Protein 7S0K (pdb70)

Structure (mmCIF, N/CA/C/O backbone):
data_7S0K
#
_entry.id   7S0K
#
_cell.length_a   102.960
_cell.length_b   197.010
_cell.length_c   74.180
_cell.angle_alpha   90.00
_cell.angle_beta   90.00
_cell.angle_gamma   90.00
#
_symmetry.space_group_name_H-M   'C 2 2 21'
#
loop_
_entity.id
_entity.type
_entity.pdbx_description
1 polymer 'HAP2-GCS1 domain-containing protein'
2 branched alpha-D-mannopyranose-(1-3)-beta-D-mannopyranose-(1-3)-beta-D-mannopyranose-(1-4)-2-acetamido-2-deoxy-beta-D-glucopyranose-(1-4)-2-acetamido-2-deoxy-beta-D-glucopyranose
3 non-polymer 2-acetamido-2-deoxy-beta-D-glucopyranose
4 non-polymer GLYCEROL
5 non-polymer DI(HYDROXYETHYL)ETHER
6 water water
#
loop_
_atom_site.group_PDB
_atom_site.id
_atom_site.type_symbol
_atom_site.label_atom_id
_atom_site.label_alt_id
_atom_site.label_comp_id
_atom_site.label_asym_id
_atom_site.label_entity_id
_atom_site.label_seq_id
_atom_site.pdbx_PDB_ins_code
_atom_site.Cartn_x
_atom_site.Cartn_y
_atom_site.Cartn_z
_atom_site.occupancy
_atom_site.B_iso_or_equiv
_atom_site.auth_seq_id
_atom_site.auth_comp_id
_atom_site.auth_asym_id
_atom_site.auth_atom_id
_atom_site.pdbx_PDB_model_num
ATOM 1 N N . VAL A 1 10 ? -20.982 -2.542 11.739 1.00 113.77 37 VAL A N 1
ATOM 2 C CA . VAL A 1 10 ? -20.542 -2.715 13.118 1.00 116.87 37 VAL A CA 1
ATOM 3 C C . VAL A 1 10 ? -19.175 -3.398 13.137 1.00 123.22 37 VAL A C 1
ATOM 4 O O . VAL A 1 10 ? -18.787 -4.057 12.170 1.00 133.86 37 VAL A O 1
ATOM 8 N N . GLY A 1 11 ? -18.438 -3.226 14.236 1.00 118.10 38 GLY A N 1
ATOM 9 C CA . GLY A 1 11 ? -17.129 -3.815 14.396 1.00 118.62 38 GLY A CA 1
ATOM 10 C C . GLY A 1 11 ? -17.128 -4.904 15.460 1.00 125.04 38 GLY A C 1
ATOM 11 O O . GLY A 1 11 ? -18.090 -5.087 16.201 1.00 135.84 38 GLY A O 1
ATOM 12 N N . SER A 1 12 ? -16.013 -5.628 15.523 1.00 121.19 39 SER A N 1
ATOM 13 C CA . SER A 1 12 ? -15.863 -6.747 16.438 1.00 124.97 39 SER A CA 1
ATOM 14 C C . SER A 1 12 ? -15.068 -6.328 17.674 1.00 120.72 39 SER A C 1
ATOM 15 O O . SER A 1 12 ? -14.687 -5.168 17.842 1.00 118.18 39 SER A O 1
ATOM 18 N N . ILE A 1 13 ? -14.817 -7.298 18.552 1.00 122.87 40 ILE A N 1
ATOM 19 C CA . ILE A 1 13 ? -14.065 -7.089 19.784 1.00 120.66 40 ILE A CA 1
ATOM 20 C C . ILE A 1 13 ? -12.876 -8.040 19.795 1.00 124.66 40 ILE A C 1
ATOM 21 O O . ILE A 1 13 ? -13.036 -9.247 19.577 1.00 128.14 40 ILE A O 1
ATOM 26 N N . VAL A 1 14 ? -11.690 -7.496 20.053 1.00 121.69 41 VAL A N 1
ATOM 27 C CA . VAL A 1 14 ? -10.446 -8.252 20.032 1.00 121.74 41 VAL A CA 1
ATOM 28 C C . VAL A 1 14 ? -9.832 -8.232 21.425 1.00 120.16 41 VAL A C 1
ATOM 29 O O . VAL A 1 14 ? -10.016 -7.282 22.193 1.00 116.72 41 VAL A O 1
ATOM 33 N N . THR A 1 15 ? -9.106 -9.297 21.754 1.00 121.55 42 THR A N 1
ATOM 34 C CA . THR A 1 15 ? -8.303 -9.311 22.967 1.00 127.91 42 THR A CA 1
ATOM 35 C C . THR A 1 15 ? -7.054 -8.461 22.764 1.00 134.83 42 THR A C 1
ATOM 36 O O . THR A 1 15 ? -6.417 -8.510 21.708 1.00 132.98 42 THR A O 1
ATOM 40 N N . CYS A 1 16 ? -6.709 -7.676 23.782 1.00 139.71 43 CYS A N 1
ATOM 41 C CA . CYS A 1 16 ? -5.618 -6.707 23.682 1.00 144.68 43 CYS A CA 1
ATOM 42 C C . CYS A 1 16 ? -4.288 -7.439 23.831 1.00 153.28 43 CYS A C 1
ATOM 43 O O . CYS A 1 16 ? -3.857 -7.757 24.943 1.00 162.21 43 CYS A O 1
ATOM 46 N N . LEU A 1 17 ? -3.631 -7.704 22.703 1.00 150.35 44 LEU A N 1
ATOM 47 C CA . LEU A 1 17 ? -2.367 -8.424 22.698 1.00 149.13 44 LEU A CA 1
ATOM 48 C C . LEU A 1 17 ? -1.206 -7.489 23.023 1.00 153.83 44 LEU A C 1
ATOM 49 O O . LEU A 1 17 ? -1.296 -6.264 22.889 1.00 154.16 44 LEU A O 1
ATOM 54 N N . ASP A 1 18 ? -0.099 -8.092 23.451 1.00 152.26 45 ASP A N 1
ATOM 55 C CA . ASP A 1 18 ? 1.120 -7.350 23.752 1.00 147.80 45 ASP A CA 1
ATOM 56 C C . ASP A 1 18 ? 1.672 -6.689 22.492 1.00 141.29 45 ASP A C 1
ATOM 57 O O . ASP A 1 18 ? 2.216 -5.585 22.542 1.00 140.26 45 ASP A O 1
ATOM 62 N N . ILE A 1 25 ? -2.361 1.998 24.070 1.00 121.72 52 ILE A N 1
ATOM 63 C CA . ILE A 1 25 ? -3.471 1.074 23.865 1.00 138.06 52 ILE A CA 1
ATOM 64 C C . ILE A 1 25 ? -3.685 0.204 25.108 1.00 146.49 52 ILE A C 1
ATOM 65 O O . ILE A 1 25 ? -3.337 -0.978 25.110 1.00 150.68 52 ILE A O 1
ATOM 70 N N . PRO A 1 26 ? -4.258 0.788 26.171 1.00 142.51 53 PRO A N 1
ATOM 71 C CA . PRO A 1 26 ? -4.396 0.048 27.433 1.00 139.73 53 PRO A CA 1
ATOM 72 C C . PRO A 1 26 ? -5.769 -0.580 27.625 1.00 137.81 53 PRO A C 1
ATOM 73 O O . PRO A 1 26 ? -6.763 0.134 27.796 1.00 134.59 53 PRO A O 1
ATOM 77 N N . CYS A 1 27 ? -5.838 -1.909 27.621 1.00 140.23 54 CYS A N 1
ATOM 78 C CA . CYS A 1 27 ? -7.111 -2.606 27.769 1.00 135.82 54 CYS A CA 1
ATOM 79 C C . CYS A 1 27 ? -6.855 -4.082 28.036 1.00 133.81 54 CYS A C 1
ATOM 80 O O . CYS A 1 27 ? -5.747 -4.590 27.846 1.00 138.71 54 CYS A O 1
ATOM 83 N N . SER A 1 28 ? -7.907 -4.762 28.488 1.00 130.28 55 SER A N 1
ATOM 84 C CA . SER A 1 28 ? -7.979 -6.217 28.485 1.00 127.15 55 SER A CA 1
ATOM 85 C C . SER A 1 28 ? -8.796 -6.742 27.314 1.00 117.51 55 SER A C 1
ATOM 86 O O . SER A 1 28 ? -8.449 -7.774 26.731 1.00 117.88 55 SER A O 1
ATOM 89 N N . LYS A 1 29 ? -9.874 -6.045 26.960 1.00 112.75 56 LYS A N 1
ATOM 90 C CA . LYS A 1 29 ? -10.655 -6.315 25.762 1.00 113.03 56 LYS A CA 1
ATOM 91 C C . LYS A 1 29 ? -10.924 -4.995 25.051 1.00 115.03 56 LYS A C 1
ATOM 92 O O . LYS A 1 29 ? -11.018 -3.941 25.686 1.00 114.05 56 LYS A O 1
ATOM 98 N N . LYS A 1 30 ? -11.048 -5.058 23.725 1.00 115.96 57 LYS A N 1
ATOM 99 C CA . LYS A 1 30 ? -11.012 -3.865 22.885 1.00 104.20 57 LYS A CA 1
ATOM 100 C C . LYS A 1 30 ? -12.080 -3.932 21.805 1.00 98.51 57 LYS A C 1
ATOM 101 O O . LYS A 1 30 ? -12.199 -4.945 21.112 1.00 110.59 57 LYS A O 1
ATOM 107 N N . TRP A 1 31 ? -12.839 -2.849 21.651 1.00 94.97 58 TRP A N 1
ATOM 108 C CA . TRP A 1 31 ? -13.801 -2.703 20.564 1.00 95.99 58 TRP A CA 1
ATOM 109 C C . TRP A 1 31 ? -13.150 -1.911 19.435 1.00 94.76 58 TRP A C 1
ATOM 110 O O . TRP A 1 31 ? -12.672 -0.793 19.655 1.00 91.54 58 TRP A O 1
ATOM 121 N N . VAL A 1 32 ? -13.135 -2.485 18.234 1.00 93.81 59 VAL A N 1
ATOM 122 C CA . VAL A 1 32 ? -12.511 -1.866 17.069 1.00 94.01 59 VAL A CA 1
ATOM 123 C C . VAL A 1 32 ? -13.579 -1.601 16.019 1.00 92.09 59 VAL A C 1
ATOM 124 O O . VAL A 1 32 ? -14.308 -2.517 15.622 1.00 101.12 59 VAL A O 1
ATOM 128 N N . LEU A 1 33 ? -13.656 -0.353 15.562 1.00 91.00 60 LEU A N 1
ATOM 129 C CA . LEU A 1 33 ? -14.615 0.068 14.553 1.00 89.16 60 LEU A CA 1
ATOM 130 C C . LEU A 1 33 ? -13.912 0.946 13.529 1.00 85.70 60 LEU A C 1
ATOM 131 O O . LEU A 1 33 ? -13.080 1.783 13.890 1.00 80.96 60 LEU A O 1
ATOM 136 N N . THR A 1 34 ? -14.246 0.754 12.255 1.00 87.31 61 THR A N 1
ATOM 137 C CA . THR A 1 34 ? -13.621 1.483 11.157 1.00 90.27 61 THR A CA 1
ATOM 138 C C . THR A 1 34 ? -14.691 2.251 10.394 1.00 91.21 61 THR A C 1
ATOM 139 O O . THR A 1 34 ? -15.614 1.647 9.837 1.00 91.64 61 THR A O 1
ATOM 143 N N . LEU A 1 35 ? -14.556 3.573 10.362 1.00 86.72 62 LEU A N 1
ATOM 144 C CA . LEU A 1 35 ? -15.495 4.452 9.686 1.00 86.59 62 LEU A CA 1
ATOM 145 C C . LEU A 1 35 ? -14.769 5.291 8.644 1.00 87.67 62 LEU A C 1
ATOM 146 O O . LEU A 1 35 ? -13.541 5.413 8.655 1.00 90.75 62 LEU A O 1
ATOM 151 N N . ALA A 1 36 ? -15.551 5.881 7.745 1.00 81.12 63 ALA A N 1
ATOM 152 C CA . ALA A 1 36 ? -15.036 6.766 6.712 1.00 74.20 63 ALA A CA 1
ATOM 153 C C . ALA A 1 36 ? -15.766 8.097 6.780 1.00 83.18 63 ALA A C 1
ATOM 154 O O . ALA A 1 36 ? -16.991 8.138 6.931 1.00 87.92 63 ALA A O 1
ATOM 156 N N . VAL A 1 37 ? -15.008 9.184 6.673 1.00 81.55 64 VAL A N 1
ATOM 157 C CA . VAL A 1 37 ? -15.558 10.532 6.673 1.00 71.23 64 VAL A CA 1
ATOM 158 C C . VAL A 1 37 ? -15.038 11.253 5.438 1.00 72.06 64 VAL A C 1
ATOM 159 O O . VAL A 1 37 ? -13.884 11.061 5.037 1.00 78.28 64 VAL A O 1
ATOM 163 N N . GLU A 1 38 ? -15.900 12.058 4.818 1.00 63.40 65 GLU A N 1
ATOM 164 C CA . GLU A 1 38 ? -15.539 12.833 3.641 1.00 70.03 65 GLU A CA 1
ATOM 165 C C . GLU A 1 38 ? -15.991 14.274 3.827 1.00 80.70 65 GLU A C 1
ATOM 166 O O . GLU A 1 38 ? -17.020 14.544 4.453 1.00 82.30 65 GLU A O 1
ATOM 172 N N . ASN A 1 39 ? -15.206 15.197 3.284 1.00 80.00 66 ASN A N 1
ATOM 173 C CA . ASN A 1 39 ? -15.520 16.614 3.361 1.00 76.82 66 ASN A CA 1
ATOM 174 C C . ASN A 1 39 ? -16.350 17.044 2.154 1.00 76.82 66 ASN A C 1
ATOM 175 O O . ASN A 1 39 ? -16.300 16.432 1.085 1.00 80.40 66 ASN A O 1
ATOM 180 N N . GLY A 1 40 ? -17.124 18.110 2.341 1.00 68.56 67 GLY A N 1
ATOM 181 C CA . GLY A 1 40 ? -17.963 18.621 1.271 1.00 63.77 67 GLY A CA 1
ATOM 182 C C . GLY A 1 40 ? -18.457 20.017 1.574 1.00 69.17 67 GLY A C 1
ATOM 183 O O . GLY A 1 40 ? -18.539 20.433 2.734 1.00 71.29 67 GLY A O 1
ATOM 184 N N . ALA A 1 41 ? -18.792 20.740 0.509 1.00 71.41 68 ALA A N 1
ATOM 185 C CA . ALA A 1 41 ? -19.298 22.106 0.641 1.00 69.51 68 ALA A CA 1
ATOM 186 C C . ALA A 1 41 ? -20.800 22.043 0.897 1.00 77.44 68 ALA A C 1
ATOM 187 O O . ALA A 1 41 ? -21.617 22.119 -0.023 1.00 80.45 68 ALA A O 1
ATOM 189 N N . THR A 1 42 ? -21.169 21.897 2.167 1.00 75.43 69 THR A N 1
ATOM 190 C CA . THR A 1 42 ? -22.573 21.917 2.543 1.00 83.61 69 THR A CA 1
ATOM 191 C C . THR A 1 42 ? -23.135 23.334 2.444 1.00 80.64 69 THR A C 1
ATOM 192 O O . THR A 1 42 ? -22.406 24.327 2.488 1.00 85.56 69 THR A O 1
ATOM 196 N N . ALA A 1 43 ? -24.459 23.417 2.319 1.00 78.31 70 ALA A N 1
ATOM 197 C CA . ALA A 1 43 ? -25.128 24.709 2.230 1.00 81.66 70 ALA A CA 1
ATOM 198 C C . ALA A 1 43 ? -26.230 24.826 3.275 1.00 86.20 70 ALA A C 1
ATOM 199 O O . ALA A 1 43 ? -26.354 23.968 4.156 1.00 87.94 70 ALA A O 1
ATOM 201 N N . ALA A 1 44 ? -27.036 25.885 3.188 1.00 88.51 71 ALA A N 1
ATOM 202 C CA . ALA A 1 44 ? -28.144 26.042 4.124 1.00 91.37 71 ALA A CA 1
ATOM 203 C C . ALA A 1 44 ? -29.173 24.934 3.949 1.00 109.04 71 ALA A C 1
ATOM 204 O O . ALA A 1 44 ? -29.684 24.389 4.935 1.00 115.49 71 ALA A O 1
ATOM 206 N N . SER A 1 45 ? -29.485 24.583 2.702 1.00 119.48 72 SER A N 1
ATOM 207 C CA . SER A 1 45 ? -30.447 23.524 2.419 1.00 122.20 72 SER A CA 1
ATOM 208 C C . SER A 1 45 ? -29.883 22.157 2.791 1.00 119.73 72 SER A C 1
ATOM 209 O O . SER A 1 45 ? -30.378 21.510 3.720 1.00 122.94 72 SER A O 1
ATOM 212 N N . SER A 1 46 ? -28.851 21.707 2.077 1.00 115.70 73 SER A N 1
ATOM 213 C CA . SER A 1 46 ? -28.188 20.433 2.358 1.00 113.82 73 SER A CA 1
ATOM 214 C C . SER A 1 46 ? -26.952 20.724 3.202 1.00 107.17 73 SER A C 1
ATOM 215 O O . SER A 1 46 ? -25.898 21.091 2.677 1.00 100.62 73 SER A O 1
ATOM 218 N N . SER A 1 47 ? -27.081 20.540 4.515 1.00 106.08 74 SER A N 1
ATOM 219 C CA . SER A 1 47 ? -26.077 20.985 5.472 1.00 103.18 74 SER A CA 1
ATOM 220 C C . SER A 1 47 ? -25.250 19.846 6.055 1.00 99.54 74 SER A C 1
ATOM 221 O O . SER A 1 47 ? -24.443 20.085 6.959 1.00 103.88 74 SER A O 1
ATOM 224 N N . VAL A 1 48 ? -25.413 18.623 5.561 1.00 88.29 75 VAL A N 1
ATOM 225 C CA . VAL A 1 48 ? -24.827 17.447 6.193 1.00 82.13 75 VAL A CA 1
ATOM 226 C C . VAL A 1 48 ? -23.746 16.883 5.280 1.00 78.60 75 VAL A C 1
ATOM 227 O O . VAL A 1 48 ? -24.031 16.397 4.179 1.00 82.62 75 VAL A O 1
ATOM 231 N N . SER A 1 49 ? -22.499 16.952 5.742 1.00 67.05 76 SER A N 1
ATOM 232 C CA . SER A 1 49 ? -21.414 16.148 5.204 1.00 73.38 76 SER A CA 1
ATOM 233 C C . SER A 1 49 ? -20.900 15.136 6.213 1.00 67.62 76 SER A C 1
ATOM 234 O O . SER A 1 49 ? -20.070 14.293 5.857 1.00 71.11 76 SER A O 1
ATOM 237 N N . ALA A 1 50 ? -21.384 15.195 7.450 1.00 70.96 77 ALA A N 1
ATOM 238 C CA . ALA A 1 50 ? -20.846 14.383 8.529 1.00 67.43 77 ALA A CA 1
ATOM 239 C C . ALA A 1 50 ? -21.116 12.903 8.306 1.00 81.09 77 ALA A C 1
ATOM 240 O O . ALA A 1 50 ? -22.089 12.511 7.654 1.00 76.39 77 ALA A O 1
ATOM 242 N N . THR A 1 51 ? -20.229 12.082 8.857 1.00 84.86 78 THR A N 1
ATOM 243 C CA . THR A 1 51 ? -20.481 10.663 9.052 1.00 80.66 78 THR A CA 1
ATOM 244 C C . THR A 1 51 ? -20.862 10.463 10.512 1.00 84.29 78 THR A C 1
ATOM 245 O O . THR A 1 51 ? -20.109 10.850 11.412 1.00 84.63 78 THR A O 1
ATOM 249 N N . GLN A 1 52 ? -22.030 9.879 10.747 1.00 86.98 79 GLN A N 1
ATOM 250 C CA . GLN A 1 52 ? -22.513 9.690 12.104 1.00 89.67 79 GLN A CA 1
ATOM 251 C C . GLN A 1 52 ? -23.162 8.322 12.219 1.00 89.14 79 GLN A C 1
ATOM 252 O O . GLN A 1 52 ? -23.904 7.897 11.329 1.00 90.71 79 GLN A O 1
ATOM 258 N N . ALA A 1 53 ? -22.862 7.633 13.317 1.00 89.69 80 ALA A N 1
ATOM 259 C CA . ALA A 1 53 ? -23.397 6.309 13.582 1.00 87.64 80 ALA A CA 1
ATOM 260 C C . ALA A 1 53 ? -23.753 6.203 15.055 1.00 94.18 80 ALA A C 1
ATOM 261 O O . ALA A 1 53 ? -23.081 6.779 15.915 1.00 94.57 80 ALA A O 1
ATOM 263 N N . VAL A 1 54 ? -24.825 5.469 15.337 1.00 99.96 81 VAL A N 1
ATOM 264 C CA . VAL A 1 54 ? -25.271 5.231 16.701 1.00 97.07 81 VAL A CA 1
ATOM 265 C C . VAL A 1 54 ? -25.228 3.733 16.965 1.00 95.82 81 VAL A C 1
ATOM 266 O O . VAL A 1 54 ? -25.411 2.913 16.058 1.00 92.93 81 VAL A O 1
ATOM 270 N N . TYR A 1 55 ? -24.958 3.379 18.218 1.00 98.24 82 TYR A N 1
ATOM 271 C CA . TYR A 1 55 ? -24.844 1.987 18.621 1.00 99.02 82 TYR A CA 1
ATOM 272 C C . TYR A 1 55 ? -25.485 1.809 19.988 1.00 104.12 82 TYR A C 1
ATOM 273 O O . TYR A 1 55 ? -25.466 2.717 20.822 1.00 110.31 82 TYR A O 1
ATOM 282 N N . GLY A 1 56 ? -26.060 0.630 20.208 1.00 104.92 83 GLY A N 1
ATOM 283 C CA . GLY A 1 56 ? -26.670 0.338 21.489 1.00 112.51 83 GLY A CA 1
ATOM 284 C C . GLY A 1 56 ? -27.960 1.070 21.768 1.00 114.54 83 GLY A C 1
ATOM 285 O O . GLY A 1 56 ? -28.326 1.240 22.935 1.00 120.19 83 GLY A O 1
ATOM 286 N N . SER A 1 57 ? -28.664 1.515 20.730 1.00 114.59 84 SER A N 1
ATOM 287 C CA . SER A 1 57 ? -29.960 2.159 20.898 1.00 120.02 84 SER A CA 1
ATOM 288 C C . SER A 1 57 ? -31.116 1.255 20.498 1.00 129.86 84 SER A C 1
ATOM 289 O O . SER A 1 57 ? -32.148 1.239 21.178 1.00 135.13 84 SER A O 1
ATOM 292 N N . SER A 1 58 ? -30.964 0.495 19.417 1.00 130.72 85 SER A N 1
ATOM 293 C CA . SER A 1 58 ? -31.989 -0.442 18.995 1.00 135.13 85 SER A CA 1
ATOM 294 C C . SER A 1 58 ? -31.873 -1.750 19.773 1.00 143.98 85 SER A C 1
ATOM 295 O O . SER A 1 58 ? -30.832 -2.071 20.353 1.00 149.23 85 SER A O 1
ATOM 298 N N . SER A 1 59 ? -32.969 -2.510 19.783 1.00 145.45 86 SER A N 1
ATOM 299 C CA . SER A 1 59 ? -32.978 -3.785 20.491 1.00 146.73 86 SER A CA 1
ATOM 300 C C . SER A 1 59 ? -32.214 -4.873 19.752 1.00 149.45 86 SER A C 1
ATOM 301 O O . SER A 1 59 ? -31.953 -5.926 20.342 1.00 150.12 86 SER A O 1
ATOM 304 N N . ALA A 1 60 ? -31.851 -4.648 18.489 1.00 149.93 87 ALA A N 1
ATOM 305 C CA . ALA A 1 60 ? -31.133 -5.633 17.690 1.00 155.13 87 ALA A CA 1
ATOM 306 C C . ALA A 1 60 ? -29.635 -5.371 17.624 1.00 162.70 87 ALA A C 1
ATOM 307 O O . ALA A 1 60 ? -28.847 -6.322 17.624 1.00 169.67 87 ALA A O 1
ATOM 309 N N . ASN A 1 61 ? -29.219 -4.102 17.570 1.00 157.92 88 ASN A N 1
ATOM 310 C CA . ASN A 1 61 ? -27.808 -3.733 17.507 1.00 155.65 88 ASN A CA 1
ATOM 311 C C . ASN A 1 61 ? -27.197 -3.488 18.882 1.00 149.30 88 ASN A C 1
ATOM 312 O O . ASN A 1 61 ? -26.248 -2.700 19.001 1.00 146.50 88 ASN A O 1
ATOM 317 N N . ALA A 1 62 ? -27.707 -4.140 19.923 1.00 145.32 89 ALA A N 1
ATOM 318 C CA . ALA A 1 62 ? -27.216 -3.924 21.277 1.00 135.72 89 ALA A CA 1
ATOM 319 C C . ALA A 1 62 ? -26.005 -4.781 21.623 1.00 128.46 89 ALA A C 1
ATOM 320 O O . ALA A 1 62 ? -25.422 -4.590 22.696 1.00 127.22 89 ALA A O 1
ATOM 322 N N . THR A 1 63 ? -25.607 -5.706 20.751 1.00 122.91 90 THR A N 1
ATOM 323 C CA . THR A 1 63 ? -24.526 -6.636 21.041 1.00 117.76 90 THR A CA 1
ATOM 324 C C . THR A 1 63 ? -23.486 -6.612 19.930 1.00 111.57 90 THR A C 1
ATOM 325 O O . THR A 1 63 ? -23.788 -6.290 18.778 1.00 103.27 90 THR A O 1
ATOM 329 N N . VAL A 1 64 ? -22.255 -6.968 20.294 1.00 115.94 91 VAL A N 1
ATOM 330 C CA . VAL A 1 64 ? -21.113 -6.959 19.386 1.00 114.81 91 VAL A CA 1
ATOM 331 C C . VAL A 1 64 ? -20.448 -8.328 19.431 1.00 120.91 91 VAL A C 1
ATOM 332 O O . VAL A 1 64 ? -20.091 -8.814 20.510 1.00 121.12 91 VAL A O 1
ATOM 336 N N . ARG A 1 65 ? -20.280 -8.943 18.262 1.00 131.75 92 ARG A N 1
ATOM 337 C CA . ARG A 1 65 ? -19.656 -10.256 18.183 1.00 137.28 92 ARG A CA 1
ATOM 338 C C . ARG A 1 65 ? -18.188 -10.189 18.590 1.00 135.06 92 ARG A C 1
ATOM 339 O O . ARG A 1 65 ? -17.489 -9.203 18.335 1.00 126.19 92 ARG A O 1
ATOM 347 N N . SER A 1 66 ? -17.722 -11.260 19.222 1.00 135.83 93 SER A N 1
ATOM 348 C CA . SER A 1 66 ? -16.324 -11.381 19.603 1.00 135.29 93 SER A CA 1
ATOM 349 C C . SER A 1 66 ? -15.515 -11.959 18.448 1.00 139.00 93 SER A C 1
ATOM 350 O O . SER A 1 66 ? -16.020 -12.749 17.646 1.00 138.39 93 SER A O 1
ATOM 353 N N . ALA A 1 67 ? -14.248 -11.549 18.367 1.00 144.74 94 ALA A N 1
ATOM 354 C CA . ALA A 1 67 ? -13.365 -12.065 17.326 1.00 148.48 94 ALA A CA 1
ATOM 355 C C . ALA A 1 67 ? -13.118 -13.557 17.514 1.00 157.05 94 ALA A C 1
ATOM 356 O O . ALA A 1 67 ? -13.406 -14.367 16.625 1.00 162.96 94 ALA A O 1
ATOM 358 N N . ASP A 1 68 ? -12.588 -13.938 18.671 1.00 161.13 95 ASP A N 1
ATOM 359 C CA . ASP A 1 68 ? -12.325 -15.327 19.009 1.00 163.84 95 ASP A CA 1
ATOM 360 C C . ASP A 1 68 ? -13.335 -15.813 20.042 1.00 164.79 95 ASP A C 1
ATOM 361 O O . ASP A 1 68 ? -13.875 -15.026 20.823 1.00 163.71 95 ASP A O 1
ATOM 366 N N . ASN A 1 69 ? -13.581 -17.126 20.035 1.00 169.22 96 ASN A N 1
ATOM 367 C CA . ASN A 1 69 ? -14.561 -17.768 20.906 1.00 175.53 96 ASN A CA 1
ATOM 368 C C . ASN A 1 69 ? -15.930 -17.120 20.737 1.00 167.17 96 ASN A C 1
ATOM 369 O O . ASN A 1 69 ? -16.286 -16.209 21.496 1.00 168.89 96 ASN A O 1
ATOM 374 N N . PRO A 1 70 ? -16.730 -17.568 19.765 1.00 157.37 97 PRO A N 1
ATOM 375 C CA . PRO A 1 70 ? -18.043 -16.943 19.543 1.00 146.29 97 PRO A CA 1
ATOM 376 C C . PRO A 1 70 ? -19.036 -17.193 20.663 1.00 134.09 97 PRO A C 1
ATOM 377 O O . PRO A 1 70 ? -20.120 -16.596 20.645 1.00 132.82 97 PRO A O 1
ATOM 381 N N . ASN A 1 71 ? -18.706 -18.045 21.634 1.00 126.12 98 ASN A N 1
ATOM 382 C CA . ASN A 1 71 ? -19.586 -18.297 22.769 1.00 124.60 98 ASN A CA 1
ATOM 383 C C . ASN A 1 71 ? -19.760 -17.084 23.672 1.00 124.11 98 ASN A C 1
ATOM 384 O O . ASN A 1 71 ? -20.533 -17.166 24.633 1.00 130.31 98 ASN A O 1
ATOM 389 N N . THR A 1 72 ? -19.073 -15.977 23.398 1.00 114.36 99 THR A N 1
ATOM 390 C CA . THR A 1 72 ? -19.171 -14.762 24.194 1.00 110.66 99 THR A CA 1
ATOM 391 C C . THR A 1 72 ? -19.554 -13.597 23.294 1.00 111.69 99 THR A C 1
ATOM 392 O O . THR A 1 72 ? -18.956 -13.405 22.229 1.00 109.93 99 THR A O 1
ATOM 396 N N . VAL A 1 73 ? -20.553 -12.829 23.722 1.00 113.82 100 VAL A N 1
ATOM 397 C CA . VAL A 1 73 ? -20.968 -11.611 23.041 1.00 114.58 100 VAL A CA 1
ATOM 398 C C . VAL A 1 73 ? -21.017 -10.495 24.076 1.00 114.85 100 VAL A C 1
ATOM 399 O O . VAL A 1 73 ? -21.229 -10.739 25.268 1.00 118.10 100 VAL A O 1
ATOM 403 N N . TYR A 1 74 ? -20.817 -9.262 23.616 1.00 110.25 101 TYR A N 1
ATOM 404 C CA . TYR A 1 74 ? -20.686 -8.106 24.494 1.00 105.33 101 TYR A CA 1
ATOM 405 C C . TYR A 1 74 ? -21.805 -7.120 24.197 1.00 98.33 101 TYR A C 1
ATOM 406 O O . TYR A 1 74 ? -21.964 -6.683 23.051 1.00 96.36 101 TYR A O 1
ATOM 415 N N . ALA A 1 75 ? -22.566 -6.763 25.226 1.00 95.00 102 ALA A N 1
ATOM 416 C CA . ALA A 1 75 ? -23.704 -5.867 25.090 1.00 97.28 102 ALA A CA 1
ATOM 417 C C . ALA A 1 75 ? -23.342 -4.463 25.561 1.00 102.38 102 ALA A C 1
ATOM 418 O O . ALA A 1 75 ? -22.549 -4.284 26.489 1.00 105.88 102 ALA A O 1
ATOM 420 N N . PHE A 1 76 ? -23.941 -3.466 24.912 1.00 102.22 103 PHE A N 1
ATOM 421 C CA . PHE A 1 76 ? -23.610 -2.075 25.192 1.00 99.11 103 PHE A CA 1
ATOM 422 C C . PHE A 1 76 ? -24.163 -1.643 26.545 1.00 103.21 103 PHE A C 1
ATOM 423 O O . PHE A 1 76 ? -25.358 -1.789 26.817 1.00 101.54 103 PHE A O 1
ATOM 431 N N . LYS A 1 77 ? -23.284 -1.102 27.390 1.00 111.41 104 LYS A N 1
ATOM 432 C CA . LYS A 1 77 ? -23.708 -0.534 28.665 1.00 118.42 104 LYS A CA 1
ATOM 433 C C . LYS A 1 77 ? -24.311 0.853 28.483 1.00 115.11 104 LYS A C 1
ATOM 434 O O . LYS A 1 77 ? -25.184 1.256 29.260 1.00 105.50 104 LYS A O 1
ATOM 440 N N . TYR A 1 78 ? -23.857 1.588 27.470 1.00 120.28 105 TYR A N 1
ATOM 441 C CA . TYR A 1 78 ? -24.417 2.876 27.092 1.00 122.87 105 TYR A CA 1
ATOM 442 C C . TYR A 1 78 ? -24.682 2.871 25.594 1.00 118.14 105 TYR A C 1
ATOM 443 O O . TYR A 1 78 ? -24.162 2.030 24.856 1.00 124.91 105 TYR A O 1
ATOM 452 N N . GLN A 1 79 ? -25.498 3.817 25.141 1.00 104.90 106 GLN A N 1
ATOM 453 C CA . GLN A 1 79 ? -25.679 4.026 23.713 1.00 100.78 106 GLN A CA 1
ATOM 454 C C . GLN A 1 79 ? -24.627 5.017 23.232 1.00 97.53 106 GLN A C 1
ATOM 455 O O . GLN A 1 79 ? -24.431 6.069 23.847 1.00 99.72 106 GLN A O 1
ATOM 461 N N . VAL A 1 80 ? -23.939 4.666 22.148 1.00 92.98 107 VAL A N 1
ATOM 462 C CA . VAL A 1 80 ? -22.741 5.370 21.703 1.00 85.57 107 VAL A CA 1
ATOM 463 C C . VAL A 1 80 ? -23.076 6.198 20.471 1.00 82.92 107 VAL A C 1
ATOM 464 O O . VAL A 1 80 ? -23.661 5.687 19.509 1.00 88.60 107 VAL A O 1
ATOM 468 N N . HIS A 1 81 ? -22.695 7.474 20.502 1.00 78.43 108 HIS A N 1
ATOM 469 C CA . HIS A 1 81 ? -22.842 8.385 19.373 1.00 81.22 108 HIS A CA 1
ATOM 470 C C . HIS A 1 81 ? -21.455 8.810 18.918 1.00 82.83 108 HIS A C 1
ATOM 471 O O . HIS A 1 81 ? -20.690 9.380 19.704 1.00 89.75 108 HIS A O 1
ATOM 478 N N . ILE A 1 82 ? -21.132 8.542 17.656 1.00 74.97 109 ILE A N 1
ATOM 479 C CA . ILE A 1 82 ? -19.869 8.971 17.070 1.00 79.90 109 ILE A CA 1
ATOM 480 C C . ILE A 1 82 ? -20.164 9.763 15.806 1.00 78.12 109 ILE A C 1
ATOM 481 O O . ILE A 1 82 ? -20.924 9.308 14.944 1.00 82.95 109 ILE A O 1
ATOM 486 N N . THR A 1 83 ? -19.569 10.950 15.705 1.00 69.16 110 THR A N 1
ATOM 487 C CA . THR A 1 83 ? -19.745 11.847 14.573 1.00 71.32 110 THR A CA 1
ATOM 488 C C . THR A 1 83 ? -18.371 12.254 14.063 1.00 68.13 110 THR A C 1
ATOM 489 O O . THR A 1 83 ? -17.500 12.625 14.857 1.00 72.09 110 THR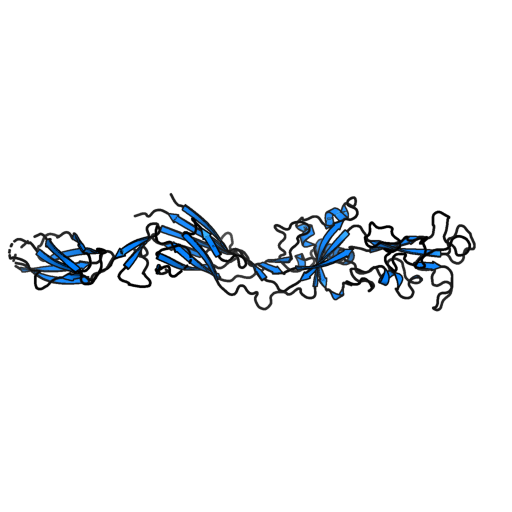 A O 1
ATOM 493 N N . LEU A 1 84 ? -18.174 12.175 12.748 1.00 68.04 111 LEU A N 1
ATOM 494 C CA . LEU A 1 84 ? -16.917 12.545 12.109 1.00 65.93 111 LEU A CA 1
ATOM 495 C C . LEU A 1 84 ? -17.179 13.613 11.059 1.00 69.15 111 LEU A C 1
ATOM 496 O O . LEU A 1 84 ? -18.097 13.473 10.243 1.00 75.23 111 LEU A O 1
ATOM 501 N N . TH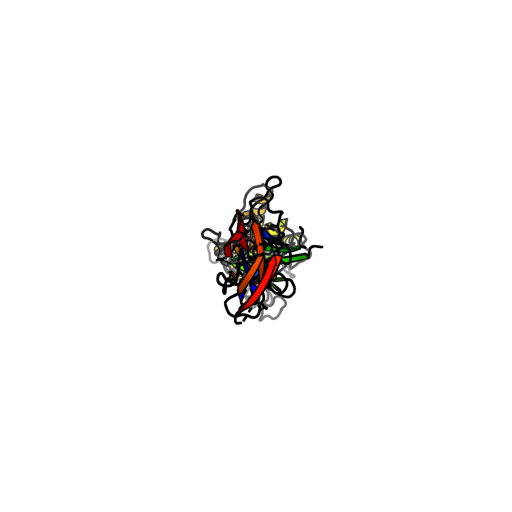R A 1 85 ? -16.371 14.672 11.079 1.00 67.04 112 THR A N 1
ATOM 502 C CA . THR A 1 85 ? -16.444 15.736 10.087 1.00 71.14 112 THR A CA 1
ATOM 503 C C . THR A 1 85 ? -15.034 16.091 9.640 1.00 72.53 112 THR A C 1
ATOM 504 O O . THR A 1 85 ? -14.084 16.020 10.426 1.00 72.39 112 THR A O 1
ATOM 508 N N . LYS A 1 86 ? -14.906 16.480 8.373 1.00 70.92 113 LYS A N 1
ATOM 509 C CA . LYS A 1 86 ? -13.612 16.746 7.757 1.00 68.13 113 LYS A CA 1
ATOM 510 C C . LYS A 1 86 ? -13.556 18.174 7.235 1.00 71.57 113 LYS A C 1
ATOM 511 O O . LYS A 1 86 ? -14.496 18.644 6.592 1.00 72.97 113 LYS A O 1
ATOM 517 N N . SER A 1 87 ? -12.445 18.856 7.495 1.00 68.88 114 SER A N 1
ATOM 518 C CA . SER A 1 87 ? -12.288 20.235 7.060 1.00 56.24 114 SER A CA 1
ATOM 519 C C . SER A 1 87 ? -12.013 20.287 5.559 1.00 49.26 114 SER A C 1
ATOM 520 O O . SER A 1 87 ? -11.878 19.263 4.886 1.00 58.41 114 SER A O 1
ATOM 523 N N . ARG A 1 88 ? -11.920 21.499 5.021 1.00 56.10 115 ARG A N 1
ATOM 524 C CA . ARG A 1 88 ? -11.415 21.646 3.668 1.00 66.20 115 ARG A CA 1
ATOM 525 C C . ARG A 1 88 ? -9.994 21.090 3.597 1.00 71.54 115 ARG A C 1
ATOM 526 O O . ARG A 1 88 ? -9.282 20.995 4.603 1.00 52.94 115 ARG A O 1
ATOM 534 N N . ILE A 1 89 ? -9.595 20.689 2.398 1.00 66.02 116 ILE A N 1
ATOM 535 C CA . ILE A 1 89 ? -8.278 20.104 2.181 1.00 65.65 116 ILE A CA 1
ATOM 536 C C . ILE A 1 89 ? -7.319 21.201 1.738 1.00 67.99 116 ILE A C 1
ATOM 537 O O . ILE A 1 89 ? -7.609 21.953 0.800 1.00 67.34 116 ILE A O 1
ATOM 542 N N . ARG A 1 90 ? -6.183 21.304 2.424 1.00 62.86 117 ARG A N 1
ATOM 543 C CA . ARG A 1 90 ? -5.216 22.369 2.201 1.00 66.78 117 ARG A CA 1
ATOM 544 C C . ARG A 1 90 ? -3.886 21.785 1.744 1.00 60.93 117 ARG A C 1
ATOM 545 O O . ARG A 1 90 ? -3.479 20.713 2.202 1.00 57.00 117 ARG A O 1
ATOM 553 N N . LEU A 1 91 ? -3.218 22.492 0.833 1.00 64.07 118 LEU A N 1
ATOM 554 C CA . LEU A 1 91 ? -1.878 22.141 0.376 1.00 61.39 118 LEU A CA 1
ATOM 555 C C . LEU A 1 91 ? -0.868 23.036 1.086 1.00 69.33 118 LEU A C 1
ATOM 556 O O . LEU A 1 91 ? -0.905 24.263 0.931 1.00 59.65 118 LEU A O 1
ATOM 561 N N . ASP A 1 92 ? 0.029 22.424 1.857 1.00 71.35 119 ASP A N 1
ATOM 562 C CA . ASP A 1 92 ? 1.033 23.143 2.633 1.00 65.12 119 ASP A CA 1
ATOM 563 C C . ASP A 1 92 ? 2.393 22.965 1.969 1.00 67.03 119 ASP A C 1
ATOM 564 O O . ASP A 1 92 ? 2.879 21.836 1.832 1.00 69.71 119 ASP A O 1
ATOM 569 N N . TYR A 1 93 ? 3.005 24.080 1.561 1.00 65.59 120 TYR A N 1
ATOM 570 C CA . TYR A 1 93 ? 4.273 24.048 0.842 1.00 68.32 120 TYR A CA 1
ATOM 571 C C . TYR A 1 93 ? 5.416 24.350 1.795 1.00 65.51 120 TYR A C 1
ATOM 572 O O . TYR A 1 93 ? 5.453 25.447 2.376 1.00 68.58 120 TYR A O 1
ATOM 581 N N . PRO A 1 94 ? 6.359 23.429 1.987 1.00 60.31 121 PRO A N 1
ATOM 582 C CA . PRO A 1 94 ? 7.495 23.713 2.873 1.00 67.71 121 PRO A CA 1
ATOM 583 C C . PRO A 1 94 ? 8.352 24.846 2.328 1.00 69.31 121 PRO A C 1
ATOM 584 O O . PRO A 1 94 ? 8.634 24.917 1.130 1.00 66.58 121 PRO A O 1
ATOM 588 N N . LEU A 1 95 ? 8.763 25.737 3.228 1.00 68.71 122 LEU A N 1
ATOM 589 C CA . LEU A 1 95 ? 9.571 26.899 2.889 1.00 63.69 122 LEU A CA 1
ATOM 590 C C . LEU A 1 95 ? 10.996 26.727 3.399 1.00 61.81 122 LEU A C 1
ATOM 591 O O . LEU A 1 95 ? 11.216 26.269 4.524 1.00 70.09 122 LEU A O 1
ATOM 596 N N . TYR A 1 96 ? 11.961 27.105 2.567 1.00 62.74 123 TYR A N 1
ATOM 597 C CA . TYR A 1 96 ? 13.376 27.036 2.910 1.00 65.68 123 TYR A CA 1
ATOM 598 C C . TYR A 1 96 ? 13.974 28.424 2.742 1.00 61.20 123 TYR A C 1
ATOM 599 O O . TYR A 1 96 ? 14.001 28.960 1.628 1.00 63.69 123 TYR A O 1
ATOM 608 N N . TYR A 1 97 ? 14.436 29.006 3.847 1.00 62.67 124 TYR A N 1
ATOM 609 C CA . TYR A 1 97 ? 14.920 30.381 3.830 1.00 63.18 124 TYR A CA 1
ATOM 610 C C . TYR A 1 97 ? 16.156 30.516 2.949 1.00 63.77 124 TYR A C 1
ATOM 611 O O . TYR A 1 97 ? 17.094 29.721 3.044 1.00 62.22 124 TYR A O 1
ATOM 620 N N . GLN A 1 98 ? 16.144 31.533 2.089 1.00 65.73 125 GLN A N 1
ATOM 621 C CA . GLN A 1 98 ? 17.245 31.840 1.185 1.00 63.15 125 GLN A CA 1
ATOM 622 C C . GLN A 1 98 ? 18.069 32.993 1.747 1.00 64.77 125 GLN A C 1
ATOM 623 O O . GLN A 1 98 ? 19.170 32.781 2.266 1.00 70.10 125 GLN A O 1
ATOM 629 N N . SER A 1 99 ? 17.541 34.208 1.652 1.00 63.77 126 SER A N 1
ATOM 630 C CA . SER A 1 99 ? 18.147 35.409 2.226 1.00 61.58 126 SER A CA 1
ATOM 631 C C . SER A 1 99 ? 17.106 36.520 2.167 1.00 65.22 126 SER A C 1
ATOM 632 O O . SER A 1 99 ? 15.932 36.277 1.857 1.00 62.30 126 SER A O 1
ATOM 635 N N . ASP A 1 100 ? 17.540 37.747 2.448 1.00 61.58 127 ASP A N 1
ATOM 636 C CA . ASP A 1 100 ? 16.683 38.920 2.392 1.00 53.25 127 ASP A CA 1
ATOM 637 C C . ASP A 1 100 ? 17.050 39.791 1.198 1.00 55.99 127 ASP A C 1
ATOM 638 O O . ASP A 1 100 ? 18.188 39.780 0.720 1.00 65.43 127 ASP A O 1
ATOM 643 N N . PHE A 1 101 ? 16.062 40.544 0.720 1.00 58.09 128 PHE A N 1
ATOM 644 C CA . PHE A 1 101 ? 16.178 41.312 -0.509 1.00 49.82 128 PHE A CA 1
ATOM 645 C C . PHE A 1 101 ? 15.505 42.661 -0.324 1.00 57.47 128 PHE A C 1
ATOM 646 O O . PHE A 1 101 ? 14.433 42.752 0.280 1.00 61.16 128 PHE A O 1
ATOM 654 N N . ASN A 1 102 ? 16.140 43.702 -0.848 1.00 51.52 129 ASN A N 1
ATOM 655 C CA . ASN A 1 102 ? 15.630 45.050 -0.683 1.00 58.71 129 ASN A CA 1
ATOM 656 C C . ASN A 1 102 ? 14.497 45.323 -1.668 1.00 61.49 129 ASN A C 1
ATOM 657 O O . ASN A 1 102 ? 14.488 44.824 -2.797 1.00 60.55 129 ASN A O 1
ATOM 662 N N . ASN A 1 103 ? 13.533 46.130 -1.222 1.00 53.45 130 ASN A N 1
ATOM 663 C CA . ASN A 1 103 ? 12.321 46.342 -2.007 1.00 55.23 130 ASN A CA 1
ATOM 664 C C . ASN A 1 103 ? 12.606 47.156 -3.264 1.00 55.48 130 ASN A C 1
ATOM 665 O O . ASN A 1 103 ? 12.212 46.764 -4.367 1.00 60.32 130 ASN A O 1
ATOM 670 N N . LYS A 1 104 ? 13.285 48.293 -3.122 1.00 56.21 131 LYS A N 1
ATOM 671 C CA . LYS A 1 104 ? 13.634 49.130 -4.271 1.00 62.61 131 LYS A CA 1
ATOM 672 C C . LYS A 1 104 ? 14.938 49.860 -3.980 1.00 62.86 131 LYS A C 1
ATOM 673 O O . LYS A 1 104 ? 14.947 50.897 -3.299 1.00 68.94 131 LYS A O 1
ATOM 679 N N . PRO A 1 105 ? 16.063 49.346 -4.466 1.00 66.04 132 PRO A N 1
ATOM 680 C CA . PRO A 1 105 ? 17.304 50.118 -4.402 1.00 59.21 132 PRO A CA 1
ATOM 681 C C . PRO A 1 105 ? 17.221 51.333 -5.308 1.00 56.96 132 PRO A C 1
ATOM 682 O O . PRO A 1 105 ? 16.551 51.321 -6.344 1.00 58.85 132 PRO A O 1
ATOM 686 N N . TYR A 1 106 ? 17.912 52.397 -4.905 1.00 49.04 133 TYR A N 1
ATOM 687 C CA . TYR A 1 106 ? 17.889 53.642 -5.656 1.00 59.28 133 TYR A CA 1
ATOM 688 C C . TYR A 1 106 ? 19.279 54.262 -5.682 1.00 54.68 133 TYR A C 1
ATOM 689 O O . TYR A 1 106 ? 20.090 54.059 -4.773 1.00 47.52 133 TYR A O 1
ATOM 698 N N . GLU A 1 107 ? 19.539 55.023 -6.741 1.00 49.83 134 GLU A N 1
ATOM 699 C CA . GLU A 1 107 ? 20.801 55.717 -6.938 1.00 58.77 134 GLU A CA 1
ATOM 700 C C . GLU A 1 107 ? 20.671 57.168 -6.493 1.00 63.79 134 GLU A C 1
ATOM 701 O O . GLU A 1 107 ? 19.680 57.833 -6.807 1.00 63.49 134 GLU A O 1
ATOM 707 N N . ILE A 1 108 ? 21.672 57.654 -5.759 1.00 64.01 135 ILE A N 1
ATOM 708 C CA . ILE A 1 108 ? 21.796 59.071 -5.432 1.00 68.10 135 ILE A CA 1
ATOM 709 C C . ILE A 1 108 ? 23.027 59.616 -6.144 1.00 67.64 135 ILE A C 1
ATOM 710 O O . ILE A 1 108 ? 24.044 58.922 -6.276 1.00 73.00 135 ILE A O 1
ATOM 715 N N . VAL A 1 109 ? 22.930 60.854 -6.617 1.00 62.93 136 VAL A N 1
ATOM 716 C CA . VAL A 1 109 ? 24.016 61.519 -7.326 1.00 64.49 136 VAL A CA 1
ATOM 717 C C . VAL A 1 109 ? 24.505 62.682 -6.476 1.00 64.03 136 VAL A C 1
ATOM 718 O O . VAL A 1 109 ? 23.704 63.512 -6.031 1.00 64.93 136 VAL A O 1
ATOM 722 N N . TYR A 1 110 ? 25.815 62.737 -6.243 1.00 66.34 137 TYR A N 1
ATOM 723 C CA . TYR A 1 110 ? 26.456 63.838 -5.536 1.00 63.05 137 TYR A CA 1
ATOM 724 C C . TYR A 1 110 ? 27.320 64.622 -6.512 1.00 63.12 137 TYR A C 1
ATOM 725 O O . TYR A 1 110 ? 28.172 64.044 -7.198 1.00 63.65 137 TYR A O 1
ATOM 734 N N . L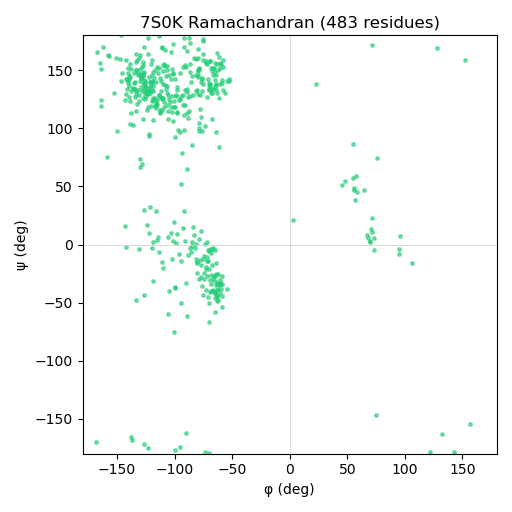YS A 1 111 ? 27.098 65.933 -6.575 1.00 68.13 138 LYS A N 1
ATOM 735 C CA . LYS A 1 111 ? 27.952 66.821 -7.348 1.00 68.63 138 LYS A CA 1
ATOM 736 C C . LYS A 1 111 ? 28.636 67.867 -6.484 1.00 64.34 138 LYS A C 1
ATOM 737 O O . LYS A 1 111 ? 29.369 68.709 -7.015 1.00 63.55 138 LYS A O 1
ATOM 743 N N . TYR A 1 112 ? 28.421 67.832 -5.173 1.00 58.36 139 TYR A N 1
ATOM 744 C CA . TYR A 1 112 ? 29.109 68.688 -4.225 1.00 62.91 139 TYR A CA 1
ATOM 745 C C . TYR A 1 112 ? 29.594 67.840 -3.059 1.00 66.05 139 TYR A C 1
ATOM 746 O O . TYR A 1 112 ? 29.146 66.709 -2.858 1.00 63.85 139 TYR A O 1
ATOM 755 N N . ASN A 1 113 ? 30.515 68.404 -2.285 1.00 62.57 140 ASN A N 1
ATOM 756 C CA . ASN A 1 113 ? 30.847 67.876 -0.970 1.00 61.55 140 ASN A CA 1
ATOM 757 C C . ASN A 1 113 ? 30.982 69.063 -0.022 1.00 61.11 140 ASN A C 1
ATOM 758 O O . ASN A 1 113 ? 30.632 70.197 -0.362 1.00 63.68 140 ASN A O 1
ATOM 763 N N . GLN A 1 114 ? 31.515 68.805 1.174 1.00 68.45 141 GLN A N 1
ATOM 764 C CA . GLN A 1 114 ? 31.651 69.863 2.169 1.00 71.25 141 GLN A CA 1
ATOM 76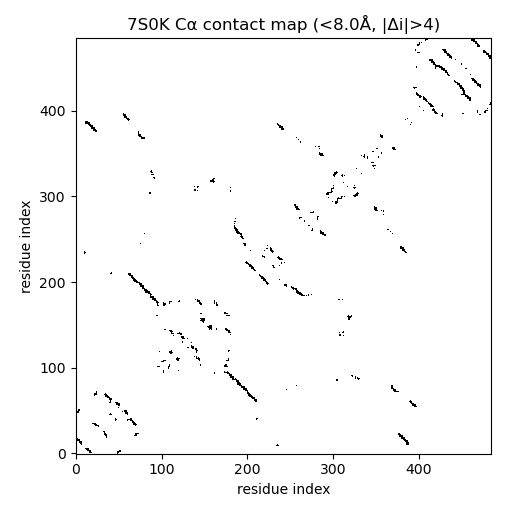5 C C . GLN A 1 114 ? 32.599 70.974 1.721 1.00 74.30 141 GLN A C 1
ATOM 766 O O . GLN A 1 114 ? 32.582 72.059 2.312 1.00 78.53 141 GLN A O 1
ATOM 772 N N . LYS A 1 115 ? 33.416 70.740 0.693 1.00 67.85 142 LYS A N 1
ATOM 773 C CA . LYS A 1 115 ? 34.333 71.758 0.192 1.00 63.25 142 LYS A CA 1
ATOM 774 C C . LYS A 1 115 ? 33.769 72.557 -0.975 1.00 66.61 142 LYS A C 1
ATOM 775 O O . LYS A 1 115 ? 34.342 73.596 -1.328 1.00 67.10 142 LYS A O 1
ATOM 781 N N . GLY A 1 116 ? 32.689 72.092 -1.599 1.00 61.42 143 GLY A N 1
ATOM 782 C CA . GLY A 1 116 ? 32.122 72.775 -2.737 1.00 55.81 143 GLY A CA 1
ATOM 783 C C . GLY A 1 116 ? 31.837 71.833 -3.888 1.00 60.31 143 GLY A C 1
ATOM 784 O O . GLY A 1 116 ? 31.774 70.611 -3.724 1.00 67.00 143 GLY A O 1
ATOM 785 N N . PRO A 1 117 ? 31.654 72.391 -5.082 1.00 53.47 144 PRO A N 1
ATOM 786 C CA . PRO A 1 117 ? 31.362 71.550 -6.247 1.00 59.21 144 PRO A CA 1
ATOM 787 C C . PRO A 1 117 ? 32.525 70.628 -6.580 1.00 67.77 144 PRO A C 1
ATOM 788 O O . PRO A 1 117 ? 33.696 70.972 -6.402 1.00 58.99 144 PRO A O 1
ATOM 792 N N . LEU A 1 118 ? 32.183 69.437 -7.063 1.00 60.73 145 LEU A N 1
ATOM 793 C CA . LEU A 1 118 ? 33.189 68.481 -7.499 1.00 60.73 145 LEU A CA 1
ATOM 794 C C . LEU A 1 118 ? 33.747 68.907 -8.849 1.00 64.11 145 LEU A C 1
ATOM 795 O O . LEU A 1 118 ? 32.989 69.231 -9.769 1.00 59.24 145 LEU A O 1
ATOM 800 N N . ASN A 1 119 ? 35.073 68.914 -8.965 1.00 61.58 146 ASN A N 1
ATOM 801 C CA . ASN A 1 119 ? 35.711 69.201 -10.241 1.00 68.77 146 ASN A CA 1
ATOM 802 C C . ASN A 1 119 ? 37.120 68.629 -10.233 1.00 72.70 146 ASN A C 1
ATOM 803 O O . ASN A 1 119 ? 37.684 68.324 -9.180 1.00 62.91 146 ASN A O 1
ATOM 808 N N . TRP A 1 120 ? 37.683 68.506 -11.435 1.00 78.78 147 TRP A N 1
ATOM 809 C CA . TRP A 1 120 ? 38.975 67.860 -11.632 1.00 84.07 147 TRP A CA 1
ATOM 810 C C . TRP A 1 120 ? 40.150 68.679 -11.116 1.00 83.64 147 TRP A C 1
ATOM 811 O O . TRP A 1 120 ? 41.250 68.129 -10.994 1.00 83.14 147 TRP A O 1
ATOM 822 N N . LEU A 1 121 ? 39.958 69.964 -10.819 1.00 83.59 148 LEU A N 1
ATOM 823 C CA . LEU A 1 121 ? 41.078 70.829 -10.454 1.00 79.42 148 LEU A CA 1
ATOM 824 C C . LEU A 1 121 ? 41.340 70.816 -8.949 1.00 74.59 148 LEU A C 1
ATOM 825 O O . LEU A 1 121 ? 42.426 70.428 -8.509 1.00 81.49 148 LEU A O 1
ATOM 830 N N . ASP A 1 122 ? 40.362 71.245 -8.149 1.00 66.59 149 ASP A N 1
ATOM 831 C CA . ASP A 1 122 ? 40.590 71.478 -6.729 1.00 71.76 149 ASP A CA 1
ATOM 832 C C . ASP A 1 122 ? 39.730 70.630 -5.803 1.00 68.83 149 ASP A C 1
ATOM 833 O O . ASP A 1 122 ? 39.888 70.732 -4.580 1.00 67.25 149 ASP A O 1
ATOM 838 N N . ASN A 1 123 ? 38.826 69.811 -6.331 1.00 66.85 150 ASN A N 1
ATOM 839 C CA . ASN A 1 123 ? 37.919 69.062 -5.470 1.00 65.79 150 ASN A CA 1
ATOM 840 C C . ASN A 1 123 ? 37.361 67.858 -6.212 1.00 71.29 150 ASN A C 1
ATOM 841 O O . ASN A 1 123 ? 36.198 67.859 -6.627 1.00 70.61 150 ASN A O 1
ATOM 846 N N . GLN A 1 124 ? 38.184 66.827 -6.377 1.00 75.44 151 GLN A N 1
ATOM 847 C CA . GLN A 1 124 ? 37.848 65.716 -7.251 1.00 73.91 151 GLN A CA 1
ATOM 848 C C . GLN A 1 124 ? 36.895 64.741 -6.574 1.00 70.70 151 GLN A C 1
ATOM 849 O O . GLN A 1 124 ? 36.890 64.583 -5.350 1.00 72.40 151 GLN A O 1
ATOM 855 N N . CYS A 1 125 ? 36.077 64.091 -7.396 1.00 68.88 152 CYS A N 1
ATOM 856 C CA . CYS A 1 125 ? 35.255 62.982 -6.933 1.00 65.02 152 CYS A CA 1
ATOM 857 C C . CYS A 1 125 ? 36.149 61.786 -6.632 1.00 66.33 152 CYS A C 1
ATOM 858 O O . CYS A 1 125 ? 37.018 61.433 -7.436 1.00 76.78 152 CYS A O 1
ATOM 861 N N . VAL A 1 126 ? 35.944 61.164 -5.475 1.00 60.81 153 VAL A N 1
ATOM 862 C CA . VAL A 1 126 ? 36.796 60.074 -5.012 1.00 63.61 153 VAL A CA 1
ATOM 863 C C . VAL A 1 126 ? 35.959 58.808 -4.925 1.00 66.69 153 VAL A C 1
ATOM 864 O O . VAL A 1 126 ? 35.005 58.743 -4.140 1.00 67.42 153 VAL A O 1
ATOM 868 N N . ALA A 1 127 ? 36.318 57.800 -5.729 1.00 64.98 154 ALA A N 1
ATOM 869 C CA . ALA A 1 127 ? 35.705 56.487 -5.563 1.00 53.96 154 ALA A CA 1
ATOM 870 C C . ALA A 1 127 ? 36.685 55.348 -5.814 1.00 54.83 154 ALA A C 1
ATOM 871 O O . ALA A 1 127 ? 36.238 54.210 -5.997 1.00 68.26 154 ALA A O 1
ATOM 873 N N . THR A 1 128 ? 37.989 55.600 -5.822 1.00 60.24 155 THR A N 1
ATOM 874 C CA . THR A 1 128 ? 38.950 54.520 -5.965 1.00 65.83 155 THR A CA 1
ATOM 875 C C . THR A 1 128 ? 38.972 53.663 -4.705 1.00 68.03 155 THR A C 1
ATOM 876 O O . THR A 1 128 ? 38.960 54.175 -3.581 1.00 73.73 155 THR A O 1
ATOM 880 N N . TRP A 1 129 ? 39.000 52.348 -4.900 1.00 66.18 156 TRP A N 1
ATOM 881 C CA . TRP A 1 129 ? 38.976 51.422 -3.775 1.00 69.35 156 TRP A CA 1
ATOM 882 C C . TRP A 1 129 ? 40.210 51.594 -2.900 1.00 71.49 156 TRP A C 1
ATOM 883 O O . TRP A 1 129 ? 41.341 51.603 -3.393 1.00 74.97 156 TRP A O 1
ATOM 894 N N . GLY A 1 130 ? 39.987 51.721 -1.593 1.00 68.20 157 GLY A N 1
ATOM 895 C CA . GLY A 1 130 ? 41.046 51.902 -0.624 1.00 61.75 157 GLY A CA 1
ATOM 896 C C . GLY A 1 130 ? 41.140 53.305 -0.064 1.00 70.51 157 GLY A C 1
ATOM 897 O O . GLY A 1 130 ? 41.803 53.506 0.963 1.00 79.65 157 GLY A O 1
ATOM 898 N N . SER A 1 131 ? 40.505 54.277 -0.707 1.00 69.95 158 SER A N 1
ATOM 899 C CA . SER A 1 131 ? 40.554 55.645 -0.218 1.00 75.52 158 SER A CA 1
ATOM 900 C C . SER A 1 131 ? 39.758 55.778 1.072 1.00 78.75 158 SER A C 1
ATOM 901 O O . SER A 1 131 ? 38.678 55.204 1.217 1.00 83.32 158 SER A O 1
ATOM 904 N N . SER A 1 132 ? 40.302 56.539 2.015 1.00 81.90 159 SER A N 1
ATOM 905 C CA . SER A 1 132 ? 39.570 56.898 3.220 1.00 82.06 159 SER A CA 1
ATOM 906 C C . SER A 1 132 ? 38.589 58.032 2.980 1.00 84.87 159 SER A C 1
ATOM 907 O O . SER A 1 132 ? 37.942 58.490 3.928 1.00 87.78 159 SER A O 1
ATOM 910 N N . ASP A 1 133 ? 38.454 58.478 1.739 1.00 85.28 160 ASP A N 1
ATOM 911 C CA . ASP A 1 133 ? 37.787 59.731 1.425 1.00 82.80 160 ASP A CA 1
ATOM 912 C C . ASP A 1 133 ? 36.664 59.595 0.395 1.00 66.46 160 ASP A C 1
ATOM 913 O O . ASP A 1 133 ? 36.406 60.557 -0.341 1.00 62.85 160 ASP A O 1
ATOM 918 N N . PRO A 1 134 ? 35.967 58.458 0.288 1.00 56.59 161 PRO A N 1
ATOM 919 C CA . PRO A 1 134 ? 35.009 58.319 -0.818 1.00 62.56 161 PRO A CA 1
ATOM 920 C C . PRO A 1 134 ? 33.845 59.284 -0.643 1.00 62.92 161 PRO A C 1
ATOM 921 O O . PRO A 1 134 ? 33.293 59.418 0.451 1.00 57.91 161 PRO A O 1
ATOM 925 N N . THR A 1 135 ? 33.488 59.976 -1.729 1.00 63.81 162 THR A N 1
ATOM 926 C CA . THR A 1 135 ? 32.370 60.911 -1.660 1.00 68.92 162 THR A CA 1
ATOM 927 C C . THR A 1 135 ? 31.058 60.200 -1.346 1.00 64.25 162 THR A C 1
ATOM 928 O O . THR A 1 135 ? 30.201 60.764 -0.658 1.00 68.01 162 THR A O 1
ATOM 932 N N . CYS A 1 136 ? 30.887 58.966 -1.829 1.00 60.84 163 CYS A N 1
ATOM 933 C CA . CYS A 1 136 ? 29.707 58.160 -1.525 1.00 65.08 163 CYS A CA 1
ATOM 934 C C . CYS A 1 136 ? 29.755 57.521 -0.147 1.00 65.69 163 CYS A C 1
ATOM 935 O O . CYS A 1 136 ? 28.728 57.008 0.314 1.00 67.93 163 CYS A O 1
ATOM 938 N N . GLY A 1 137 ? 30.914 57.515 0.503 1.00 53.16 164 GLY A N 1
ATOM 939 C CA . GLY A 1 137 ? 31.111 56.687 1.677 1.00 53.27 164 GLY A CA 1
ATOM 940 C C . GLY A 1 137 ? 31.191 55.215 1.323 1.00 58.83 164 GLY A C 1
ATOM 941 O O . GLY A 1 137 ? 30.961 54.832 0.172 1.00 67.54 164 GLY A O 1
ATOM 942 N N . TYR A 1 138 ? 31.531 54.378 2.293 1.00 65.76 165 TYR A N 1
ATOM 943 C CA . TYR A 1 138 ? 31.497 52.937 2.110 1.00 62.72 165 TYR A CA 1
ATOM 944 C C . TYR A 1 138 ? 30.264 52.351 2.782 1.00 63.67 165 TYR A C 1
ATOM 945 O O . TYR A 1 138 ? 29.591 52.997 3.587 1.00 66.50 165 TYR A O 1
ATOM 954 N N . ALA A 1 139 ? 29.974 51.103 2.432 1.00 66.32 166 ALA A N 1
ATOM 955 C CA . ALA A 1 139 ? 29.101 50.247 3.216 1.00 57.13 166 ALA A CA 1
ATOM 956 C C . ALA A 1 139 ? 29.953 49.165 3.868 1.00 66.29 166 ALA A C 1
ATOM 957 O O . ALA A 1 139 ? 31.043 48.834 3.385 1.00 67.90 166 ALA A O 1
ATOM 959 N N . TYR A 1 140 ? 29.464 48.626 4.979 1.00 65.32 167 TYR A N 1
ATOM 960 C CA . TYR A 1 140 ? 30.260 47.720 5.790 1.00 62.53 167 TYR A CA 1
ATOM 961 C C . TYR A 1 140 ? 29.500 46.429 6.056 1.00 63.64 167 TYR A C 1
ATOM 962 O O . TYR A 1 140 ? 28.270 46.372 5.985 1.00 64.68 167 TYR A O 1
ATOM 971 N N . ASN A 1 141 ? 30.268 45.382 6.350 1.00 71.38 168 ASN A N 1
ATOM 972 C CA . ASN A 1 141 ? 29.728 44.064 6.673 1.00 72.88 168 ASN A CA 1
ATOM 973 C C . ASN A 1 141 ? 30.520 43.552 7.868 1.00 76.45 168 ASN A C 1
ATOM 974 O O . ASN A 1 141 ? 31.674 43.121 7.712 1.00 75.37 168 ASN A O 1
ATOM 979 N N . PRO A 1 142 ? 29.946 43.595 9.084 1.00 77.53 169 PRO A N 1
ATOM 980 C CA . PRO A 1 142 ? 28.584 44.001 9.463 1.00 67.16 169 PRO A CA 1
ATOM 981 C C . PRO A 1 142 ? 28.278 45.471 9.199 1.00 68.16 169 PRO A C 1
ATOM 982 O O . PRO A 1 142 ? 29.201 46.285 9.158 1.00 73.36 169 PRO A O 1
ATOM 986 N N . SER A 1 143 ? 26.991 45.800 9.039 1.00 67.68 170 SER A N 1
ATOM 987 C CA . SER A 1 143 ? 26.614 47.156 8.644 1.00 72.50 170 SER A CA 1
ATOM 988 C C . SER A 1 143 ? 26.961 48.182 9.714 1.00 72.99 170 SER A C 1
ATOM 989 O O . SER A 1 143 ? 27.197 49.353 9.394 1.00 78.82 170 SER A O 1
ATOM 992 N N . TRP A 1 144 ? 27.003 47.769 10.979 1.00 70.07 171 TRP A N 1
ATOM 993 C CA . TRP A 1 144 ? 27.285 48.687 12.075 1.00 70.76 171 TRP A CA 1
ATOM 994 C C . TRP A 1 144 ? 28.769 48.959 12.264 1.00 80.02 171 TRP A C 1
ATOM 995 O O . TRP A 1 144 ? 29.130 49.709 13.178 1.00 90.65 171 TRP A O 1
ATOM 1006 N N . SER A 1 145 ? 29.632 48.371 11.444 1.00 77.82 172 SER A N 1
ATOM 1007 C CA . SER A 1 145 ? 31.066 48.516 11.630 1.00 75.03 172 SER A CA 1
ATOM 1008 C C . SER A 1 145 ? 31.595 49.724 10.871 1.00 70.02 172 SER A C 1
ATOM 1009 O O . SER A 1 145 ? 31.036 50.148 9.856 1.00 71.10 172 SER A O 1
ATOM 1012 N N . THR A 1 146 ? 32.687 50.279 11.385 1.00 74.46 173 THR A N 1
ATOM 1013 C CA . THR A 1 146 ? 33.434 51.322 10.698 1.00 83.98 173 THR A CA 1
ATOM 1014 C C . THR A 1 146 ? 34.884 50.916 10.476 1.00 89.91 173 THR A C 1
ATOM 1015 O O . THR A 1 146 ? 35.701 51.753 10.074 1.00 93.76 173 THR A O 1
ATOM 1019 N N . LYS A 1 147 ? 35.223 49.659 10.733 1.00 84.41 174 LYS A N 1
ATOM 1020 C CA . LYS A 1 147 ? 36.568 49.179 10.459 1.00 77.90 174 LYS A CA 1
ATOM 1021 C C . LYS A 1 147 ? 36.805 49.159 8.953 1.00 85.04 174 LYS A C 1
ATOM 1022 O O . LYS A 1 147 ? 35.965 48.640 8.205 1.00 81.32 174 LYS A O 1
ATOM 1028 N N . PRO A 1 148 ? 37.916 49.724 8.469 1.00 80.26 175 PRO A N 1
ATOM 1029 C CA . PRO A 1 148 ? 38.190 49.668 7.023 1.00 73.60 175 PRO A CA 1
ATOM 1030 C C . PRO A 1 148 ? 38.273 48.253 6.479 1.00 74.06 175 PRO A C 1
ATOM 1031 O O . PRO A 1 148 ? 37.984 48.038 5.295 1.00 70.09 175 PRO A O 1
ATOM 1035 N N . ALA A 1 149 ? 38.647 47.277 7.311 1.00 72.08 176 ALA A N 1
ATOM 1036 C CA . ALA A 1 149 ? 38.698 45.892 6.859 1.00 78.32 176 ALA A CA 1
ATOM 1037 C C . ALA A 1 149 ? 37.321 45.323 6.549 1.00 78.29 176 ALA A C 1
ATOM 1038 O O . ALA A 1 149 ? 37.229 44.304 5.857 1.00 81.69 176 ALA A O 1
ATOM 1040 N N . ASP A 1 150 ? 36.254 45.950 7.043 1.00 81.11 177 ASP A N 1
ATOM 1041 C CA . ASP A 1 150 ? 34.891 45.480 6.828 1.00 72.33 177 ASP A CA 1
ATOM 1042 C C . ASP A 1 150 ? 34.191 46.208 5.690 1.00 68.55 177 ASP A C 1
ATOM 1043 O O . ASP A 1 150 ? 32.978 46.045 5.517 1.00 74.60 177 ASP A O 1
ATOM 1048 N N . ARG A 1 151 ? 34.917 47.012 4.920 1.00 66.02 178 ARG A N 1
ATOM 1049 C CA . ARG A 1 151 ? 34.306 47.692 3.788 1.00 68.08 178 ARG A CA 1
ATOM 1050 C C . ARG A 1 151 ? 33.840 46.679 2.752 1.00 66.57 178 ARG A C 1
ATOM 1051 O O . ARG A 1 151 ? 34.528 45.696 2.464 1.00 72.20 178 ARG A O 1
ATOM 1059 N N . ILE A 1 152 ? 32.655 46.914 2.203 1.00 56.68 179 ILE A N 1
ATOM 1060 C CA . ILE A 1 152 ? 32.112 46.073 1.145 1.00 60.61 179 ILE A CA 1
ATOM 1061 C C . ILE A 1 152 ? 32.672 46.544 -0.189 1.00 63.62 179 ILE A C 1
ATOM 1062 O O . ILE A 1 152 ? 32.611 47.736 -0.515 1.00 64.72 179 ILE A O 1
ATOM 1067 N N . LEU A 1 153 ? 33.225 45.606 -0.955 1.00 65.91 180 LEU A N 1
ATOM 1068 C CA . LEU A 1 153 ? 33.809 45.937 -2.247 1.00 67.62 180 LEU A CA 1
ATOM 1069 C C . LEU A 1 153 ? 32.765 46.576 -3.154 1.00 61.21 180 LEU A C 1
ATOM 1070 O O . LEU A 1 153 ? 31.599 46.171 -3.169 1.00 65.73 180 LEU A O 1
ATOM 1075 N N . TYR A 1 154 ? 33.189 47.603 -3.887 1.00 59.31 181 TYR A N 1
ATOM 1076 C CA . TYR A 1 154 ? 32.396 48.364 -4.847 1.00 62.03 181 TYR A CA 1
ATOM 1077 C C . TYR A 1 154 ? 31.320 49.227 -4.199 1.00 52.15 181 TYR A C 1
ATOM 1078 O O . TYR A 1 154 ? 30.562 49.882 -4.923 1.00 59.55 181 TYR A O 1
ATOM 1087 N N . SER A 1 155 ? 31.223 49.264 -2.867 1.00 52.36 182 SER A N 1
ATOM 1088 C CA . SER A 1 155 ? 30.153 50.035 -2.240 1.00 52.08 182 SER A CA 1
ATOM 1089 C C . SER A 1 155 ? 30.351 51.534 -2.391 1.00 59.20 182 SER A C 1
ATOM 1090 O O . SER A 1 155 ? 29.379 52.286 -2.283 1.00 58.81 182 SER A O 1
ATOM 1093 N N . GLN A 1 156 ? 31.577 51.987 -2.650 1.00 65.49 183 GLN A N 1
ATOM 1094 C CA . GLN A 1 156 ? 31.812 53.420 -2.774 1.00 61.40 183 GLN A CA 1
ATOM 1095 C C . GLN A 1 156 ? 31.280 53.998 -4.079 1.00 57.24 183 GLN A C 1
ATOM 1096 O O . GLN A 1 156 ? 31.423 55.205 -4.301 1.00 72.05 183 GLN A O 1
ATOM 1102 N N . GLY A 1 157 ? 30.673 53.183 -4.940 1.00 46.73 184 GLY A N 1
ATOM 1103 C CA . GLY A 1 157 ? 30.129 53.707 -6.179 1.00 38.66 184 GLY A CA 1
ATOM 1104 C C . GLY A 1 157 ? 31.214 54.015 -7.198 1.00 58.56 184 GLY A C 1
ATOM 1105 O O . GLY A 1 157 ? 32.248 53.342 -7.278 1.00 65.72 184 GLY A O 1
ATOM 1106 N N . PHE A 1 158 ? 30.973 55.058 -7.990 1.00 59.15 185 PHE A N 1
ATOM 1107 C CA . PHE A 1 158 ? 31.906 55.431 -9.043 1.00 58.92 185 PHE A CA 1
ATOM 1108 C C . PHE A 1 158 ? 31.709 56.898 -9.396 1.00 58.29 185 PHE A C 1
ATOM 1109 O O . PHE A 1 158 ? 30.681 57.505 -9.078 1.00 56.91 185 PHE A O 1
ATOM 1117 N N . CYS A 1 159 ? 32.714 57.455 -10.066 1.00 46.65 186 CYS A N 1
ATOM 1118 C CA . CYS A 1 159 ? 32.712 58.843 -10.496 1.00 49.07 186 CYS A CA 1
ATOM 1119 C C . CYS A 1 159 ? 32.492 58.940 -12.000 1.00 54.16 186 CYS A C 1
ATOM 1120 O O . CYS A 1 159 ? 32.860 58.041 -12.763 1.00 50.78 186 CYS A O 1
ATOM 1123 N N . CYS A 1 160 ? 31.874 60.046 -12.407 1.00 57.60 187 CYS A N 1
ATOM 1124 C CA . CYS A 1 160 ? 31.750 60.446 -13.799 1.00 58.05 187 CYS A CA 1
ATOM 1125 C C . CYS A 1 160 ? 32.263 61.873 -13.924 1.00 62.24 187 CYS A C 1
ATOM 1126 O O . CYS A 1 160 ? 32.096 62.683 -13.009 1.00 66.71 187 CYS A O 1
ATOM 1129 N N . ASP A 1 161 ? 32.882 62.187 -15.059 1.00 62.43 188 ASP A N 1
ATOM 1130 C CA . ASP A 1 161 ? 33.538 63.479 -15.210 1.00 74.07 188 ASP A CA 1
ATOM 1131 C C . ASP A 1 161 ? 33.437 63.949 -16.657 1.00 76.02 188 ASP A C 1
ATOM 1132 O O . ASP A 1 161 ? 32.868 63.273 -17.519 1.00 78.23 188 ASP A O 1
ATOM 1137 N N . CYS A 1 162 ? 34.002 65.124 -16.911 1.00 79.42 189 CYS A N 1
ATOM 1138 C CA . CYS A 1 162 ? 34.035 65.733 -18.243 1.00 88.73 189 CYS A CA 1
ATOM 1139 C C . CYS A 1 162 ? 35.334 65.411 -18.972 1.00 104.61 189 CYS A C 1
ATOM 1140 O O . CYS A 1 162 ? 36.039 66.293 -19.467 1.00 115.08 189 CYS A O 1
ATOM 1143 N N . ASN A 1 163 ? 35.666 64.128 -19.030 1.00 108.79 190 ASN A N 1
ATOM 1144 C CA . ASN A 1 163 ? 36.788 63.615 -19.798 1.00 113.29 190 ASN A CA 1
ATOM 1145 C C . ASN A 1 163 ? 36.264 62.744 -20.932 1.00 123.55 190 ASN A C 1
ATOM 1146 O O . ASN A 1 163 ? 35.057 62.545 -21.092 1.00 128.87 190 ASN A O 1
ATOM 1151 N N . ALA A 1 164 ? 37.192 62.219 -21.727 1.00 130.97 191 ALA A N 1
ATOM 1152 C CA . ALA A 1 164 ? 36.860 61.271 -22.782 1.00 134.36 191 ALA A CA 1
ATOM 1153 C C . ALA A 1 164 ? 36.997 59.855 -22.235 1.00 135.74 191 ALA A C 1
ATOM 1154 O O . ALA A 1 164 ? 38.078 59.461 -21.783 1.00 135.87 191 ALA A O 1
ATOM 1156 N N . GLY A 1 165 ? 35.905 59.099 -22.264 1.00 140.07 192 GLY A N 1
ATOM 1157 C CA . GLY A 1 165 ? 35.936 57.717 -21.842 1.00 146.44 192 GLY A CA 1
ATOM 1158 C C . GLY A 1 165 ? 36.707 56.852 -22.822 1.00 155.07 192 GLY A C 1
ATOM 1159 O O . GLY A 1 165 ? 37.234 57.310 -23.837 1.00 160.06 192 GLY A O 1
ATOM 1160 N N . ASP A 1 166 ? 36.774 55.558 -22.500 1.00 156.54 193 ASP A N 1
ATOM 1161 C CA . ASP A 1 166 ? 37.453 54.627 -23.394 1.00 162.05 193 ASP A CA 1
ATOM 1162 C C . ASP A 1 166 ? 36.710 54.477 -24.715 1.00 165.34 193 ASP A C 1
ATOM 1163 O O . ASP A 1 166 ? 37.339 54.214 -25.744 1.00 173.92 193 ASP A O 1
ATOM 1168 N N . LEU A 1 167 ? 35.388 54.641 -24.713 1.00 160.04 194 LEU A N 1
ATOM 1169 C CA . LEU A 1 167 ? 34.611 54.520 -25.935 1.00 155.06 194 LEU A CA 1
ATOM 1170 C C . LEU A 1 167 ? 34.551 55.865 -26.662 1.00 151.13 194 LEU A C 1
ATOM 1171 O O . LEU A 1 167 ? 35.061 56.884 -26.191 1.00 150.02 194 LEU A O 1
ATOM 1176 N N . LEU A 1 168 ? 33.909 55.866 -27.828 1.00 147.64 195 LEU A N 1
ATOM 1177 C CA . LEU A 1 168 ? 33.877 57.035 -28.694 1.00 137.80 195 LEU A CA 1
ATOM 1178 C C . LEU A 1 168 ? 32.969 58.125 -28.120 1.00 138.85 195 LEU A C 1
ATOM 1179 O O . LEU A 1 168 ? 32.057 57.862 -27.332 1.00 141.97 195 LEU A O 1
ATOM 1184 N N . GLY A 1 169 ? 33.238 59.362 -28.520 1.00 136.89 196 GLY A N 1
ATOM 1185 C CA . GLY A 1 169 ? 32.404 60.496 -28.170 1.00 134.60 196 GLY A CA 1
ATOM 1186 C C . GLY A 1 169 ? 33.199 61.635 -27.560 1.00 132.46 196 GLY A C 1
ATOM 1187 O O . GLY A 1 169 ? 34.370 61.507 -27.209 1.00 134.46 196 GLY A O 1
ATOM 1188 N N . LEU A 1 170 ? 32.515 62.775 -27.443 1.00 129.45 197 LEU A N 1
ATOM 1189 C CA . LEU A 1 170 ? 33.047 63.983 -26.819 1.00 123.62 197 LEU A CA 1
ATOM 1190 C C . LEU A 1 170 ? 32.302 64.237 -25.514 1.00 120.90 197 LEU A C 1
ATOM 1191 O O . LEU A 1 170 ? 31.097 64.519 -25.530 1.00 117.92 197 LEU A O 1
ATOM 1196 N N . SER A 1 171 ? 33.024 64.160 -24.398 1.00 113.63 198 SER A N 1
ATOM 1197 C CA . SER A 1 171 ? 32.450 64.239 -23.061 1.00 102.10 198 SER A CA 1
ATOM 1198 C C . SER A 1 171 ? 31.229 63.327 -22.895 1.00 91.18 198 SER A C 1
ATOM 1199 O O . SER A 1 171 ? 30.158 63.785 -22.491 1.00 79.48 198 SER A O 1
ATOM 1202 N N . PRO A 1 172 ? 31.364 62.026 -23.186 1.00 89.63 199 PRO A N 1
ATOM 1203 C CA . PRO A 1 172 ? 30.189 61.143 -23.122 1.00 85.85 199 PRO A CA 1
ATOM 1204 C C . PRO A 1 172 ? 29.789 60.752 -21.712 1.00 81.96 199 PRO A C 1
ATOM 1205 O O . PRO A 1 172 ? 28.652 60.304 -21.515 1.00 77.91 199 PRO A O 1
ATOM 1209 N N . ASN A 1 173 ? 30.679 60.906 -20.734 1.00 77.72 200 ASN A N 1
ATOM 1210 C CA . ASN A 1 173 ? 30.423 60.510 -19.357 1.00 69.03 200 ASN A CA 1
ATOM 1211 C C . ASN A 1 173 ? 29.645 61.556 -18.573 1.00 65.73 200 ASN A C 1
ATOM 1212 O O . ASN A 1 173 ? 29.496 61.416 -17.354 1.00 72.20 200 ASN A O 1
ATOM 1217 N N . ARG A 1 174 ? 29.151 62.597 -19.237 1.00 66.06 201 ARG A N 1
ATOM 1218 C CA . ARG A 1 174 ? 28.418 63.661 -18.564 1.00 72.15 201 ARG A CA 1
ATOM 1219 C C . ARG A 1 174 ? 26.961 63.313 -18.302 1.00 66.30 201 ARG A C 1
ATOM 1220 O O . ARG A 1 174 ? 26.301 64.028 -17.538 1.00 72.85 201 ARG A O 1
ATOM 1228 N N . ILE A 1 175 ? 26.448 62.240 -18.907 1.00 64.15 202 ILE A N 1
ATOM 1229 C CA . ILE A 1 175 ? 25.002 62.091 -19.032 1.00 68.19 202 ILE A CA 1
ATOM 1230 C C . ILE A 1 175 ? 24.369 61.675 -17.708 1.00 65.20 202 ILE A C 1
ATOM 1231 O O . ILE A 1 175 ? 23.322 62.205 -17.316 1.00 70.26 202 ILE A O 1
ATOM 1236 N N . ARG A 1 176 ? 24.982 60.727 -16.998 1.00 66.79 203 ARG A N 1
ATOM 1237 C CA . ARG A 1 176 ? 24.335 60.192 -15.802 1.00 67.10 203 ARG A CA 1
ATOM 1238 C C . ARG A 1 176 ? 24.146 61.269 -14.737 1.00 69.56 203 ARG A C 1
ATOM 1239 O O . ARG A 1 176 ? 23.067 61.381 -14.144 1.00 71.34 203 ARG A O 1
ATOM 1247 N N . GLY A 1 177 ? 25.166 62.084 -14.499 1.00 67.92 204 GLY A N 1
ATOM 1248 C CA . GLY A 1 177 ? 25.077 63.131 -13.505 1.00 72.22 204 GLY A CA 1
ATOM 1249 C C . GLY A 1 177 ? 24.490 64.444 -13.976 1.00 79.97 204 GLY A C 1
ATOM 1250 O O . GLY A 1 177 ? 24.320 65.362 -13.167 1.00 85.43 204 GLY A O 1
ATOM 1251 N N . GLY A 1 178 ? 24.166 64.568 -15.260 1.00 74.10 205 GLY A N 1
ATOM 1252 C CA . GLY A 1 178 ? 23.666 65.822 -15.787 1.00 67.37 205 GLY A CA 1
ATOM 1253 C C . GLY A 1 178 ? 24.690 66.934 -15.711 1.00 72.89 205 GLY A C 1
ATOM 1254 O O . GLY A 1 178 ? 24.373 68.046 -15.277 1.00 74.55 205 GLY A O 1
ATOM 1255 N N . LEU A 1 179 ? 25.923 66.651 -16.125 1.00 69.97 206 LEU A N 1
ATOM 1256 C CA . LEU A 1 179 ? 26.995 67.632 -16.042 1.00 71.70 206 LEU A CA 1
ATOM 1257 C C . LEU A 1 179 ? 27.002 68.537 -17.266 1.00 76.10 206 LEU A C 1
ATOM 1258 O O . LEU A 1 179 ? 26.782 68.084 -18.393 1.00 77.13 206 LEU A O 1
ATOM 1263 N N . ASP A 1 180 ? 27.257 69.824 -17.035 1.00 81.02 207 ASP A N 1
ATOM 1264 C CA . ASP A 1 180 ? 27.461 70.801 -18.103 1.00 78.06 207 ASP A CA 1
ATOM 1265 C C . ASP A 1 180 ? 28.965 70.913 -18.317 1.00 77.63 207 ASP A C 1
ATOM 1266 O O . ASP A 1 180 ? 29.652 71.655 -17.609 1.00 79.48 207 ASP A O 1
ATOM 1271 N N . CYS A 1 181 ? 29.475 70.183 -19.302 1.00 74.60 208 CYS A N 1
ATOM 1272 C CA . CYS A 1 181 ? 30.905 70.151 -19.573 1.00 84.82 208 CYS A CA 1
ATOM 1273 C C . CYS A 1 181 ? 31.375 71.309 -20.447 1.00 83.97 208 CYS A C 1
ATOM 1274 O O . CYS A 1 181 ? 32.489 71.251 -20.979 1.00 78.40 208 CYS A O 1
ATOM 1277 N N . SER A 1 182 ? 30.566 72.358 -20.606 1.00 90.51 209 SER A N 1
ATOM 1278 C CA . SER A 1 182 ? 30.933 73.495 -21.436 1.00 89.53 209 SER A CA 1
ATOM 1279 C C . SER A 1 182 ? 31.193 74.775 -20.654 1.00 86.65 209 SER A C 1
ATOM 1280 O O . SER A 1 182 ? 31.772 75.711 -21.215 1.00 91.54 209 SER A O 1
ATOM 1283 N N . LEU A 1 183 ? 30.787 74.844 -19.389 1.00 84.30 210 LEU A N 1
ATOM 1284 C CA . LEU A 1 183 ? 30.980 76.040 -18.579 1.00 76.99 210 LEU A CA 1
ATOM 1285 C C . LEU A 1 183 ? 32.354 76.017 -17.926 1.00 78.90 210 LEU A C 1
ATOM 1286 O O . LEU A 1 183 ? 32.722 75.037 -17.271 1.00 89.42 210 LEU A O 1
ATOM 1291 N N . LEU A 1 184 ? 33.104 77.102 -18.098 1.00 78.88 211 LEU A N 1
ATOM 1292 C CA . LEU A 1 184 ? 34.361 77.308 -17.383 1.00 79.74 211 LEU A CA 1
ATOM 1293 C C . LEU A 1 184 ? 34.045 78.248 -16.223 1.00 78.46 211 LEU A C 1
ATOM 1294 O O . LEU A 1 184 ? 34.090 79.470 -16.352 1.00 85.90 211 LEU A O 1
ATOM 1299 N N . ASN A 1 185 ? 33.731 77.653 -15.076 1.00 76.23 212 ASN A N 1
ATOM 1300 C CA . ASN A 1 185 ? 33.115 78.362 -13.960 1.00 70.95 212 ASN A CA 1
ATOM 1301 C C . ASN A 1 185 ? 33.277 77.501 -12.716 1.00 68.23 212 ASN A C 1
ATOM 1302 O O . ASN A 1 185 ? 32.851 76.343 -12.711 1.00 83.47 212 ASN A O 1
ATOM 1307 N N . PHE A 1 186 ? 33.883 78.054 -11.661 1.00 63.62 213 PHE A N 1
ATOM 1308 C CA . PHE A 1 186 ? 34.156 77.268 -10.460 1.00 65.15 213 PHE A CA 1
ATOM 1309 C C . PHE A 1 186 ? 32.913 76.988 -9.624 1.00 69.91 213 PHE A C 1
ATOM 1310 O O . PHE A 1 186 ? 32.990 76.183 -8.690 1.00 75.56 213 PHE A O 1
ATOM 1318 N N . ASP A 1 187 ? 31.782 77.624 -9.920 1.00 66.99 214 ASP A N 1
ATOM 1319 C CA . ASP A 1 187 ? 30.529 77.210 -9.304 1.00 67.74 214 ASP A CA 1
ATOM 1320 C C . ASP A 1 187 ? 29.930 75.994 -9.992 1.00 70.08 214 ASP A C 1
ATOM 1321 O O . ASP A 1 187 ? 29.039 75.354 -9.424 1.00 77.98 214 ASP A O 1
ATOM 1326 N N . ASN A 1 188 ? 30.407 75.663 -11.190 1.00 70.08 215 ASN A N 1
ATOM 1327 C CA . ASN A 1 188 ? 29.865 74.557 -11.965 1.00 63.87 215 ASN A CA 1
ATOM 1328 C C . ASN A 1 188 ? 30.623 73.279 -11.637 1.00 67.10 215 ASN A C 1
ATOM 1329 O O . ASN A 1 188 ? 31.847 73.234 -11.825 1.00 65.50 215 ASN A O 1
ATOM 1334 N N . PRO A 1 189 ? 29.962 72.239 -11.138 1.00 69.45 216 PRO A N 1
ATOM 1335 C CA . PRO A 1 189 ? 30.651 70.959 -10.949 1.00 65.00 216 PRO A CA 1
ATOM 1336 C C . PRO A 1 189 ? 30.947 70.298 -12.285 1.00 66.98 216 PRO A C 1
ATOM 1337 O O . PRO A 1 189 ? 30.156 70.375 -13.227 1.00 73.62 216 PRO A O 1
ATOM 1341 N N . THR A 1 190 ? 32.112 69.660 -12.371 1.00 59.04 217 THR A N 1
ATOM 1342 C CA . THR A 1 190 ? 32.501 68.944 -13.574 1.00 58.07 217 THR A CA 1
ATOM 1343 C C . THR A 1 190 ? 32.635 67.450 -13.340 1.00 63.57 217 THR A C 1
ATOM 1344 O O . THR A 1 190 ? 33.044 66.725 -14.255 1.00 64.52 217 THR A O 1
ATOM 1348 N N . GLU A 1 191 ? 32.322 66.976 -12.138 1.00 64.96 218 GLU A N 1
ATOM 1349 C CA . GLU A 1 191 ? 32.363 65.558 -11.825 1.00 62.38 218 GLU A CA 1
ATOM 1350 C C . GLU A 1 191 ? 31.149 65.217 -10.976 1.00 60.17 218 GLU A C 1
ATOM 1351 O O . GLU A 1 191 ? 30.578 66.078 -10.301 1.00 61.77 218 GLU A O 1
ATOM 1357 N N . SER A 1 192 ? 30.750 63.948 -11.016 1.00 55.54 219 SER A N 1
ATOM 1358 C CA . SER A 1 192 ? 29.610 63.494 -10.234 1.00 57.57 219 SER A CA 1
ATOM 1359 C C . SER A 1 192 ? 29.901 62.127 -9.635 1.00 61.02 219 SER A C 1
ATOM 1360 O O . SER A 1 192 ? 30.543 61.284 -10.267 1.00 63.44 219 SER A O 1
ATOM 1363 N N . ALA A 1 193 ? 29.435 61.925 -8.407 1.00 56.16 220 ALA A N 1
ATOM 1364 C CA . ALA A 1 193 ? 29.513 60.643 -7.726 1.00 52.83 220 ALA A CA 1
ATOM 1365 C C . ALA A 1 193 ? 28.160 59.948 -7.789 1.00 55.99 220 ALA A C 1
ATOM 1366 O O . ALA A 1 193 ? 27.111 60.596 -7.784 1.00 63.16 220 ALA A O 1
ATOM 1368 N N . HIS A 1 194 ? 28.191 58.618 -7.841 1.00 62.47 221 HIS A N 1
ATOM 1369 C CA . HIS A 1 194 ? 26.981 57.817 -8.011 1.00 65.08 221 HIS A CA 1
ATOM 1370 C C . HIS A 1 194 ? 26.995 56.677 -7.002 1.00 63.21 221 HIS A C 1
ATOM 1371 O O . HIS A 1 194 ? 27.846 55.785 -7.075 1.00 59.24 221 HIS A O 1
ATOM 1378 N N . CYS A 1 195 ? 26.046 56.708 -6.070 1.00 58.08 222 CYS A N 1
ATOM 1379 C CA . CYS A 1 195 ? 26.032 55.816 -4.922 1.00 55.74 222 CYS A CA 1
ATOM 1380 C C . CYS A 1 195 ? 24.771 54.964 -4.927 1.00 61.47 222 CYS A C 1
ATOM 1381 O O . CYS A 1 195 ? 23.681 55.449 -5.249 1.00 63.88 222 CYS A O 1
ATOM 1384 N N . LEU A 1 196 ? 24.923 53.695 -4.559 1.00 61.47 223 LEU A N 1
ATOM 1385 C CA . LEU A 1 196 ? 23.797 52.779 -4.449 1.00 57.21 223 LEU A CA 1
ATOM 1386 C C . LEU A 1 196 ? 23.244 52.813 -3.030 1.00 64.27 223 LEU A C 1
ATOM 1387 O O . LEU A 1 196 ? 24.006 52.753 -2.058 1.00 60.56 223 LEU A O 1
ATOM 1392 N N . ARG A 1 197 ? 21.921 52.913 -2.917 1.00 60.53 224 ARG A N 1
ATOM 1393 C CA . ARG A 1 197 ? 21.241 52.961 -1.632 1.00 61.15 224 ARG A CA 1
ATOM 1394 C C . ARG A 1 197 ? 20.059 52.000 -1.650 1.00 61.52 224 ARG A C 1
ATOM 1395 O O . ARG A 1 197 ? 19.537 51.645 -2.710 1.00 67.32 224 ARG A O 1
ATOM 1403 N N . PHE A 1 198 ? 19.640 51.575 -0.460 1.00 62.18 225 PHE A N 1
ATOM 1404 C CA . PHE A 1 198 ? 18.535 50.637 -0.300 1.00 55.47 225 PHE A CA 1
ATOM 1405 C C . PHE A 1 198 ? 17.428 51.291 0.510 1.00 51.79 225 PHE A C 1
ATOM 1406 O O . PHE A 1 198 ? 17.697 51.906 1.547 1.00 60.34 225 PHE A O 1
ATOM 1414 N N . ASP A 1 199 ? 16.187 51.163 0.040 1.00 57.84 226 ASP A N 1
ATOM 1415 C CA . ASP A 1 199 ? 15.071 51.779 0.744 1.00 56.28 226 ASP A CA 1
ATOM 1416 C C . ASP A 1 199 ? 14.760 50.997 2.022 1.00 57.80 226 ASP A C 1
ATOM 1417 O O . ASP A 1 199 ? 15.416 50.007 2.360 1.00 65.29 226 ASP A O 1
ATOM 1422 N N . SER A 1 200 ? 13.734 51.448 2.743 1.00 60.13 227 SER A N 1
ATOM 1423 C CA . SER A 1 200 ? 13.522 50.955 4.100 1.00 60.36 227 SER A CA 1
ATOM 1424 C C . SER A 1 200 ? 13.025 49.515 4.131 1.00 65.14 227 SER A C 1
ATOM 1425 O O . SER A 1 200 ? 13.280 48.800 5.108 1.00 69.77 227 SER A O 1
ATOM 1428 N N . LEU A 1 201 ? 12.333 49.064 3.086 1.00 61.87 228 LEU A N 1
ATOM 1429 C CA . LEU A 1 201 ? 11.612 47.796 3.130 1.00 56.48 228 LEU A CA 1
ATOM 1430 C C . LEU A 1 201 ? 12.473 46.651 2.613 1.00 55.46 228 LEU A C 1
ATOM 1431 O O . LEU A 1 201 ? 13.024 46.724 1.509 1.00 57.97 228 LEU A O 1
ATOM 1436 N N . TRP A 1 202 ? 12.564 45.585 3.403 1.00 56.83 229 TRP A N 1
ATOM 1437 C CA . TRP A 1 202 ? 13.298 44.385 3.029 1.00 57.21 229 TRP A CA 1
ATOM 1438 C C . TRP A 1 202 ? 12.364 43.181 3.067 1.00 63.56 229 TRP A C 1
ATOM 1439 O O . TRP A 1 202 ? 11.630 42.985 4.043 1.00 64.11 229 TRP A O 1
ATOM 1450 N N . TYR A 1 203 ? 12.395 42.385 2.003 1.00 53.75 230 TYR A N 1
ATOM 1451 C CA . TYR A 1 203 ? 11.648 41.142 1.912 1.00 49.41 230 TYR A CA 1
ATOM 1452 C C . TYR A 1 203 ? 12.533 39.967 2.308 1.00 63.77 230 TYR A C 1
ATOM 1453 O O . TYR A 1 203 ? 13.742 39.969 2.067 1.00 62.83 230 TYR A O 1
ATOM 1462 N N . SER A 1 204 ? 11.915 38.954 2.910 1.00 57.30 231 SER A N 1
ATOM 1463 C CA . SER A 1 204 ? 12.543 37.653 3.090 1.00 49.41 231 SER A CA 1
ATOM 1464 C C . SER A 1 204 ? 12.056 36.728 1.985 1.00 61.50 231 SER A C 1
ATOM 1465 O O . SER A 1 204 ? 10.852 36.662 1.705 1.00 63.68 231 SER A O 1
ATOM 1468 N N . ALA A 1 205 ? 12.989 36.028 1.351 1.00 55.26 232 ALA A N 1
ATOM 1469 C CA . ALA A 1 205 ? 12.688 35.143 0.238 1.00 48.39 232 ALA A CA 1
ATOM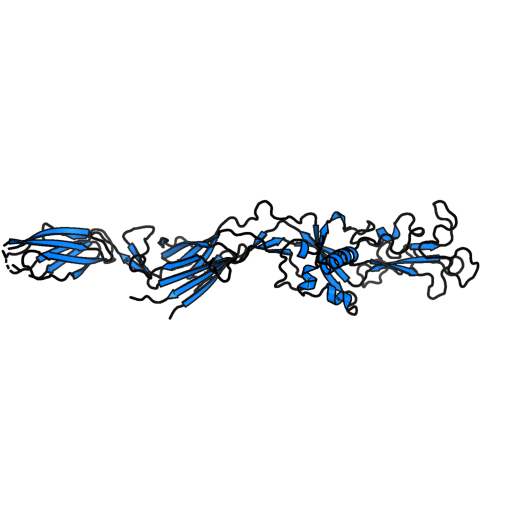 1470 C C . ALA A 1 205 ? 12.922 33.698 0.653 1.00 58.70 232 ALA A C 1
ATOM 1471 O O . ALA A 1 205 ? 13.880 33.396 1.372 1.00 66.48 232 ALA A O 1
ATOM 1473 N N . PHE A 1 206 ? 12.045 32.808 0.197 1.00 68.17 233 PHE A N 1
ATOM 1474 C CA . PHE A 1 206 ? 12.122 31.394 0.530 1.00 60.77 233 PHE A CA 1
ATOM 1475 C C . PHE A 1 206 ? 12.057 30.568 -0.744 1.00 66.07 233 PHE A C 1
ATOM 1476 O O . PHE A 1 206 ? 11.340 30.922 -1.686 1.00 66.30 233 PHE A O 1
ATOM 1484 N N . GLN A 1 207 ? 12.814 29.475 -0.772 1.00 63.80 234 GLN A N 1
ATOM 1485 C CA . GLN A 1 207 ? 12.567 28.451 -1.770 1.00 66.31 234 GLN A CA 1
ATOM 1486 C C . GLN A 1 207 ? 11.392 27.582 -1.327 1.00 69.91 234 GLN A C 1
ATOM 1487 O O . GLN A 1 207 ? 11.021 27.545 -0.151 1.00 70.68 234 GLN A O 1
ATOM 1493 N N . ILE A 1 208 ? 10.799 26.880 -2.287 1.00 70.42 235 ILE A N 1
ATOM 1494 C CA . ILE A 1 208 ? 9.543 26.173 -2.077 1.00 71.70 235 ILE A CA 1
ATOM 1495 C C . ILE A 1 208 ? 9.725 24.702 -2.425 1.00 70.79 235 ILE A C 1
ATOM 1496 O O . ILE A 1 208 ? 10.240 24.371 -3.499 1.00 70.92 235 ILE A O 1
ATOM 1501 N N . GLY A 1 209 ? 9.289 23.823 -1.522 1.00 73.86 236 GLY A N 1
ATOM 1502 C CA . GLY A 1 209 ? 9.281 22.398 -1.767 1.00 68.69 236 GLY A CA 1
ATOM 1503 C C . GLY A 1 209 ? 7.937 21.907 -2.280 1.00 65.16 236 GLY A C 1
ATOM 1504 O O . GLY A 1 209 ? 7.018 22.679 -2.560 1.00 67.69 236 GLY A O 1
ATOM 1505 N N . GLU A 1 210 ? 7.832 20.585 -2.405 1.00 66.97 237 GLU A N 1
ATOM 1506 C CA . GLU A 1 210 ? 6.580 20.003 -2.874 1.00 75.82 237 GLU A CA 1
ATOM 1507 C C . GLU A 1 210 ? 5.569 19.936 -1.730 1.00 71.34 237 GLU A C 1
ATOM 1508 O O . GLU A 1 210 ? 5.943 19.678 -0.584 1.00 73.82 237 GLU A O 1
ATOM 1514 N N . PRO A 1 211 ? 4.288 20.149 -2.017 1.00 73.21 238 PRO A N 1
ATOM 1515 C CA . PRO A 1 211 ? 3.314 20.356 -0.942 1.00 67.59 238 PRO A CA 1
ATOM 1516 C C . PRO A 1 211 ? 2.999 19.084 -0.170 1.00 71.50 238 PRO A C 1
ATOM 1517 O O . PRO A 1 211 ? 3.136 17.963 -0.663 1.00 76.84 238 PRO A O 1
ATOM 1521 N N . ASP A 1 212 ? 2.568 19.286 1.073 1.00 69.56 239 ASP A N 1
ATOM 1522 C CA . ASP A 1 212 ? 1.931 18.254 1.877 1.00 68.97 239 ASP A CA 1
ATOM 1523 C C . ASP A 1 212 ? 0.443 18.557 2.001 1.00 67.02 239 ASP A C 1
ATOM 1524 O O . ASP A 1 212 ? 0.038 19.723 2.059 1.00 63.91 239 ASP A O 1
ATOM 1529 N N . VAL A 1 213 ? -0.367 17.506 2.031 1.00 63.43 240 VAL A N 1
ATOM 1530 C CA . VAL A 1 213 ? -1.800 17.650 2.257 1.00 71.19 240 VAL A CA 1
ATOM 1531 C C . VAL A 1 213 ? -2.042 17.920 3.736 1.00 73.43 240 VAL A C 1
ATOM 1532 O O . VAL A 1 213 ? -1.341 17.386 4.605 1.00 74.98 240 VAL A O 1
ATOM 1536 N N . ASN A 1 214 ? -3.030 18.761 4.034 1.00 70.00 241 ASN A N 1
ATOM 1537 C CA . ASN A 1 214 ? -3.421 19.004 5.413 1.00 64.71 241 ASN A CA 1
ATOM 1538 C C . ASN A 1 214 ? -4.932 19.149 5.498 1.00 70.33 241 ASN A C 1
ATOM 1539 O O . ASN A 1 214 ? -5.569 19.705 4.597 1.00 68.95 241 ASN A O 1
ATOM 1544 N N . PHE A 1 215 ? -5.496 18.626 6.581 1.00 69.87 242 PHE A N 1
ATOM 1545 C CA . PHE A 1 215 ? -6.913 18.764 6.882 1.00 69.49 242 PHE A CA 1
ATOM 1546 C C . PHE A 1 215 ? -7.094 18.448 8.358 1.00 78.27 242 PHE A C 1
ATOM 1547 O O . PHE A 1 215 ? -6.175 17.971 9.026 1.00 81.34 242 PHE A O 1
ATOM 1555 N N . VAL A 1 216 ? -8.294 18.715 8.862 1.00 66.76 243 VAL A N 1
ATOM 1556 C CA . VAL A 1 216 ? -8.652 18.385 10.234 1.00 62.07 243 VAL A CA 1
ATOM 1557 C C . VAL A 1 216 ? -9.887 17.502 10.205 1.00 72.24 243 VAL A C 1
ATOM 1558 O O . VAL A 1 216 ? -10.843 17.785 9.473 1.00 68.80 243 VAL A O 1
ATOM 1562 N N . ILE A 1 217 ? -9.856 16.430 10.990 1.00 76.84 244 ILE A N 1
ATOM 1563 C CA . ILE A 1 217 ? -11.000 15.554 11.200 1.00 71.63 244 ILE A CA 1
ATOM 1564 C C . ILE A 1 217 ? -11.383 15.652 12.668 1.00 72.60 244 ILE A C 1
ATOM 1565 O O . ILE A 1 217 ? -10.564 15.359 13.548 1.00 72.53 244 ILE A O 1
ATOM 1570 N N . LEU A 1 218 ? -12.613 16.080 12.933 1.00 70.72 245 LEU A N 1
ATOM 1571 C CA . LEU A 1 218 ? -13.139 16.143 14.289 1.00 74.49 245 LEU A CA 1
ATOM 1572 C C . LEU A 1 218 ? -13.937 14.879 14.575 1.00 77.07 245 LEU A C 1
ATOM 1573 O O . LEU A 1 218 ? -14.853 14.534 13.821 1.00 74.45 245 LEU A O 1
ATOM 1578 N N . VAL A 1 219 ? -13.583 14.192 15.655 1.00 75.38 246 VAL A N 1
ATOM 1579 C CA . VAL A 1 219 ? -14.246 12.962 16.073 1.00 72.57 246 VAL A CA 1
ATOM 1580 C C . VAL A 1 219 ? -14.960 13.252 17.384 1.00 80.17 246 VAL A C 1
ATOM 1581 O O . VAL A 1 219 ? -14.318 13.509 18.409 1.00 86.80 246 VAL A O 1
ATOM 1585 N N . ASN A 1 220 ? -16.286 13.216 17.358 1.00 73.18 247 ASN A N 1
ATOM 1586 C CA . ASN A 1 220 ? -17.108 13.454 18.538 1.00 70.70 247 ASN A CA 1
ATOM 1587 C C . ASN A 1 220 ? -17.662 12.108 18.992 1.00 82.64 247 ASN A C 1
ATOM 1588 O O . ASN A 1 220 ? -18.446 11.480 18.275 1.00 92.26 247 ASN A O 1
ATOM 1593 N N . VAL A 1 221 ? -17.243 11.666 20.176 1.00 79.94 248 VAL A N 1
ATOM 1594 C CA . VAL A 1 221 ? -17.742 10.443 20.798 1.00 73.20 248 VAL A CA 1
ATOM 1595 C C . VAL A 1 221 ? -18.598 10.843 21.991 1.00 78.96 248 VAL A C 1
ATOM 1596 O O . VAL A 1 221 ? -18.100 11.456 22.944 1.00 79.01 248 VAL A O 1
ATOM 1600 N N . THR A 1 222 ? -19.878 10.488 21.946 1.00 82.28 249 THR A N 1
ATOM 1601 C CA . THR A 1 222 ? -20.843 10.896 22.959 1.00 78.60 249 THR A CA 1
ATOM 1602 C C . THR A 1 222 ? -21.489 9.662 23.572 1.00 85.62 249 THR A C 1
ATOM 1603 O O . THR A 1 222 ? -22.143 8.885 22.868 1.00 85.76 249 THR A O 1
ATOM 1607 N N . LYS A 1 223 ? -21.305 9.486 24.878 1.00 88.88 250 LYS A N 1
ATOM 1608 C CA . LYS A 1 223 ? -21.905 8.384 25.619 1.00 99.19 250 LYS A CA 1
ATOM 1609 C C . LYS A 1 223 ? -23.158 8.876 26.328 1.00 104.45 250 LYS A C 1
ATOM 1610 O O . LYS A 1 223 ? -23.120 9.888 27.036 1.00 110.88 250 LYS A O 1
ATOM 1616 N N . CYS A 1 224 ? -24.260 8.160 26.142 1.00 103.51 251 CYS A N 1
ATOM 1617 C CA . CYS A 1 224 ? -25.530 8.493 26.763 1.00 101.69 251 CYS A CA 1
ATOM 1618 C C . CYS A 1 224 ? -26.108 7.263 27.443 1.00 106.34 251 CYS A C 1
ATOM 1619 O O . CYS A 1 224 ? -25.849 6.133 27.016 1.00 108.53 251 CYS A O 1
ATOM 1622 N N . PRO A 1 225 ? -26.895 7.450 28.502 1.00 106.60 252 PRO A N 1
ATOM 1623 C CA . PRO A 1 225 ? -27.508 6.300 29.174 1.00 109.22 252 PRO A CA 1
ATOM 1624 C C . PRO A 1 225 ? -28.428 5.535 28.235 1.00 108.83 252 PRO A C 1
ATOM 1625 O O . PRO A 1 225 ? -28.866 6.035 27.196 1.00 105.51 252 PRO A O 1
ATOM 1629 N N . LEU A 1 226 ? -28.711 4.294 28.611 1.00 109.03 253 LEU A N 1
ATOM 1630 C CA . LEU A 1 226 ? -29.645 3.484 27.849 1.00 112.13 253 LEU A CA 1
ATOM 1631 C C . LEU A 1 226 ? -31.079 3.883 28.175 1.00 120.24 253 LEU A C 1
ATOM 1632 O O . LEU A 1 226 ? -31.381 4.363 29.272 1.00 113.08 253 LEU A O 1
ATOM 1637 N N . ALA A 1 227 ? -31.966 3.680 27.204 1.00 136.21 254 ALA A N 1
ATOM 1638 C CA . ALA A 1 227 ? -33.377 3.995 27.369 1.00 146.17 254 ALA A CA 1
ATOM 1639 C C . ALA A 1 227 ? -34.210 2.856 26.807 1.00 150.99 254 ALA A C 1
ATOM 1640 O O . ALA A 1 227 ? -33.924 2.355 25.715 1.00 151.44 254 ALA A O 1
ATOM 1642 N N . ASN A 1 228 ? -35.230 2.447 27.554 1.00 154.85 255 ASN A N 1
ATOM 1643 C CA . ASN A 1 228 ? -36.125 1.381 27.115 1.00 154.39 255 ASN A CA 1
ATOM 1644 C C . ASN A 1 228 ? -37.563 1.680 27.521 1.00 153.66 255 ASN A C 1
ATOM 1645 O O . ASN A 1 228 ? -38.015 2.822 27.439 1.00 152.02 255 ASN A O 1
ATOM 1650 N N . ASN A 1 247 ? -27.595 11.841 32.153 1.00 135.24 274 ASN A N 1
ATOM 1651 C CA . ASN A 1 247 ? -26.780 12.827 31.454 1.00 137.78 274 ASN A CA 1
ATOM 1652 C C . ASN A 1 247 ? -25.884 12.168 30.409 1.00 133.55 274 ASN A C 1
ATOM 1653 O O . ASN A 1 247 ? -25.519 11.001 30.540 1.00 143.60 274 ASN A O 1
ATOM 1658 N N . CYS A 1 248 ? -25.535 12.921 29.371 1.00 121.73 275 CYS A N 1
ATOM 1659 C CA . CYS A 1 248 ? -24.649 12.442 28.322 1.00 107.93 275 CYS A CA 1
ATOM 1660 C C . CYS A 1 248 ? -23.248 13.011 28.508 1.00 101.18 275 CYS A C 1
ATOM 1661 O O . CYS A 1 248 ? -23.068 14.106 29.046 1.00 104.98 275 CYS A O 1
ATOM 1664 N N . SER A 1 249 ? -22.255 12.252 28.059 1.00 96.66 276 SER A N 1
ATOM 1665 C CA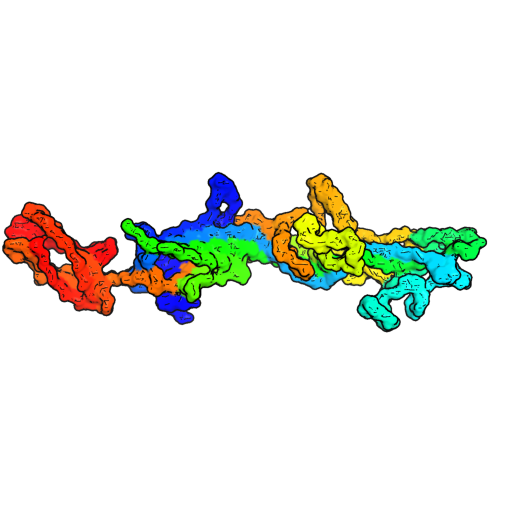 . SER A 1 249 ? -20.863 12.670 28.075 1.00 97.06 276 SER A CA 1
ATOM 1666 C C . SER A 1 249 ? -20.362 12.832 26.646 1.00 99.30 276 SER A C 1
ATOM 1667 O O . SER A 1 249 ? -20.847 12.168 25.728 1.00 94.99 276 SER A O 1
ATOM 1670 N N . THR A 1 250 ? -19.383 13.718 26.461 1.00 99.28 277 THR A N 1
ATOM 1671 C CA . THR A 1 250 ? -18.871 14.024 25.130 1.00 94.84 277 THR A CA 1
ATOM 1672 C C . THR A 1 250 ? -17.366 14.237 25.181 1.00 96.93 277 THR A C 1
ATOM 1673 O O . THR A 1 250 ? -16.871 15.009 26.007 1.00 100.82 277 THR A O 1
ATOM 1677 N N . GLU A 1 251 ? -16.646 13.553 24.292 1.00 95.05 278 GLU A N 1
ATOM 1678 C CA . GLU A 1 251 ? -15.212 13.731 24.117 1.00 94.78 278 GLU A CA 1
ATOM 1679 C C . GLU A 1 251 ? -14.926 14.035 22.653 1.00 91.54 278 GLU A C 1
ATOM 1680 O O . GLU A 1 251 ? -15.498 13.404 21.759 1.00 87.81 278 GLU A O 1
ATOM 1686 N N . ILE A 1 252 ? -14.045 15.004 22.411 1.00 91.24 279 ILE A N 1
ATOM 1687 C CA . ILE A 1 252 ? -13.692 15.441 21.064 1.00 85.74 279 ILE A CA 1
ATOM 1688 C C . ILE A 1 252 ? -12.237 15.080 20.793 1.00 88.33 279 ILE A C 1
ATOM 1689 O O . ILE A 1 252 ? -11.348 15.413 21.586 1.00 87.66 279 ILE A O 1
ATOM 1694 N N . ILE A 1 253 ? -11.997 14.408 19.670 1.00 87.47 280 ILE A N 1
ATOM 1695 C CA . ILE A 1 253 ? -10.658 14.051 19.217 1.00 76.36 280 ILE A CA 1
ATOM 1696 C C . ILE A 1 253 ? -10.421 14.724 17.874 1.00 78.17 280 ILE A C 1
ATOM 1697 O O . ILE A 1 253 ? -11.275 14.656 16.982 1.00 87.86 280 ILE A O 1
ATOM 1702 N N . SER A 1 254 ? -9.271 15.375 17.732 1.00 74.47 281 SER A N 1
ATOM 1703 C CA . SER A 1 254 ? -8.885 16.034 16.494 1.00 67.36 281 SER A CA 1
ATOM 1704 C C . SER A 1 254 ? -7.792 15.225 15.803 1.00 69.54 281 SER A C 1
ATOM 1705 O O . SER A 1 254 ? -6.855 14.750 16.453 1.00 69.55 281 SER A O 1
ATOM 1708 N N . LEU A 1 255 ? -7.920 15.058 14.486 1.00 63.61 282 LEU A N 1
ATOM 1709 C CA . LEU A 1 255 ? -6.961 14.293 13.703 1.00 69.99 282 LEU A CA 1
ATOM 1710 C C . LEU A 1 255 ? -6.524 15.090 12.481 1.00 74.78 282 LEU A C 1
ATOM 1711 O O . LEU A 1 255 ? -7.303 15.853 11.904 1.00 74.51 282 LEU A O 1
ATOM 1716 N N . SER A 1 256 ? -5.267 14.896 12.091 1.00 74.87 283 SER A N 1
ATOM 1717 C CA . SER A 1 256 ? -4.664 15.579 10.956 1.00 69.39 283 SER A CA 1
ATOM 1718 C C . SER A 1 256 ? -3.599 14.667 10.370 1.00 70.73 283 SER A C 1
ATOM 1719 O O . SER A 1 256 ? -3.146 13.731 11.038 1.00 70.56 283 SER A O 1
ATOM 1722 N N . PRO A 1 257 ? -3.189 14.896 9.119 1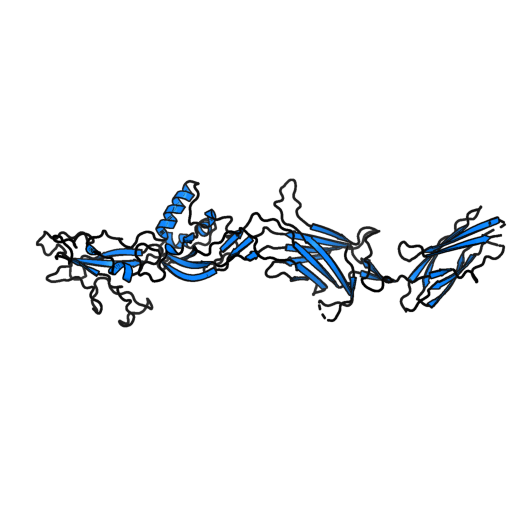.00 70.50 284 PRO A N 1
ATOM 1723 C CA . PRO A 1 257 ? -2.128 14.049 8.548 1.00 73.83 284 PRO A CA 1
ATOM 1724 C C . PRO A 1 257 ? -0.832 14.090 9.339 1.00 75.10 284 PRO A C 1
ATOM 1725 O O . PRO A 1 257 ? -0.134 13.072 9.419 1.00 82.08 284 PRO A O 1
ATOM 1729 N N . SER A 1 258 ? -0.491 15.231 9.939 1.00 75.32 285 SER A N 1
ATOM 1730 C CA . SER A 1 258 ? 0.710 15.311 10.761 1.00 78.56 285 SER A CA 1
ATOM 1731 C C . SER A 1 258 ? 0.493 14.763 12.164 1.00 82.48 285 SER A C 1
ATOM 1732 O O . SER A 1 258 ? 1.459 14.338 12.806 1.00 86.31 285 SER A O 1
ATOM 1735 N N . SER A 1 259 ? -0.746 14.760 12.648 1.00 83.98 286 SER A N 1
ATOM 1736 C CA . SER A 1 259 ? -1.088 14.259 13.979 1.00 78.66 286 SER A CA 1
ATOM 1737 C C . SER A 1 259 ? -2.263 13.297 13.841 1.00 83.60 286 SER A C 1
ATOM 1738 O O . SER A 1 259 ? -3.400 13.620 14.207 1.00 79.15 286 SER A O 1
ATOM 1741 N N . PRO A 1 260 ? -2.020 12.096 13.310 1.00 83.63 287 PRO A N 1
ATOM 1742 C CA . PRO A 1 260 ? -3.124 11.225 12.894 1.00 80.74 287 PRO A CA 1
ATOM 1743 C C . PRO A 1 260 ? -3.727 10.375 13.998 1.00 83.34 287 PRO A C 1
ATOM 1744 O O . PRO A 1 260 ? -4.664 9.622 13.717 1.00 87.48 287 PRO A O 1
ATOM 1748 N N . ILE A 1 261 ? -3.231 10.447 15.230 1.00 81.92 288 ILE A N 1
ATOM 1749 C CA . ILE A 1 261 ? -3.714 9.590 16.307 1.00 84.92 288 ILE A CA 1
ATOM 1750 C C . ILE A 1 261 ? -4.017 10.459 17.518 1.00 85.20 288 ILE A C 1
ATOM 1751 O O . ILE A 1 261 ? -3.142 11.190 17.996 1.00 95.40 288 ILE A O 1
ATOM 1756 N N . GLY A 1 262 ? -5.253 10.381 18.010 1.00 73.48 289 GLY A N 1
ATOM 1757 C CA . GLY A 1 262 ? -5.650 11.126 19.181 1.00 71.87 289 GLY A CA 1
ATOM 1758 C C . GLY A 1 262 ? -6.344 10.222 20.180 1.00 75.11 289 GLY A C 1
ATOM 1759 O O . GLY A 1 262 ? -6.829 9.142 19.844 1.00 83.58 289 GLY A O 1
ATOM 1760 N N . TYR A 1 263 ? -6.389 10.690 21.425 1.00 77.01 290 TYR A N 1
ATOM 1761 C CA . TYR A 1 263 ? -6.911 9.909 22.537 1.00 84.67 290 TYR A CA 1
ATOM 1762 C C . TYR A 1 263 ? -7.990 10.699 23.267 1.00 87.76 290 TYR A C 1
ATOM 1763 O O . TYR A 1 263 ? -8.186 11.894 23.031 1.00 94.20 290 TYR A O 1
ATOM 1772 N N . ALA A 1 264 ? -8.690 10.013 24.169 1.00 87.63 291 ALA A N 1
ATOM 1773 C CA . ALA A 1 264 ? -9.782 10.618 24.915 1.00 95.24 291 ALA A CA 1
ATOM 1774 C C . ALA A 1 264 ? -10.114 9.746 26.117 1.00 109.88 291 ALA A C 1
ATOM 1775 O O . ALA A 1 264 ? -9.937 8.525 26.082 1.00 102.74 291 ALA A O 1
ATOM 1777 N N . SER A 1 265 ? -10.606 10.393 27.173 1.00 122.13 292 SER A N 1
ATOM 1778 C CA . SER A 1 265 ? -11.047 9.736 28.406 1.00 121.71 292 SER A CA 1
ATOM 1779 C C . SER A 1 265 ? -9.938 8.866 29.001 1.00 122.31 292 SER A C 1
ATOM 1780 O O . SER A 1 265 ? -10.091 7.661 29.204 1.00 124.18 292 SER A O 1
ATOM 1783 N N . ASN A 1 266 ? -8.804 9.513 29.274 1.00 126.91 293 ASN A N 1
ATOM 1784 C CA . ASN A 1 266 ? -7.668 8.885 29.952 1.00 129.76 293 ASN A CA 1
ATOM 1785 C C . ASN A 1 266 ? -7.162 7.663 29.183 1.00 123.98 293 ASN A C 1
ATOM 1786 O O . ASN A 1 266 ? -6.901 6.602 29.753 1.00 127.05 293 ASN A O 1
ATOM 1791 N N . GLY A 1 267 ? -7.023 7.824 27.869 1.00 116.86 294 GLY A N 1
ATOM 1792 C CA . GLY A 1 267 ? -6.504 6.756 27.040 1.00 113.11 294 GLY A CA 1
ATOM 1793 C C . GLY A 1 267 ? -7.448 5.602 26.800 1.00 113.27 294 GLY A C 1
ATOM 1794 O O . GLY A 1 267 ? -7.039 4.605 26.198 1.00 117.75 294 GLY A O 1
ATOM 1795 N N . LYS A 1 268 ? -8.700 5.699 27.255 1.00 108.55 295 LYS A N 1
ATOM 1796 C CA . LYS A 1 268 ? -9.658 4.623 27.028 1.00 112.28 295 LYS A CA 1
ATOM 1797 C C . LYS A 1 268 ? -10.131 4.559 25.583 1.00 106.94 295 LYS A C 1
ATOM 1798 O O . LYS A 1 268 ? -10.627 3.511 25.153 1.00 109.15 295 LYS A O 1
ATOM 1804 N N . ILE A 1 269 ? -9.999 5.649 24.831 1.00 99.49 296 ILE A N 1
ATOM 1805 C CA . ILE A 1 269 ? -10.456 5.726 23.450 1.00 92.77 296 ILE A CA 1
ATOM 1806 C C . ILE A 1 269 ? -9.313 6.256 22.597 1.00 93.27 296 ILE A C 1
ATOM 1807 O O . ILE A 1 269 ? -8.548 7.120 23.038 1.00 95.61 296 ILE A O 1
ATOM 1812 N N . SER A 1 270 ? -9.194 5.737 21.376 1.00 87.08 297 SER A N 1
ATOM 1813 C CA . SER A 1 270 ? -8.220 6.244 20.421 1.00 81.71 297 SER A CA 1
ATOM 1814 C C . SER A 1 270 ? -8.830 6.254 19.028 1.00 77.87 297 SER A C 1
ATOM 1815 O O . SER A 1 270 ? -9.584 5.348 18.664 1.00 80.43 297 SER A O 1
ATOM 1818 N N . ALA A 1 271 ? -8.502 7.284 18.255 1.00 74.99 298 ALA A N 1
ATOM 1819 C CA . ALA A 1 271 ? -8.908 7.382 16.862 1.00 73.88 298 ALA A CA 1
ATOM 1820 C C . ALA A 1 271 ? -7.675 7.632 16.008 1.00 75.33 298 ALA A C 1
ATOM 1821 O O . ALA A 1 271 ? -6.738 8.314 16.433 1.00 83.15 298 ALA A O 1
ATOM 1823 N N . GLN A 1 272 ? -7.678 7.072 14.800 1.00 75.06 299 GLN A N 1
ATOM 1824 C CA . GLN A 1 272 ? -6.534 7.182 13.902 1.00 79.52 299 GLN A CA 1
ATOM 1825 C C . GLN A 1 272 ? -7.011 7.332 12.467 1.00 75.37 299 GLN A C 1
ATOM 1826 O O . GLN A 1 272 ? -7.754 6.482 11.966 1.00 75.64 299 GLN A O 1
ATOM 1832 N N . ALA A 1 273 ? -6.571 8.400 11.805 1.00 70.15 300 ALA A N 1
ATOM 1833 C CA . ALA A 1 273 ? -6.790 8.545 10.374 1.00 75.16 300 ALA A CA 1
ATOM 1834 C C . ALA A 1 273 ? -5.822 7.650 9.613 1.00 86.31 300 ALA A C 1
ATOM 1835 O O . ALA A 1 273 ? -4.666 7.481 10.009 1.00 98.43 300 ALA A O 1
ATOM 1837 N N . ILE A 1 274 ? -6.302 7.072 8.517 1.00 90.92 301 ILE A N 1
ATOM 1838 C CA . ILE A 1 274 ? -5.571 6.047 7.785 1.00 95.09 301 ILE A CA 1
ATOM 1839 C C . ILE A 1 274 ? -5.636 6.359 6.298 1.00 104.52 301 ILE A C 1
ATOM 1840 O O . ILE A 1 274 ? -6.677 6.790 5.788 1.00 109.96 301 ILE A O 1
ATOM 1845 N N . GLY A 1 275 ? -4.519 6.150 5.605 1.00 107.82 302 GLY A N 1
ATOM 1846 C CA . GLY A 1 275 ? -4.491 6.288 4.164 1.00 112.96 302 GLY A CA 1
ATOM 1847 C C . GLY A 1 275 ? -3.201 6.887 3.651 1.00 118.30 302 GLY A C 1
ATOM 1848 O O . GLY A 1 275 ? -2.286 7.170 4.430 1.00 114.75 302 GLY A O 1
ATOM 1849 N N . ASP A 1 276 ? -3.112 7.072 2.337 1.00 128.40 303 ASP A N 1
ATOM 1850 C CA . ASP A 1 276 ? -1.973 7.748 1.721 1.00 139.20 303 ASP A CA 1
ATOM 1851 C C . ASP A 1 276 ? -2.317 9.228 1.626 1.00 131.04 303 ASP A C 1
ATOM 1852 O O . ASP A 1 276 ? -3.021 9.658 0.710 1.00 135.10 303 ASP A O 1
ATOM 1857 N N . PHE A 1 277 ? -1.823 10.011 2.582 1.00 113.44 304 PHE A N 1
ATOM 1858 C CA . PHE A 1 277 ? -2.049 11.449 2.605 1.00 92.80 304 PHE A CA 1
ATOM 1859 C C . PHE A 1 277 ? -1.181 12.195 1.605 1.00 90.56 304 PHE A C 1
ATOM 1860 O O . PHE A 1 277 ? -1.105 13.426 1.672 1.00 98.53 304 PHE A O 1
ATOM 1868 N N . ALA A 1 278 ? -0.522 11.484 0.694 1.00 83.26 305 ALA A N 1
ATOM 1869 C CA . ALA A 1 278 ? 0.340 12.136 -0.273 1.00 85.06 305 ALA A CA 1
ATOM 1870 C C . ALA A 1 278 ? -0.486 13.033 -1.194 1.00 88.21 305 ALA A C 1
ATOM 1871 O O . ALA A 1 278 ? -1.659 12.751 -1.464 1.00 86.45 305 ALA A O 1
ATOM 1873 N N . PRO A 1 279 ? 0.095 14.133 -1.669 1.00 85.90 306 PRO A N 1
ATOM 1874 C CA . PRO A 1 279 ? -0.589 14.954 -2.674 1.00 82.80 306 PRO A CA 1
ATOM 1875 C C . PRO A 1 279 ? -0.872 14.162 -3.941 1.00 87.21 306 PRO A C 1
ATOM 1876 O O . PRO A 1 279 ? -0.213 13.167 -4.251 1.00 95.33 306 PRO A O 1
ATOM 1880 N N . TRP A 1 280 ? -1.873 14.624 -4.680 1.00 83.07 307 TRP A N 1
ATOM 1881 C CA . TRP A 1 280 ? -2.322 13.948 -5.885 1.00 87.35 307 TRP A CA 1
ATOM 1882 C C . TRP A 1 280 ? -1.605 14.501 -7.114 1.00 94.13 307 TRP A C 1
ATOM 1883 O O . TRP A 1 280 ? -0.904 15.512 -7.056 1.00 99.69 307 TRP A O 1
ATOM 1894 N N . GLU A 1 281 ? -1.783 13.814 -8.239 1.00 97.12 308 GLU A N 1
ATOM 1895 C CA . GLU A 1 281 ? -1.226 14.294 -9.495 1.00 99.12 308 GLU A CA 1
ATOM 1896 C C . GLU A 1 281 ? -1.956 15.548 -9.953 1.00 96.04 308 GLU A C 1
ATOM 1897 O O . GLU A 1 281 ? -3.183 15.644 -9.856 1.00 95.11 308 GLU A O 1
ATOM 1903 N N . GLY A 1 282 ? -1.191 16.515 -10.451 1.00 94.44 309 GLY A N 1
ATOM 1904 C CA . GLY A 1 282 ? -1.745 17.766 -10.917 1.00 84.50 309 GLY A CA 1
ATOM 1905 C C . GLY A 1 282 ? -1.743 18.887 -9.905 1.00 80.88 309 GLY A C 1
ATOM 1906 O O . GLY A 1 282 ? -2.143 20.006 -10.251 1.00 81.06 309 GLY A O 1
ATOM 1907 N N . THR A 1 283 ? -1.318 18.628 -8.672 1.00 78.99 310 THR A N 1
ATOM 1908 C CA . THR A 1 283 ? -1.224 19.695 -7.690 1.00 76.67 310 THR A CA 1
ATOM 1909 C C . THR A 1 283 ? -0.252 20.763 -8.185 1.00 76.55 310 THR A C 1
ATOM 1910 O O . THR A 1 283 ? 0.799 20.431 -8.744 1.00 81.89 310 THR A O 1
ATOM 1914 N N . PRO A 1 284 ? -0.574 22.044 -8.014 1.00 77.96 311 PRO A N 1
ATOM 1915 C CA . PRO A 1 284 ? 0.321 23.095 -8.507 1.00 79.59 311 PRO A CA 1
ATOM 1916 C C . PRO A 1 284 ? 1.657 23.073 -7.780 1.00 76.32 311 PRO A C 1
ATOM 1917 O O . PRO A 1 284 ? 1.722 22.930 -6.556 1.00 75.00 311 PRO A O 1
ATOM 1921 N N . SER A 1 285 ? 2.729 23.203 -8.553 1.00 71.39 312 SER A N 1
ATOM 1922 C CA . SER A 1 285 ? 4.084 23.261 -8.026 1.00 76.53 312 SER A CA 1
ATOM 1923 C C . SER A 1 285 ? 4.642 24.667 -8.193 1.00 78.80 312 SER A C 1
ATOM 1924 O O . SER A 1 285 ? 4.450 25.307 -9.232 1.00 83.37 312 SER A O 1
ATOM 1927 N N . TYR A 1 286 ? 5.335 25.142 -7.163 1.00 71.79 313 TYR A N 1
ATOM 1928 C CA . TYR A 1 286 ? 5.963 26.456 -7.183 1.00 65.72 313 TYR A CA 1
ATOM 1929 C C . TYR A 1 286 ? 7.469 26.344 -6.962 1.00 66.49 313 TYR A C 1
ATOM 1930 O O . TYR A 1 286 ? 8.091 27.234 -6.380 1.00 74.35 313 TYR A O 1
ATOM 1939 N N . SER A 1 287 ? 8.062 25.245 -7.434 1.00 67.72 314 SER A N 1
ATOM 1940 C CA . SER A 1 287 ? 9.476 24.987 -7.183 1.00 76.07 314 SER A CA 1
ATOM 1941 C C . SER A 1 287 ? 10.349 26.067 -7.804 1.00 76.32 314 SER A C 1
ATOM 1942 O O . SER A 1 287 ? 11.241 26.616 -7.148 1.00 85.46 314 SER A O 1
ATOM 1945 N N . GLU A 1 288 ? 10.090 26.398 -9.068 1.00 68.08 315 GLU A N 1
ATOM 1946 C CA . GLU A 1 288 ? 10.884 27.376 -9.798 1.00 67.97 315 GLU A CA 1
ATOM 1947 C C . GLU A 1 288 ? 10.730 28.792 -9.260 1.00 71.17 315 GLU A C 1
ATOM 1948 O O . GLU A 1 288 ? 11.415 29.698 -9.750 1.00 67.77 315 GLU A O 1
ATOM 1954 N N . LYS A 1 289 ? 9.869 29.009 -8.272 1.00 69.00 316 LYS A N 1
ATOM 1955 C CA . LYS A 1 289 ? 9.595 30.338 -7.752 1.00 76.21 316 LYS A CA 1
ATOM 1956 C C . LYS A 1 289 ? 10.206 30.512 -6.367 1.00 69.23 316 LYS A C 1
ATOM 1957 O O . LYS A 1 289 ? 10.646 29.555 -5.721 1.00 74.75 316 LYS A O 1
ATOM 1963 N N . LEU A 1 290 ? 10.238 31.765 -5.924 1.00 58.34 317 LEU A N 1
ATOM 1964 C CA . LEU A 1 290 ? 10.633 32.119 -4.571 1.00 54.77 317 LEU A CA 1
ATOM 1965 C C . LEU A 1 290 ? 9.464 32.808 -3.886 1.00 61.18 317 LEU A C 1
ATOM 1966 O O . LEU A 1 290 ? 8.750 33.603 -4.504 1.00 59.39 317 LEU A O 1
ATOM 1971 N N . PHE A 1 291 ? 9.264 32.483 -2.614 1.00 61.55 318 PHE A N 1
ATOM 1972 C CA . PHE A 1 291 ? 8.233 33.113 -1.804 1.00 55.66 318 PHE A CA 1
ATOM 1973 C C . PHE A 1 291 ? 8.816 34.370 -1.174 1.00 62.06 318 PHE A C 1
ATOM 1974 O O . PHE A 1 291 ? 9.737 34.284 -0.355 1.00 70.61 318 PHE A O 1
ATOM 1982 N N . PHE A 1 292 ? 8.281 35.530 -1.551 1.00 53.81 319 PHE A N 1
ATOM 1983 C CA . PHE A 1 292 ? 8.792 36.821 -1.096 1.00 56.60 319 PHE A CA 1
ATOM 1984 C C . PHE A 1 292 ? 7.836 37.409 -0.062 1.00 60.25 319 PHE A C 1
ATOM 1985 O O . PHE A 1 292 ? 6.742 37.869 -0.406 1.00 69.25 319 PHE A O 1
ATOM 1993 N N . VAL A 1 293 ? 8.262 37.413 1.192 1.00 52.79 320 VAL A N 1
ATOM 1994 C CA . VAL A 1 293 ? 7.465 37.895 2.317 1.00 58.05 320 VAL A CA 1
ATOM 1995 C C . VAL A 1 293 ? 8.079 39.197 2.814 1.00 66.40 320 VAL A C 1
ATOM 1996 O O . VAL A 1 293 ? 9.274 39.223 3.125 1.00 78.09 320 VAL A O 1
ATOM 2000 N N . PRO A 1 294 ? 7.312 40.281 2.914 1.00 65.19 321 PRO A N 1
ATOM 2001 C CA . PRO A 1 294 ? 7.856 41.515 3.491 1.00 58.49 321 PRO A CA 1
ATOM 2002 C C . PRO A 1 294 ? 8.096 41.337 4.980 1.00 58.13 321 PRO A C 1
ATOM 2003 O O . PRO A 1 294 ? 7.272 40.759 5.693 1.00 61.99 321 PRO A O 1
ATOM 2007 N N . SER A 1 295 ? 9.237 41.838 5.455 1.00 55.89 322 SER A N 1
ATOM 2008 C CA . SER A 1 295 ? 9.664 41.483 6.803 1.00 53.56 322 SER A CA 1
ATOM 2009 C C . SER A 1 295 ? 10.118 42.672 7.634 1.00 62.21 322 SER A C 1
ATOM 2010 O O . SER A 1 295 ? 9.716 42.814 8.794 1.00 71.03 322 SER A O 1
ATOM 2013 N N . VAL A 1 296 ? 10.966 43.519 7.064 1.00 68.34 323 VAL A N 1
ATOM 2014 C CA . VAL A 1 296 ? 11.767 44.452 7.842 1.00 55.00 323 VAL A CA 1
ATOM 2015 C C . VAL A 1 296 ? 11.607 45.858 7.286 1.00 54.49 323 VAL A C 1
ATOM 2016 O O . VAL A 1 296 ? 11.636 46.063 6.067 1.00 55.88 323 VAL A O 1
ATOM 2020 N N . CYS A 1 297 ? 11.431 46.823 8.185 1.00 50.55 324 CYS A N 1
ATOM 2021 C CA . CYS A 1 297 ? 11.584 48.239 7.879 1.00 64.78 324 CYS A CA 1
ATOM 2022 C C . CYS A 1 297 ? 12.802 48.751 8.630 1.00 65.72 324 CYS A C 1
ATOM 2023 O O . CYS A 1 297 ? 12.817 48.751 9.865 1.00 65.88 324 CYS A O 1
ATOM 2026 N N . THR A 1 298 ? 13.827 49.170 7.883 1.00 71.60 325 THR A N 1
ATOM 2027 C CA . THR A 1 298 ? 15.013 49.738 8.517 1.00 72.89 325 THR A CA 1
ATOM 2028 C C . THR A 1 298 ? 14.761 51.145 9.045 1.00 70.60 325 THR A C 1
ATOM 2029 O O . THR A 1 298 ? 15.454 51.580 9.970 1.00 79.38 325 THR A O 1
ATOM 2033 N N . ASP A 1 299 ? 13.786 51.857 8.486 1.00 72.76 326 ASP A N 1
ATOM 2034 C CA . ASP A 1 299 ? 13.363 53.168 8.973 1.00 73.77 326 ASP A CA 1
ATOM 2035 C C . ASP A 1 299 ? 11.876 53.067 9.299 1.00 79.74 326 ASP A C 1
ATOM 2036 O O . ASP A 1 299 ? 11.026 53.239 8.419 1.00 78.71 326 ASP A O 1
ATOM 2041 N N . THR A 1 300 ? 11.562 52.797 10.568 1.00 83.22 327 THR A N 1
ATOM 2042 C CA . THR A 1 300 ? 10.177 52.596 10.986 1.00 86.81 327 THR A CA 1
ATOM 2043 C C . THR A 1 300 ? 9.339 53.866 10.929 1.00 87.83 327 THR A C 1
ATOM 2044 O O . THR A 1 300 ? 8.133 53.794 11.194 1.00 87.22 327 THR A O 1
ATOM 2048 N N . SER A 1 301 ? 9.928 55.013 10.603 1.00 92.42 328 SER A N 1
ATOM 2049 C CA . SER A 1 301 ? 9.194 56.268 10.529 1.00 89.71 328 SER A CA 1
ATOM 2050 C C . SER A 1 301 ? 8.514 56.476 9.184 1.00 91.60 328 SER A C 1
ATOM 2051 O O . SER A 1 301 ? 7.903 57.529 8.971 1.00 101.71 328 SER A O 1
ATOM 2054 N N . GLU A 1 302 ? 8.607 55.514 8.273 1.00 80.35 329 GLU A N 1
ATOM 2055 C CA . GLU A 1 302 ? 7.972 55.611 6.965 1.00 79.48 329 GLU A CA 1
ATOM 2056 C C . GLU A 1 302 ? 6.693 54.783 7.001 1.00 84.72 329 GLU A C 1
ATOM 2057 O O . GLU A 1 302 ? 6.741 53.547 6.990 1.00 82.17 329 GLU A O 1
ATOM 2063 N N . ALA A 1 303 ? 5.548 55.471 7.056 1.00 83.54 330 ALA A N 1
ATOM 2064 C CA . ALA A 1 303 ? 4.276 54.779 7.231 1.00 73.85 330 ALA A CA 1
ATOM 2065 C C . ALA A 1 303 ? 4.003 53.800 6.100 1.00 64.93 330 ALA A C 1
ATOM 2066 O O . ALA A 1 303 ? 3.415 52.739 6.333 1.00 75.10 330 ALA A O 1
ATOM 2068 N N . TRP A 1 304 ? 4.427 54.124 4.876 1.00 61.54 331 TRP A N 1
ATOM 2069 C CA . TRP A 1 304 ? 4.233 53.192 3.770 1.00 58.97 331 TRP A CA 1
ATOM 2070 C C . TRP A 1 304 ? 4.940 51.871 4.028 1.00 66.60 331 TRP A C 1
ATOM 2071 O O . TRP A 1 304 ? 4.439 50.811 3.633 1.00 68.95 331 TRP A O 1
ATOM 2082 N N . CYS A 1 305 ? 6.094 51.913 4.696 1.00 66.71 332 CYS A N 1
ATOM 2083 C CA . CYS A 1 305 ? 6.833 50.688 4.975 1.00 64.14 332 CYS A CA 1
ATOM 2084 C C . CYS A 1 305 ? 6.120 49.852 6.031 1.00 62.57 332 CYS A C 1
ATOM 2085 O O . CYS A 1 305 ? 5.983 48.633 5.882 1.00 74.93 332 CYS A O 1
ATOM 2088 N N . VAL A 1 306 ? 5.664 50.492 7.111 1.00 60.22 333 VAL A N 1
ATOM 2089 C CA . VAL A 1 306 ? 4.961 49.770 8.169 1.00 67.31 333 VAL A CA 1
ATOM 2090 C C . VAL A 1 306 ? 3.699 49.105 7.632 1.00 65.40 333 VAL A C 1
ATOM 2091 O O . VAL A 1 306 ? 3.289 48.044 8.121 1.00 68.25 333 VAL A O 1
ATOM 2095 N N . ASP A 1 307 ? 3.069 49.702 6.619 1.00 68.34 334 ASP A N 1
ATOM 2096 C CA . ASP A 1 307 ? 1.899 49.072 6.013 1.00 74.68 334 ASP A CA 1
ATOM 2097 C C . ASP A 1 307 ? 2.285 47.819 5.236 1.00 67.99 334 ASP A C 1
ATOM 2098 O O . ASP A 1 307 ? 1.584 46.802 5.301 1.00 64.82 334 ASP A O 1
ATOM 2103 N N . ARG A 1 308 ? 3.400 47.869 4.501 1.00 62.83 335 ARG A N 1
ATOM 2104 C CA . ARG A 1 308 ? 3.775 46.749 3.643 1.00 55.67 335 ARG A CA 1
ATOM 2105 C C . ARG A 1 308 ? 4.078 45.491 4.443 1.00 52.39 335 ARG A C 1
ATOM 2106 O O . ARG A 1 308 ? 3.950 44.383 3.914 1.00 60.39 335 ARG A O 1
ATOM 2114 N N . ILE A 1 309 ? 4.472 45.631 5.711 1.00 54.05 336 ILE A N 1
ATOM 2115 C CA . ILE A 1 309 ? 4.778 44.471 6.540 1.00 63.26 336 ILE A CA 1
ATOM 2116 C C . ILE A 1 309 ? 3.653 44.129 7.504 1.00 65.47 336 ILE A C 1
ATOM 2117 O O . ILE A 1 309 ? 3.803 43.204 8.312 1.00 69.68 336 ILE A O 1
ATOM 2122 N N . SER A 1 310 ? 2.534 44.846 7.447 1.00 68.61 337 SER A N 1
ATOM 2123 C CA . SER A 1 310 ? 1.438 44.601 8.375 1.00 74.36 337 SER A CA 1
ATOM 2124 C C . SER A 1 310 ? 0.768 43.266 8.069 1.00 72.30 337 SER A C 1
ATOM 2125 O O . SER A 1 310 ? 0.469 42.959 6.912 1.00 72.36 337 SER A O 1
ATOM 2128 N N . TYR A 1 311 ? 0.527 42.474 9.111 1.00 75.63 338 TYR A N 1
ATOM 2129 C CA . TYR A 1 311 ? -0.081 41.153 8.948 1.00 72.53 338 TYR A CA 1
ATOM 2130 C C . TYR A 1 311 ? -1.606 41.252 9.007 1.00 72.82 338 TYR A C 1
ATOM 2131 O O . TYR A 1 311 ? -2.264 40.735 9.907 1.00 76.15 338 TYR A O 1
ATOM 2140 N N . ILE A 1 312 ? -2.163 41.942 8.015 1.00 76.76 339 ILE A N 1
ATOM 2141 C CA . ILE A 1 312 ? -3.611 42.019 7.837 1.00 68.54 339 ILE A CA 1
ATOM 2142 C C . ILE A 1 312 ? -3.951 41.335 6.517 1.00 67.79 339 ILE A C 1
ATOM 2143 O O . ILE A 1 312 ? -3.105 41.295 5.612 1.00 75.13 339 ILE A O 1
ATOM 2148 N N . PRO A 1 313 ? -5.157 40.778 6.361 1.00 61.77 340 PRO A N 1
ATOM 2149 C CA . PRO A 1 313 ? -5.421 39.923 5.190 1.00 57.14 340 PRO A CA 1
ATOM 2150 C C . PRO A 1 313 ? -5.259 40.618 3.846 1.00 57.38 340 PRO A C 1
ATOM 2151 O O . PRO A 1 313 ? -4.854 39.963 2.878 1.00 63.47 340 PRO A O 1
ATOM 2155 N N . THR A 1 314 ? -5.558 41.915 3.745 1.00 54.68 341 THR A N 1
ATOM 2156 C CA . THR A 1 314 ? -5.446 42.578 2.449 1.00 58.71 341 THR A CA 1
ATOM 2157 C C . THR A 1 314 ? -3.993 42.721 2.007 1.00 66.26 341 THR A C 1
ATOM 2158 O O . THR A 1 314 ? -3.711 42.719 0.803 1.00 69.51 341 THR A O 1
ATOM 2162 N N . GLU A 1 315 ? -3.062 42.845 2.951 1.00 62.98 342 GLU A N 1
ATOM 2163 C CA . GLU A 1 315 ? -1.654 42.959 2.593 1.00 66.88 342 GLU A CA 1
ATOM 2164 C C . GLU A 1 315 ? -0.955 41.608 2.510 1.00 63.78 342 GLU A C 1
ATOM 2165 O O . GLU A 1 315 ? -0.057 41.437 1.679 1.00 63.11 342 GLU A O 1
ATOM 2171 N N . ILE A 1 316 ? -1.353 40.640 3.339 1.00 58.53 343 ILE A N 1
ATOM 2172 C CA . ILE A 1 316 ? -0.774 39.302 3.248 1.00 66.77 343 ILE A CA 1
ATOM 2173 C C . ILE A 1 316 ? -1.096 38.672 1.897 1.00 70.21 343 ILE A C 1
ATOM 2174 O O . ILE A 1 316 ? -0.249 38.001 1.290 1.00 54.04 343 ILE A O 1
ATOM 2179 N N . ASN A 1 317 ? -2.322 38.885 1.398 1.00 62.48 344 ASN A N 1
ATOM 2180 C CA . ASN A 1 317 ? -2.685 38.446 0.053 1.00 60.22 344 ASN A CA 1
ATOM 2181 C C . ASN A 1 317 ? -1.896 39.163 -1.031 1.00 65.18 344 ASN A C 1
ATOM 2182 O O . ASN A 1 317 ? -2.060 38.834 -2.211 1.00 67.46 344 ASN A O 1
ATOM 2187 N N . ARG A 1 318 ? -1.073 40.145 -0.669 1.00 61.32 345 ARG A N 1
ATOM 2188 C CA . ARG A 1 318 ? -0.192 40.820 -1.607 1.00 67.80 345 ARG A CA 1
ATOM 2189 C C . ARG A 1 318 ? 1.254 40.360 -1.480 1.00 65.34 345 ARG A C 1
ATOM 2190 O O . ARG A 1 318 ? 2.144 40.992 -2.056 1.00 72.68 345 ARG A O 1
ATOM 2198 N N . TRP A 1 319 ? 1.510 39.297 -0.721 1.00 60.03 346 TRP A N 1
ATOM 2199 C CA . TRP A 1 319 ? 2.811 38.647 -0.771 1.00 53.04 346 TRP A CA 1
ATOM 2200 C C . TRP A 1 319 ? 2.968 37.960 -2.122 1.00 58.31 346 TRP A C 1
ATOM 2201 O O . TRP A 1 319 ? 1.988 37.658 -2.805 1.00 73.09 346 TRP A O 1
ATOM 2212 N N . MET A 1 320 ? 4.214 37.721 -2.521 1.00 54.96 347 MET A N 1
ATOM 2213 C CA . MET A 1 320 ? 4.484 37.430 -3.922 1.00 59.24 347 MET A CA 1
ATOM 2214 C C . MET A 1 320 ? 5.236 36.122 -4.119 1.00 65.14 347 MET A C 1
ATOM 2215 O O . MET A 1 320 ? 6.125 35.768 -3.340 1.00 72.41 347 MET A O 1
ATOM 2220 N N . LEU A 1 321 ? 4.844 35.402 -5.167 1.00 65.55 348 LEU A N 1
ATOM 2221 C CA . LEU A 1 321 ? 5.634 34.324 -5.743 1.00 61.44 348 LEU A CA 1
ATOM 2222 C C . LEU A 1 321 ? 6.243 34.861 -7.030 1.00 64.45 348 LEU A C 1
ATOM 2223 O O . LEU A 1 321 ? 5.517 35.333 -7.913 1.00 57.95 348 LEU A O 1
ATOM 2228 N N . ILE A 1 322 ? 7.569 34.815 -7.127 1.00 62.23 349 ILE A N 1
ATOM 2229 C CA . ILE A 1 322 ? 8.297 35.386 -8.252 1.00 57.42 349 ILE A CA 1
ATOM 2230 C C . ILE A 1 322 ? 9.296 34.353 -8.756 1.00 63.38 349 ILE A C 1
ATOM 2231 O O . ILE A 1 322 ? 10.008 33.733 -7.957 1.00 55.51 349 ILE A O 1
ATOM 2236 N N . ASP A 1 323 ? 9.333 34.162 -10.078 1.00 64.70 350 ASP A N 1
ATOM 2237 C CA . ASP A 1 323 ? 10.251 33.209 -10.690 1.00 57.62 350 ASP A CA 1
ATOM 2238 C C . ASP A 1 323 ? 11.688 33.494 -10.272 1.00 59.56 350 ASP A C 1
ATOM 2239 O O . ASP A 1 323 ? 12.111 34.649 -10.191 1.00 68.29 350 ASP A O 1
ATOM 2244 N N . ASN A 1 324 ? 12.443 32.421 -10.026 1.00 68.32 351 ASN A N 1
ATOM 2245 C CA . ASN A 1 324 ? 13.794 32.573 -9.496 1.00 71.22 351 ASN A CA 1
ATOM 2246 C C . ASN A 1 324 ? 14.719 33.276 -10.481 1.00 69.08 351 ASN A C 1
ATOM 2247 O O . ASN A 1 324 ? 15.631 33.999 -10.063 1.00 71.71 351 ASN A O 1
ATOM 2252 N N . ASP A 1 325 ? 14.499 33.094 -11.784 1.00 65.34 352 ASP A N 1
ATOM 2253 C CA . ASP A 1 325 ? 15.366 33.721 -12.774 1.00 67.54 352 ASP A CA 1
ATOM 2254 C C . ASP A 1 325 ? 15.184 35.233 -12.855 1.00 70.09 352 ASP A C 1
ATOM 2255 O O . ASP A 1 325 ? 15.920 35.883 -13.604 1.00 72.90 352 ASP A O 1
ATOM 2260 N N . LEU A 1 326 ? 14.229 35.806 -12.126 1.00 66.25 353 LEU A N 1
ATOM 2261 C CA . LEU A 1 326 ? 14.107 37.253 -11.994 1.00 58.83 353 LEU A CA 1
ATOM 2262 C C . LEU A 1 326 ? 14.876 37.787 -10.795 1.00 57.68 353 LEU A C 1
ATOM 2263 O O . LEU A 1 326 ? 14.824 38.992 -10.525 1.00 64.51 353 LEU A O 1
ATOM 2268 N N . VAL A 1 327 ? 15.589 36.917 -10.084 1.00 55.70 354 VAL A N 1
ATOM 2269 C CA . VAL A 1 327 ? 16.308 37.245 -8.862 1.00 55.52 354 VAL A CA 1
ATOM 2270 C C . VAL A 1 327 ? 17.791 36.959 -9.071 1.00 64.99 354 VAL A C 1
ATOM 2271 O O . VAL A 1 327 ? 18.162 36.026 -9.791 1.00 64.94 354 VAL A O 1
ATOM 2275 N N . THR A 1 328 ? 18.643 37.773 -8.443 1.00 60.33 355 THR A N 1
ATOM 2276 C CA . THR A 1 328 ? 20.083 37.524 -8.393 1.00 55.82 355 THR A CA 1
ATOM 2277 C C . THR A 1 328 ? 20.496 37.351 -6.934 1.00 55.86 355 THR A C 1
ATOM 2278 O O . THR A 1 328 ? 20.537 38.321 -6.171 1.00 57.65 355 THR A O 1
ATOM 2282 N N . ILE A 1 329 ? 20.805 36.113 -6.543 1.00 63.64 356 ILE A N 1
ATOM 2283 C CA . ILE A 1 329 ? 21.223 35.877 -5.168 1.00 64.40 356 ILE A CA 1
ATOM 2284 C C . ILE A 1 329 ? 22.631 36.406 -4.913 1.00 67.94 356 ILE A C 1
ATOM 2285 O O . ILE A 1 329 ? 22.999 36.646 -3.757 1.00 70.38 356 ILE A O 1
ATOM 2290 N N . THR A 1 330 ? 23.427 36.618 -5.959 1.00 62.16 357 THR A N 1
ATOM 2291 C CA . THR A 1 330 ? 24.779 37.133 -5.794 1.00 74.94 357 THR A CA 1
ATOM 2292 C C . THR A 1 330 ? 24.878 38.642 -5.981 1.00 68.05 357 THR A C 1
ATOM 2293 O O . THR A 1 330 ? 25.944 39.213 -5.722 1.00 70.96 357 THR A O 1
ATOM 2297 N N . GLY A 1 331 ? 23.808 39.296 -6.430 1.00 65.01 358 GLY A N 1
ATOM 2298 C CA . GLY A 1 331 ? 23.787 40.734 -6.594 1.00 49.54 358 GLY A CA 1
ATOM 2299 C C . GLY A 1 331 ? 24.675 41.297 -7.684 1.00 50.65 358 GLY A C 1
ATOM 2300 O O . GLY A 1 331 ? 24.780 42.525 -7.792 1.00 60.25 358 GLY A O 1
ATOM 2301 N N . ASP A 1 332 ? 25.319 40.456 -8.495 1.00 57.53 359 ASP A N 1
ATOM 2302 C CA . ASP A 1 332 ? 26.192 40.925 -9.562 1.00 68.01 359 ASP A CA 1
ATOM 2303 C C . ASP A 1 332 ? 25.514 40.892 -10.927 1.00 66.77 359 ASP A C 1
ATOM 2304 O O . ASP A 1 332 ? 26.200 40.897 -11.954 1.00 69.46 359 ASP A O 1
ATOM 2309 N N . THR A 1 333 ? 24.184 40.854 -10.958 1.00 72.00 360 THR A N 1
ATOM 2310 C CA . THR A 1 333 ? 23.416 40.908 -12.196 1.00 68.13 360 THR A CA 1
ATOM 2311 C C . THR A 1 333 ? 22.489 42.112 -12.140 1.00 64.70 360 THR A C 1
ATOM 2312 O O . THR A 1 333 ? 21.784 42.306 -11.145 1.00 61.54 360 THR A O 1
ATOM 2316 N N . CYS A 1 334 ? 22.497 42.916 -13.201 1.00 66.32 361 CYS A N 1
ATOM 2317 C CA . CYS A 1 334 ? 21.690 44.124 -13.231 1.00 63.00 361 CYS A CA 1
ATOM 2318 C C . CYS A 1 334 ? 20.219 43.792 -13.465 1.00 69.44 361 CYS A C 1
ATOM 2319 O O . CYS A 1 334 ? 19.864 42.720 -13.968 1.00 56.78 361 CYS A O 1
ATOM 2322 N N . ASP A 1 335 ? 19.360 44.737 -13.069 1.00 60.84 362 ASP A N 1
ATOM 2323 C CA . ASP A 1 335 ? 17.929 44.695 -13.374 1.00 55.23 362 ASP A CA 1
ATOM 2324 C C . ASP A 1 335 ? 17.284 43.406 -12.874 1.00 55.97 362 ASP A C 1
ATOM 2325 O O . ASP A 1 335 ? 16.421 42.826 -13.532 1.00 54.79 362 ASP A O 1
ATOM 2330 N N . LYS A 1 336 ? 17.714 42.952 -11.702 1.00 60.67 363 LYS A N 1
ATOM 2331 C CA . LYS A 1 336 ? 17.190 41.741 -11.092 1.00 48.52 363 LYS A CA 1
ATOM 2332 C C . LYS A 1 336 ? 16.998 41.994 -9.607 1.00 54.49 363 LYS A C 1
ATOM 2333 O O . LYS A 1 336 ? 17.705 42.808 -9.008 1.00 66.94 363 LYS A O 1
ATOM 2339 N N . ILE A 1 337 ? 16.025 41.298 -9.018 1.00 52.18 364 ILE A N 1
ATOM 2340 C CA . ILE A 1 337 ? 15.783 41.450 -7.590 1.00 56.10 364 ILE A CA 1
ATOM 2341 C C . ILE A 1 337 ? 17.029 41.029 -6.824 1.00 53.94 364 ILE A C 1
ATOM 2342 O O . ILE A 1 337 ? 17.556 39.927 -7.019 1.00 51.74 364 ILE A O 1
ATOM 2347 N N . GLY A 1 338 ? 17.514 41.911 -5.958 1.00 53.60 365 GLY A N 1
ATOM 2348 C CA . GLY A 1 338 ? 18.739 41.663 -5.227 1.00 60.98 365 GLY A CA 1
ATOM 2349 C C . GLY A 1 338 ? 19.990 42.266 -5.827 1.00 59.72 365 GLY A C 1
ATOM 2350 O O . GLY A 1 338 ? 21.087 41.973 -5.339 1.00 69.49 365 GLY A O 1
ATOM 2351 N N . VAL A 1 339 ? 19.856 43.087 -6.874 1.00 52.75 366 VAL A N 1
ATOM 2352 C CA . VAL A 1 339 ? 20.992 43.784 -7.467 1.00 56.16 366 VAL A CA 1
ATOM 2353 C C . VAL A 1 339 ? 21.760 44.538 -6.390 1.00 61.88 366 VAL A C 1
ATOM 2354 O O . VAL A 1 339 ? 21.170 45.116 -5.471 1.00 80.58 366 VAL A O 1
ATOM 2358 N N . SER A 1 340 ? 23.088 44.524 -6.491 1.00 56.43 367 SER A N 1
ATOM 2359 C CA . SER A 1 340 ? 23.921 45.100 -5.443 1.00 55.04 367 SER A CA 1
ATOM 2360 C C . SER A 1 340 ? 25.062 45.901 -6.069 1.00 61.01 367 SER A C 1
ATOM 2361 O O . SER A 1 340 ? 25.057 46.213 -7.265 1.00 56.04 367 SER A O 1
ATOM 2364 N N . TYR A 1 341 ? 26.056 46.217 -5.234 1.00 54.07 368 TYR A N 1
ATOM 2365 C CA . TYR A 1 341 ? 27.078 47.192 -5.603 1.00 61.11 368 TYR A CA 1
ATOM 2366 C C . TYR A 1 341 ? 27.862 46.757 -6.834 1.00 58.02 368 TYR A C 1
ATOM 2367 O O . TYR A 1 341 ? 28.148 47.579 -7.711 1.00 60.65 368 TYR A O 1
ATOM 2376 N N . SER A 1 342 ? 28.220 45.475 -6.921 1.00 55.79 369 SER A N 1
ATOM 2377 C CA . SER A 1 342 ? 29.057 45.036 -8.035 1.00 66.15 369 SER A CA 1
ATOM 2378 C C . SER A 1 342 ? 28.345 45.230 -9.367 1.00 68.75 369 SER A C 1
ATOM 2379 O O . SER A 1 342 ? 28.944 45.713 -10.334 1.00 66.86 369 SER A O 1
ATOM 2382 N N . ALA A 1 343 ? 27.059 44.880 -9.434 1.00 66.73 370 ALA A N 1
ATOM 2383 C CA . ALA A 1 343 ? 26.321 45.075 -10.677 1.00 63.37 370 ALA A CA 1
ATOM 2384 C C . ALA A 1 343 ? 26.164 46.556 -10.993 1.00 57.57 370 ALA A C 1
ATOM 2385 O O . ALA A 1 343 ? 26.278 46.965 -12.155 1.00 63.55 370 ALA A O 1
ATOM 2387 N N . PHE A 1 344 ? 25.912 47.371 -9.966 1.00 52.13 371 PHE A N 1
ATOM 2388 C CA . PHE A 1 344 ? 25.713 48.803 -10.163 1.00 52.63 371 PHE A CA 1
ATOM 2389 C C . PHE A 1 344 ? 26.987 49.472 -10.672 1.00 63.62 371 PHE A C 1
ATOM 2390 O O . PHE A 1 344 ? 26.946 50.263 -11.621 1.00 68.37 371 PHE A O 1
ATOM 2398 N N . THR A 1 345 ? 28.131 49.154 -10.060 1.00 56.18 372 THR A N 1
ATOM 2399 C CA . THR A 1 345 ? 29.386 49.802 -10.431 1.00 51.63 372 THR A CA 1
ATOM 2400 C C . THR A 1 345 ? 29.943 49.258 -11.743 1.00 55.99 372 THR A C 1
ATOM 2401 O O . THR A 1 345 ? 30.525 50.013 -12.530 1.00 67.90 372 THR A O 1
ATOM 2405 N N . ASN A 1 346 ? 29.776 47.965 -12.006 1.00 55.26 373 ASN A N 1
ATOM 2406 C CA . ASN A 1 346 ? 30.415 47.332 -13.154 1.00 64.97 373 ASN A CA 1
ATOM 2407 C C . ASN A 1 346 ? 29.541 47.323 -14.400 1.00 63.06 373 ASN A C 1
ATOM 2408 O O . ASN A 1 346 ? 29.851 46.599 -15.351 1.00 65.20 373 ASN A O 1
ATOM 2413 N N . GLU A 1 347 ? 28.465 48.099 -14.429 1.00 57.70 374 GLU A N 1
ATOM 2414 C CA . GLU A 1 347 ? 27.653 48.157 -15.634 1.00 57.86 374 GLU A CA 1
ATOM 2415 C C . GLU A 1 347 ? 28.438 48.852 -16.738 1.00 50.93 374 GLU A C 1
ATOM 2416 O O . GLU A 1 347 ? 29.016 49.922 -16.526 1.00 65.78 374 GLU A O 1
ATOM 2422 N N . GLY A 1 348 ? 28.480 48.226 -17.910 1.00 52.02 375 GLY A N 1
ATOM 2423 C CA . GLY A 1 348 ? 29.182 48.784 -19.047 1.00 58.98 375 GLY A CA 1
ATOM 2424 C C . GLY A 1 348 ? 28.684 50.160 -19.434 1.00 67.50 375 GLY A C 1
ATOM 2425 O O . GLY A 1 348 ? 27.472 50.382 -19.532 1.00 67.85 375 GLY A O 1
ATOM 2426 N N . GLN A 1 349 ? 29.619 51.089 -19.645 1.00 64.02 376 GLN A N 1
ATOM 2427 C CA . GLN A 1 349 ? 29.308 52.465 -20.035 1.00 61.20 376 GLN A CA 1
ATOM 2428 C C . GLN A 1 349 ? 28.350 53.108 -19.036 1.00 60.25 376 GLN A C 1
ATOM 2429 O O . GLN A 1 349 ? 27.346 53.721 -19.402 1.00 69.62 376 GLN A O 1
ATOM 2435 N N . ARG A 1 350 ? 28.686 52.967 -17.754 1.00 54.30 377 ARG A N 1
ATOM 2436 C CA . ARG A 1 350 ? 27.796 53.407 -16.688 1.00 54.86 377 ARG A CA 1
ATOM 2437 C C . ARG A 1 350 ? 27.486 54.897 -16.786 1.00 61.09 377 ARG A C 1
ATOM 2438 O O . ARG A 1 350 ? 26.326 55.307 -16.652 1.00 67.71 377 ARG A O 1
ATOM 2446 N N . CYS A 1 351 ? 28.502 55.724 -17.033 1.00 54.42 378 CYS A N 1
ATOM 2447 C CA . CYS A 1 351 ? 28.299 57.168 -17.017 1.00 53.62 378 CYS A CA 1
ATOM 2448 C C . CYS A 1 351 ? 27.485 57.672 -18.200 1.00 62.20 378 CYS A C 1
ATOM 2449 O O . CYS A 1 351 ? 27.009 58.812 -18.159 1.00 68.15 378 CYS A O 1
ATOM 2452 N N . GLU A 1 352 ? 27.297 56.860 -19.235 1.00 60.31 379 GLU A N 1
ATOM 2453 C CA . GLU A 1 352 ? 26.498 57.267 -20.379 1.00 68.34 379 GLU A CA 1
ATOM 2454 C C . GLU A 1 352 ? 25.016 56.952 -20.215 1.00 72.87 379 GLU A C 1
ATOM 2455 O O . GLU A 1 352 ? 24.209 57.400 -21.036 1.00 77.59 379 GLU A O 1
ATOM 2461 N N . ARG A 1 353 ? 24.639 56.199 -19.172 1.00 71.97 380 ARG A N 1
ATOM 2462 C CA . ARG A 1 353 ? 23.303 55.705 -18.878 1.00 72.04 380 ARG A CA 1
ATOM 2463 C C . ARG A 1 353 ? 22.554 56.670 -17.963 1.00 68.93 380 ARG A C 1
ATOM 2464 O O . ARG A 1 353 ? 23.173 57.401 -17.184 1.00 65.26 380 ARG A O 1
ATOM 2472 N N . PRO A 1 354 ? 21.225 56.697 -18.033 1.00 66.42 381 PRO A N 1
ATOM 2473 C CA . PRO A 1 354 ? 20.459 57.537 -17.107 1.00 61.18 381 PRO A CA 1
ATOM 2474 C C . PRO A 1 354 ? 20.542 56.997 -15.690 1.00 63.68 381 PRO A C 1
ATOM 2475 O O . PRO A 1 354 ? 20.835 55.821 -15.462 1.00 69.67 381 PRO A O 1
ATOM 2479 N N . THR A 1 355 ? 20.287 57.881 -14.726 1.00 60.50 382 THR A N 1
ATOM 2480 C CA . THR A 1 355 ? 20.255 57.457 -13.335 1.00 63.16 382 THR A CA 1
ATOM 2481 C C . THR A 1 355 ? 19.210 56.361 -13.144 1.00 69.42 382 THR A C 1
ATOM 2482 O O . THR A 1 355 ? 18.281 56.201 -13.942 1.00 70.92 382 THR A O 1
ATOM 2486 N N . GLN A 1 356 ? 19.388 55.593 -12.067 1.00 66.43 383 GLN A N 1
ATOM 2487 C CA . GLN A 1 356 ? 18.612 54.403 -11.724 1.00 59.47 383 GLN A CA 1
ATOM 2488 C C . GLN A 1 356 ? 18.839 53.257 -12.701 1.00 56.90 383 GLN A C 1
ATOM 2489 O O . GLN A 1 356 ? 18.141 52.237 -12.621 1.00 62.10 383 GLN A O 1
ATOM 2495 N N . SER A 1 357 ? 19.791 53.387 -13.620 1.00 59.67 384 SER A N 1
ATOM 2496 C CA . SER A 1 357 ? 20.156 52.264 -14.465 1.00 62.01 384 SER A CA 1
ATOM 2497 C C . SER A 1 357 ? 20.657 51.118 -13.596 1.00 61.14 384 SER A C 1
ATOM 2498 O O . SER A 1 357 ? 21.154 51.329 -12.486 1.00 61.47 384 SER A O 1
ATOM 2501 N N . CYS A 1 358 ? 20.483 49.888 -14.102 1.00 54.03 385 CYS A N 1
ATOM 2502 C CA . CYS A 1 358 ? 20.850 48.652 -13.412 1.00 50.03 385 CYS A CA 1
ATOM 2503 C C . CYS A 1 358 ? 19.885 48.367 -12.272 1.00 54.87 385 CYS A C 1
ATOM 2504 O O . CYS A 1 358 ? 19.953 47.297 -11.659 1.00 68.59 385 CYS A O 1
ATOM 2507 N N . LEU A 1 359 ? 18.949 49.277 -12.006 1.00 58.58 386 LEU A N 1
ATOM 2508 C CA . LEU A 1 359 ? 18.061 49.164 -10.855 1.00 56.87 386 LEU A CA 1
ATOM 2509 C C . LEU A 1 359 ? 16.602 48.995 -11.269 1.00 59.02 386 LEU A C 1
ATOM 2510 O O . LEU A 1 359 ? 15.697 49.388 -10.534 1.00 57.91 386 LEU A O 1
ATOM 2515 N N . HIS A 1 360 ? 16.354 48.404 -12.435 1.00 60.24 387 HIS A N 1
ATOM 2516 C CA . HIS A 1 360 ? 14.992 48.158 -12.886 1.00 65.98 387 HIS A CA 1
ATOM 2517 C C . HIS A 1 360 ? 14.488 46.798 -12.400 1.00 66.43 387 HIS A C 1
ATOM 2518 O O . HIS A 1 360 ? 15.252 45.953 -11.928 1.00 72.64 387 HIS A O 1
ATOM 2525 N N . ASP A 1 361 ? 13.172 46.603 -12.513 1.00 63.70 388 ASP A N 1
ATOM 2526 C CA . ASP A 1 361 ? 12.517 45.317 -12.257 1.00 56.58 388 ASP A CA 1
ATOM 2527 C C . ASP A 1 361 ? 12.794 44.815 -10.836 1.00 58.28 388 ASP A C 1
ATOM 2528 O O . ASP A 1 361 ? 13.327 43.724 -10.623 1.00 56.22 388 ASP A O 1
ATOM 2533 N N . GLN A 1 362 ? 12.406 45.631 -9.862 1.00 56.82 389 GLN A N 1
ATOM 2534 C CA . GLN A 1 362 ? 12.540 45.293 -8.453 1.00 57.58 389 GLN A CA 1
ATOM 2535 C C . GLN A 1 362 ? 11.198 44.843 -7.880 1.00 61.07 389 GLN A C 1
ATOM 2536 O O . GLN A 1 362 ? 10.154 44.921 -8.535 1.00 51.42 389 GLN A O 1
ATOM 2542 N N . LEU A 1 363 ? 11.242 44.363 -6.631 1.00 54.48 390 LEU A N 1
ATOM 2543 C CA . LEU A 1 363 ? 10.030 43.890 -5.967 1.00 54.11 390 LEU A CA 1
ATOM 2544 C C . LEU A 1 363 ? 8.950 44.962 -5.968 1.00 63.52 390 LEU A C 1
ATOM 2545 O O . LEU A 1 363 ? 7.765 44.660 -6.155 1.00 67.69 390 LEU A O 1
ATOM 2550 N N . GLN A 1 364 ? 9.345 46.224 -5.781 1.00 61.21 391 GLN A N 1
ATOM 2551 C CA . GLN A 1 364 ? 8.386 47.325 -5.802 1.00 67.05 391 GLN A CA 1
ATOM 2552 C C . GLN A 1 364 ? 7.698 47.446 -7.157 1.00 69.05 391 GLN A C 1
ATOM 2553 O O . GLN A 1 364 ? 6.524 47.830 -7.226 1.00 74.74 391 GLN A O 1
ATOM 2559 N N . ASP A 1 365 ? 8.406 47.117 -8.243 1.00 66.11 392 ASP A N 1
ATOM 2560 C CA . ASP A 1 365 ? 7.803 47.194 -9.571 1.00 59.10 392 ASP A CA 1
ATOM 2561 C C . ASP A 1 365 ? 6.791 46.078 -9.783 1.00 59.46 392 ASP A C 1
ATOM 2562 O O . ASP A 1 365 ? 5.745 46.292 -10.406 1.00 57.49 392 ASP A O 1
ATOM 2567 N N . TYR A 1 366 ? 7.095 44.877 -9.287 1.00 60.58 393 TYR A N 1
ATOM 2568 C CA . TYR A 1 366 ? 6.127 43.788 -9.346 1.00 55.50 393 TYR A CA 1
ATOM 2569 C C . TYR A 1 366 ? 4.906 44.100 -8.493 1.00 62.73 393 TYR A C 1
ATOM 2570 O O . TYR A 1 366 ? 3.768 43.846 -8.907 1.00 62.43 393 TYR A O 1
ATOM 2579 N N . TYR A 1 367 ? 5.131 44.664 -7.304 1.00 60.13 394 TYR A N 1
ATOM 2580 C CA . TYR A 1 367 ? 4.037 45.066 -6.428 1.00 58.24 394 TYR A CA 1
ATOM 2581 C C . TYR A 1 367 ? 3.126 46.079 -7.115 1.00 66.49 394 TYR A C 1
ATOM 2582 O O . TYR A 1 367 ? 1.907 45.883 -7.187 1.00 63.62 394 TYR A O 1
ATOM 2591 N N . ASP A 1 368 ? 3.703 47.170 -7.630 1.00 62.86 395 ASP A N 1
ATOM 2592 C CA . ASP A 1 368 ? 2.899 48.192 -8.300 1.00 55.73 395 ASP A CA 1
ATOM 2593 C C . ASP A 1 368 ? 2.150 47.614 -9.493 1.00 66.75 395 ASP A C 1
ATOM 2594 O O . ASP A 1 368 ? 0.996 47.982 -9.754 1.00 73.80 395 ASP A O 1
ATOM 2599 N N . SER A 1 369 ? 2.793 46.712 -10.234 1.00 60.61 396 SER A N 1
ATOM 2600 C CA . SER A 1 369 ? 2.148 46.114 -11.396 1.00 63.95 396 SER A CA 1
ATOM 2601 C C . SER A 1 369 ? 0.919 45.313 -10.987 1.00 68.17 396 SER A C 1
ATOM 2602 O O . SER A 1 369 ? -0.160 45.466 -11.572 1.00 74.22 396 SER A O 1
ATOM 2605 N N . ASP A 1 370 ? 1.062 44.452 -9.975 1.00 58.47 397 ASP A N 1
ATOM 2606 C CA . ASP A 1 370 ? -0.069 43.649 -9.527 1.00 52.99 397 ASP A CA 1
ATOM 2607 C C . ASP A 1 370 ? -1.065 44.476 -8.727 1.00 65.20 397 ASP A C 1
ATOM 2608 O O . ASP A 1 370 ? -2.263 44.174 -8.738 1.00 69.82 397 ASP A O 1
ATOM 2613 N N . LEU A 1 371 ? -0.601 45.519 -8.035 1.00 63.40 398 LEU A N 1
ATOM 2614 C CA . LEU A 1 371 ? -1.527 46.365 -7.291 1.00 63.24 398 LEU A CA 1
ATOM 2615 C C . LEU A 1 371 ? -2.511 47.058 -8.226 1.00 65.54 398 LEU A C 1
ATOM 2616 O O . LEU A 1 371 ? -3.715 47.100 -7.950 1.00 68.98 398 LEU A O 1
ATOM 2621 N N . ALA A 1 372 ? -2.016 47.602 -9.340 1.00 59.63 399 ALA A N 1
ATOM 2622 C CA . ALA A 1 372 ? -2.898 48.251 -10.300 1.00 60.39 399 ALA A CA 1
ATOM 2623 C C . ALA A 1 372 ? -3.873 47.257 -10.908 1.00 69.26 399 ALA A C 1
ATOM 2624 O O . ALA A 1 372 ? -5.025 47.606 -11.190 1.00 74.54 399 ALA A O 1
ATOM 2626 N N . LEU A 1 373 ? -3.432 46.014 -11.119 1.00 66.10 400 LEU A N 1
ATOM 2627 C CA . LEU A 1 373 ? -4.345 44.981 -11.597 1.00 74.30 400 LEU A CA 1
ATOM 2628 C C . LEU A 1 373 ? -5.378 44.625 -10.536 1.00 85.62 400 LEU A C 1
ATOM 2629 O O . LEU A 1 373 ? -6.552 44.400 -10.855 1.00 93.48 400 LEU A O 1
ATOM 2634 N N . GLU A 1 374 ? -4.958 44.557 -9.271 1.00 81.18 401 GLU A N 1
ATOM 2635 C CA . GLU A 1 374 ? -5.902 44.304 -8.190 1.00 81.05 401 GLU A CA 1
ATOM 2636 C C . GLU A 1 374 ? -6.879 45.463 -8.030 1.00 82.02 401 GLU A C 1
ATOM 2637 O O . GLU A 1 374 ? -8.078 45.247 -7.820 1.00 91.17 401 GLU A O 1
ATOM 2643 N N . GLN A 1 375 ? -6.392 46.701 -8.149 1.00 76.68 402 GLN A N 1
ATOM 2644 C CA . GLN A 1 375 ? -7.257 47.868 -8.014 1.00 81.55 402 GLN A CA 1
ATOM 2645 C C . GLN A 1 375 ? -8.229 48.029 -9.176 1.00 84.31 402 GLN A C 1
ATOM 2646 O O . GLN A 1 375 ? -9.076 48.927 -9.126 1.00 86.66 402 GLN A O 1
ATOM 2652 N N . THR A 1 376 ? -8.128 47.196 -10.214 1.00 79.84 403 THR A N 1
ATOM 2653 C CA . THR A 1 376 ? -9.019 47.267 -11.367 1.00 76.05 403 THR A CA 1
ATOM 2654 C C . THR A 1 376 ? -9.734 45.945 -11.623 1.00 83.42 403 THR A C 1
ATOM 2655 O O . THR A 1 376 ? -10.270 45.734 -12.715 1.00 93.02 403 THR A O 1
ATOM 2659 N N . GLY A 1 377 ? -9.753 45.048 -10.641 1.00 76.11 404 GLY A N 1
ATOM 2660 C CA . GLY A 1 377 ? -10.486 43.808 -10.782 1.00 65.00 404 GLY A CA 1
ATOM 2661 C C . GLY A 1 377 ? -9.894 42.804 -11.741 1.00 69.04 404 GLY A C 1
ATOM 2662 O O . GLY A 1 377 ? -10.559 41.816 -12.063 1.00 78.53 404 GLY A O 1
ATOM 2663 N N . LYS A 1 378 ? -8.668 43.014 -12.209 1.00 80.57 405 LYS A N 1
ATOM 2664 C CA . LYS A 1 378 ? -8.030 42.058 -13.096 1.00 86.41 405 LYS A CA 1
ATOM 2665 C C . LYS A 1 378 ? -7.207 41.065 -12.279 1.00 84.35 405 LYS A C 1
ATOM 2666 O O . LYS A 1 378 ? -7.109 41.158 -11.053 1.00 86.43 405 LYS A O 1
ATOM 2672 N N . VAL A 1 379 ? -6.600 40.103 -12.970 1.00 85.67 406 VAL A N 1
ATOM 2673 C CA . VAL A 1 379 ? -5.818 39.039 -12.347 1.00 80.32 406 VAL A CA 1
ATOM 2674 C C . VAL A 1 379 ? -4.348 39.277 -12.664 1.00 85.77 406 VAL A C 1
ATOM 2675 O O . VAL A 1 379 ? -3.962 39.348 -13.838 1.00 87.81 406 VAL A O 1
ATOM 2679 N N . GLY A 1 380 ? -3.529 39.388 -11.620 1.00 86.92 407 GLY A N 1
ATOM 2680 C CA . GLY A 1 380 ? -2.107 39.625 -11.762 1.00 77.73 407 GLY A CA 1
ATOM 2681 C C . GLY A 1 380 ? -1.307 38.344 -11.853 1.00 73.73 407 GLY A C 1
ATOM 2682 O O . GLY A 1 380 ? -1.837 37.263 -12.123 1.00 68.09 407 GLY A O 1
ATOM 2683 N N . SER A 1 381 ? 0.001 38.470 -11.611 1.00 70.59 408 SER A N 1
ATOM 2684 C CA . SER A 1 381 ? 0.926 37.363 -11.814 1.00 66.20 408 SER A CA 1
ATOM 2685 C C . SER A 1 381 ? 1.854 37.100 -10.637 1.00 67.02 408 SER A C 1
ATOM 2686 O O . SER A 1 381 ? 2.624 36.134 -10.686 1.00 66.20 408 SER A O 1
ATOM 2689 N N . TYR A 1 382 ? 1.811 37.912 -9.593 1.00 61.94 409 TYR A N 1
ATOM 2690 C CA . TYR A 1 382 ? 2.780 37.745 -8.516 1.00 53.83 409 TYR A CA 1
ATOM 2691 C C . TYR A 1 382 ? 2.145 37.604 -7.142 1.00 55.01 409 TYR A C 1
ATOM 2692 O O . TYR A 1 382 ? 2.579 36.747 -6.365 1.00 52.34 409 TYR A O 1
ATOM 2701 N N . PHE A 1 383 ? 1.135 38.417 -6.821 1.00 53.79 410 PHE A N 1
ATOM 2702 C CA . PHE A 1 383 ? 0.431 38.286 -5.548 1.00 59.82 410 PHE A CA 1
ATOM 2703 C C . PHE A 1 383 ? -0.058 36.857 -5.345 1.00 60.39 410 PHE A C 1
ATOM 2704 O O . PHE A 1 383 ? -0.478 36.190 -6.295 1.00 64.33 410 PHE A O 1
ATOM 2712 N N . VAL A 1 384 ? 0.003 36.385 -4.094 1.00 59.40 411 VAL A N 1
ATOM 2713 C CA . VAL A 1 384 ? -0.393 35.006 -3.806 1.00 63.05 411 VAL A CA 1
ATOM 2714 C C . VAL A 1 384 ? -1.891 34.819 -4.001 1.00 61.31 411 VAL A C 1
ATOM 2715 O O . VAL A 1 384 ? -2.350 33.707 -4.293 1.00 63.81 411 VAL A O 1
ATOM 2719 N N . GLN A 1 385 ? -2.675 35.889 -3.849 1.00 64.07 412 GLN A N 1
ATOM 2720 C CA . GLN A 1 385 ? -4.119 35.785 -4.028 1.00 62.80 412 GLN A CA 1
ATOM 2721 C C . GLN A 1 385 ? -4.482 35.379 -5.450 1.00 63.34 412 GLN A C 1
ATOM 2722 O O . GLN A 1 385 ? -5.551 34.801 -5.673 1.00 69.97 412 GLN A O 1
ATOM 2728 N N . PHE A 1 386 ? -3.615 35.672 -6.418 1.00 65.83 413 PHE A N 1
ATOM 2729 C CA . PHE A 1 386 ? -3.842 35.286 -7.805 1.00 67.17 413 PHE A CA 1
ATOM 2730 C C . PHE A 1 386 ? -3.442 33.847 -8.090 1.00 66.76 413 PHE A C 1
ATOM 2731 O O . PHE A 1 386 ? -3.621 33.386 -9.223 1.00 72.59 413 PHE A O 1
ATOM 2739 N N . PHE A 1 387 ? -2.893 33.137 -7.109 1.00 65.80 414 PHE A N 1
ATOM 2740 C CA . PHE A 1 387 ? -2.497 31.750 -7.292 1.00 71.70 414 PHE A CA 1
ATOM 2741 C C . PHE A 1 387 ? -3.485 30.764 -6.688 1.00 71.18 414 PHE A C 1
ATOM 2742 O O . PHE A 1 387 ? -3.393 29.566 -6.976 1.00 59.22 414 PHE A O 1
ATOM 2750 N N . GLY A 1 388 ? -4.419 31.231 -5.872 1.00 72.99 415 GLY A N 1
ATOM 2751 C CA . GLY A 1 388 ? -5.417 30.346 -5.301 1.00 73.62 415 GLY A CA 1
ATOM 2752 C C . GLY A 1 388 ? -5.991 30.933 -4.023 1.00 75.55 415 GLY A C 1
ATOM 2753 O O . GLY A 1 388 ? -5.986 32.149 -3.826 1.00 79.88 415 GLY A O 1
ATOM 2754 N N . ASP A 1 389 ? -6.479 30.034 -3.169 1.00 76.22 416 ASP A N 1
ATOM 2755 C CA . ASP A 1 389 ? -7.134 30.410 -1.918 1.00 69.70 416 ASP A CA 1
ATOM 2756 C C . ASP A 1 389 ? -6.089 30.397 -0.807 1.00 70.26 416 ASP A C 1
ATOM 2757 O O . ASP A 1 389 ? -5.993 29.468 -0.003 1.00 76.48 416 ASP A O 1
ATOM 2762 N N . PHE A 1 390 ? -5.290 31.462 -0.772 1.00 66.00 417 PHE A N 1
ATOM 2763 C CA . PHE A 1 390 ? -4.202 31.562 0.193 1.00 58.55 417 PHE A CA 1
ATOM 2764 C C . PHE A 1 390 ? -4.749 31.679 1.612 1.00 54.08 417 PHE A C 1
ATOM 2765 O O . PHE A 1 390 ? -5.659 32.471 1.875 1.00 63.34 417 PHE A O 1
ATOM 2773 N N . ASP A 1 391 ? -4.180 30.898 2.532 1.00 50.55 418 ASP A N 1
ATOM 2774 C CA . ASP A 1 391 ? -4.628 30.865 3.924 1.00 53.36 418 ASP A CA 1
ATOM 2775 C C . ASP A 1 391 ? -3.864 31.917 4.722 1.00 61.68 418 ASP A C 1
ATOM 2776 O O . ASP A 1 391 ? -2.655 31.787 4.941 1.00 63.61 418 ASP A O 1
ATOM 2781 N N . VAL A 1 392 ? -4.577 32.948 5.184 1.00 67.22 419 VAL A N 1
ATOM 2782 C CA . VAL A 1 392 ? -3.965 34.032 5.944 1.00 62.64 419 VAL A CA 1
ATOM 2783 C C . VAL A 1 392 ? -4.156 33.878 7.444 1.00 67.15 419 VAL A C 1
ATOM 2784 O O . VAL A 1 392 ? -3.694 34.737 8.207 1.00 74.72 419 VAL A O 1
ATOM 2788 N N . SER A 1 393 ? -4.812 32.810 7.892 1.00 63.28 420 SER A N 1
ATOM 2789 C CA . SER A 1 393 ? -5.138 32.652 9.304 1.00 71.66 420 SER A CA 1
ATOM 2790 C C . SER A 1 393 ? -3.923 32.215 10.116 1.00 76.72 420 SER A C 1
ATOM 2791 O O . SER A 1 393 ? -3.129 31.375 9.680 1.00 65.26 420 SER A O 1
ATOM 2794 N N . GLY A 1 394 ? -3.790 32.791 11.310 1.00 77.86 421 GLY A N 1
ATOM 2795 C CA . GLY A 1 394 ? -2.809 32.336 12.275 1.00 71.11 421 GLY A CA 1
ATOM 2796 C C . GLY A 1 394 ? -1.368 32.633 11.942 1.00 76.19 421 GLY A C 1
ATOM 2797 O O . GLY A 1 394 ? -0.473 32.074 12.583 1.00 85.01 421 GLY A O 1
ATOM 2798 N N . LEU A 1 395 ? -1.108 33.493 10.964 1.00 73.68 422 LEU A N 1
ATOM 2799 C CA . LEU A 1 395 ? 0.261 33.815 10.595 1.00 77.53 422 LEU A CA 1
ATOM 2800 C C . LEU A 1 395 ? 0.856 34.797 11.596 1.00 85.72 422 LEU A C 1
ATOM 2801 O O . LEU A 1 395 ? 0.252 35.829 11.902 1.00 82.83 422 LEU A O 1
ATOM 2806 N N . THR A 1 396 ? 2.039 34.465 12.111 1.00 93.39 423 THR A N 1
ATOM 2807 C CA . THR A 1 396 ? 2.791 35.316 13.023 1.00 96.13 423 THR A CA 1
ATOM 2808 C C . THR A 1 396 ? 3.931 36.002 12.282 1.00 87.93 423 THR A C 1
ATOM 2809 O O . THR A 1 396 ? 4.552 35.394 11.403 1.00 85.40 423 THR A O 1
ATOM 2813 N N . PRO A 1 397 ? 4.228 37.258 12.612 1.00 93.14 424 PRO A N 1
ATOM 2814 C CA . PRO A 1 397 ? 5.297 37.972 11.902 1.00 90.92 424 PRO A CA 1
ATOM 2815 C C . PRO A 1 397 ? 6.630 37.248 12.019 1.00 86.27 424 PRO A C 1
ATOM 2816 O O . PRO A 1 397 ? 6.960 36.676 13.060 1.00 90.36 424 PRO A O 1
ATOM 2820 N N . ARG A 1 398 ? 7.384 37.263 10.921 1.00 91.06 425 ARG A N 1
ATOM 2821 C CA . ARG A 1 398 ? 8.692 36.636 10.752 1.00 104.28 425 ARG A CA 1
ATOM 2822 C C . ARG A 1 398 ? 8.625 35.113 10.723 1.00 105.96 425 ARG A C 1
ATOM 2823 O O . ARG A 1 398 ? 9.676 34.468 10.622 1.00 110.52 425 ARG A O 1
ATOM 2831 N N . ASN A 1 399 ? 7.437 34.513 10.805 1.00 107.46 426 ASN A N 1
ATOM 2832 C CA . ASN A 1 399 ? 7.267 33.066 10.665 1.00 101.58 426 ASN A CA 1
ATOM 2833 C C . ASN A 1 399 ? 6.152 32.784 9.663 1.00 86.34 426 ASN A C 1
ATOM 2834 O O . ASN A 1 399 ? 5.097 32.245 10.017 1.00 83.65 426 ASN A O 1
ATOM 2839 N N . PRO A 1 400 ? 6.359 33.127 8.396 1.00 79.22 427 PRO A N 1
ATOM 2840 C CA . PRO A 1 400 ? 5.291 32.985 7.403 1.00 75.18 427 PRO A CA 1
ATOM 2841 C C . PRO A 1 400 ? 5.163 31.543 6.928 1.00 63.32 427 PRO A C 1
ATOM 2842 O O . PRO A 1 400 ? 6.012 30.692 7.188 1.00 68.35 427 PRO A O 1
ATOM 2846 N N . LEU A 1 401 ? 4.069 31.284 6.213 1.00 65.92 428 LEU A N 1
ATOM 2847 C CA . LEU A 1 401 ? 3.801 29.976 5.634 1.00 64.92 428 LEU A CA 1
ATOM 2848 C C . LEU A 1 401 ? 3.164 30.163 4.264 1.00 69.65 428 LEU A C 1
ATOM 2849 O O . LEU A 1 401 ? 2.607 31.219 3.953 1.00 61.12 428 LEU A O 1
ATOM 2854 N N . LEU A 1 402 ? 3.254 29.121 3.442 1.00 67.71 429 LEU A N 1
ATOM 2855 C CA . LEU A 1 402 ? 2.733 29.133 2.077 1.00 63.69 429 LEU A CA 1
ATOM 2856 C C . LEU A 1 402 ? 1.723 27.992 1.966 1.00 67.40 429 LEU A C 1
ATOM 2857 O O . LEU A 1 402 ? 2.090 26.848 1.685 1.00 71.05 429 LEU A O 1
ATOM 2862 N N . ARG A 1 403 ? 0.449 28.311 2.188 1.00 57.30 430 ARG A N 1
ATOM 2863 C CA . ARG A 1 403 ? -0.610 27.314 2.302 1.00 62.30 430 ARG A CA 1
ATOM 2864 C C . ARG A 1 403 ? -1.804 27.736 1.457 1.00 60.66 430 ARG A C 1
ATOM 2865 O O . ARG A 1 403 ? -2.280 28.869 1.577 1.00 50.85 430 ARG A O 1
ATOM 2873 N N . PHE A 1 404 ? -2.297 26.826 0.619 1.00 62.63 431 PHE A N 1
ATOM 2874 C CA . PHE A 1 404 ? -3.429 27.097 -0.259 1.00 70.85 431 PHE A CA 1
ATOM 2875 C C . PHE A 1 404 ? -4.542 26.088 -0.011 1.00 70.31 431 PHE A C 1
ATOM 2876 O O . PHE A 1 404 ? -4.296 24.877 0.004 1.00 60.65 431 PHE A O 1
ATOM 2884 N N . PHE A 1 405 ? -5.762 26.587 0.172 1.00 70.04 432 PHE A N 1
ATOM 2885 C CA . PHE A 1 405 ? -6.928 25.718 0.258 1.00 63.55 432 PHE A CA 1
ATOM 2886 C C . PHE A 1 405 ? -7.354 25.267 -1.134 1.00 68.19 432 PHE A C 1
ATOM 2887 O O . PHE A 1 405 ? -7.151 25.972 -2.127 1.00 70.66 432 PHE A O 1
ATOM 2895 N N . THR A 1 406 ? -7.949 24.080 -1.202 1.00 70.31 433 THR A N 1
ATOM 2896 C CA . THR A 1 406 ? -8.220 23.432 -2.477 1.00 69.00 433 THR A CA 1
ATOM 2897 C C . THR A 1 406 ? -9.701 23.112 -2.637 1.00 79.48 433 THR A C 1
ATOM 2898 O O . THR A 1 406 ? -10.527 23.330 -1.747 1.00 73.26 433 THR A O 1
ATOM 2902 N N . ASN A 1 407 ? -9.999 22.565 -3.814 1.00 94.59 434 ASN A N 1
ATOM 2903 C CA . ASN A 1 407 ? -11.306 22.062 -4.206 1.00 92.87 434 ASN A CA 1
ATOM 2904 C C . ASN A 1 407 ? -11.580 20.673 -3.651 1.00 85.25 434 ASN A C 1
ATOM 2905 O O . ASN A 1 407 ? -12.739 20.245 -3.617 1.00 81.46 434 ASN A O 1
ATOM 2910 N N . ARG A 1 408 ? -10.540 19.979 -3.200 1.00 79.34 435 ARG A N 1
ATOM 2911 C CA . ARG A 1 408 ? -10.571 18.527 -3.102 1.00 77.47 435 ARG A CA 1
ATOM 2912 C C . ARG A 1 408 ? -11.595 18.041 -2.083 1.00 78.30 435 ARG A C 1
ATOM 2913 O O . ARG A 1 408 ? -11.780 18.643 -1.021 1.00 80.19 435 ARG A O 1
ATOM 2921 N N . THR A 1 409 ? -12.265 16.942 -2.425 1.00 70.09 436 THR A N 1
ATOM 2922 C CA . THR A 1 409 ? -13.049 16.153 -1.486 1.00 69.63 436 THR A CA 1
ATOM 2923 C C . THR A 1 409 ? -12.563 14.715 -1.571 1.00 79.05 436 THR A C 1
ATOM 2924 O O . THR A 1 409 ? -12.521 14.138 -2.662 1.00 91.44 436 THR A O 1
ATOM 2928 N N . GLN A 1 410 ? -12.181 14.147 -0.429 1.00 78.19 437 GLN A N 1
ATOM 2929 C CA . GLN A 1 410 ? -11.708 12.772 -0.390 1.00 84.28 437 GLN A CA 1
ATOM 2930 C C . GLN A 1 410 ? -12.129 12.123 0.918 1.00 84.20 437 GLN A C 1
ATOM 2931 O O . GLN A 1 410 ? -12.209 12.780 1.959 1.00 89.59 437 GLN A O 1
ATOM 2937 N N . ALA A 1 411 ? -12.392 10.823 0.848 1.00 76.62 438 ALA A N 1
ATOM 2938 C CA . ALA A 1 411 ? -12.747 10.051 2.026 1.00 79.22 438 ALA A CA 1
ATOM 2939 C C . ALA A 1 411 ? -11.493 9.581 2.751 1.00 81.56 438 ALA A C 1
ATOM 2940 O O . ALA A 1 411 ? -10.469 9.276 2.135 1.00 88.75 438 ALA A O 1
ATOM 2942 N N . THR A 1 412 ? -11.584 9.530 4.078 1.00 75.02 439 THR A N 1
ATOM 2943 C CA . THR A 1 412 ? -10.484 9.094 4.925 1.00 78.32 439 THR A CA 1
ATOM 2944 C C . THR A 1 412 ? -11.017 8.126 5.969 1.00 83.90 439 THR A C 1
ATOM 2945 O O . THR A 1 412 ? -11.974 8.443 6.683 1.00 79.29 439 THR A O 1
ATOM 2949 N N . GLU A 1 413 ? -10.400 6.951 6.056 1.00 92.01 440 GLU A N 1
ATOM 2950 C CA . GLU A 1 413 ? -10.836 5.943 7.011 1.00 96.85 440 GLU A CA 1
ATOM 2951 C C . GLU A 1 413 ? -10.305 6.267 8.401 1.00 92.31 440 GLU A C 1
ATOM 2952 O O . GLU A 1 413 ? -9.109 6.522 8.579 1.00 82.43 440 GLU A O 1
ATOM 2958 N N . VAL A 1 414 ? -11.201 6.256 9.383 1.00 89.09 441 VAL A N 1
ATOM 2959 C CA . VAL A 1 414 ? -10.867 6.544 10.772 1.00 84.84 441 VAL A CA 1
ATOM 2960 C C . VAL A 1 414 ? -11.145 5.291 11.586 1.00 83.26 441 VAL A C 1
ATOM 2961 O O . VAL A 1 414 ? -12.289 4.820 11.640 1.00 81.85 441 VAL A O 1
ATOM 2965 N N . VAL A 1 415 ? -10.106 4.756 12.217 1.00 76.76 442 VAL A N 1
ATOM 2966 C CA . VAL A 1 415 ? -10.208 3.551 13.031 1.00 76.86 442 VAL A CA 1
ATOM 2967 C C . VAL A 1 415 ? -10.314 3.960 14.491 1.00 81.70 442 VAL A C 1
ATOM 2968 O O . VAL A 1 415 ? -9.486 4.731 14.992 1.00 83.13 442 VAL A O 1
ATOM 2972 N N . LEU A 1 416 ? -11.326 3.439 15.176 1.00 82.33 443 LEU A N 1
ATOM 2973 C CA . LEU A 1 416 ? -11.602 3.782 16.561 1.00 79.80 443 LEU A CA 1
ATOM 2974 C C . LEU A 1 416 ? -11.433 2.548 17.436 1.00 80.94 443 LEU A C 1
ATOM 2975 O O . LEU A 1 416 ? -11.811 1.441 17.043 1.00 90.17 443 LEU A O 1
ATOM 2980 N N . GLN A 1 417 ? -10.853 2.744 18.618 1.00 80.29 444 GLN A N 1
ATOM 2981 C CA . GLN A 1 417 ? -10.656 1.675 19.585 1.00 82.29 444 GLN A CA 1
ATOM 2982 C C . GLN A 1 417 ? -11.218 2.103 20.933 1.00 90.61 444 GLN A C 1
ATOM 2983 O O . GLN A 1 417 ? -11.051 3.254 21.346 1.00 102.78 444 GLN A O 1
ATOM 2989 N N . PHE A 1 418 ? -11.888 1.174 21.612 1.00 93.01 445 PHE A N 1
ATOM 2990 C CA . PHE A 1 418 ? -12.562 1.453 22.874 1.00 90.32 445 PHE A CA 1
ATOM 2991 C C . PHE A 1 418 ? -12.189 0.396 23.900 1.00 93.86 445 PHE A C 1
ATOM 2992 O O . PHE A 1 418 ? -12.307 -0.804 23.630 1.00 96.75 445 PHE A O 1
ATOM 3000 N N . ALA A 1 419 ? -11.755 0.839 25.077 1.00 99.17 446 ALA A N 1
ATOM 3001 C CA . ALA A 1 419 ? -11.526 -0.073 26.192 1.00 106.53 446 ALA A CA 1
ATOM 3002 C C . ALA A 1 419 ? -12.866 -0.629 26.654 1.00 103.58 446 ALA A C 1
ATOM 3003 O O . ALA A 1 419 ? -13.671 0.088 27.257 1.00 109.54 446 ALA A O 1
ATOM 3005 N N . ALA A 1 420 ? -13.109 -1.909 26.375 1.00 104.50 447 ALA A N 1
ATOM 3006 C CA . ALA A 1 420 ? -14.414 -2.514 26.616 1.00 103.55 447 ALA A CA 1
ATOM 3007 C C . ALA A 1 420 ? -14.727 -2.728 28.091 1.00 107.49 447 ALA A C 1
ATOM 3008 O O . ALA A 1 420 ? -15.796 -3.268 28.392 1.00 113.64 447 ALA A O 1
ATOM 3010 N N . GLU A 1 421 ? -13.848 -2.318 29.009 1.00 116.92 448 GLU A N 1
ATOM 3011 C CA . GLU A 1 421 ? -14.066 -2.608 30.424 1.00 131.71 448 GLU A CA 1
ATOM 3012 C C . GLU A 1 421 ? -15.340 -1.952 30.943 1.00 138.65 448 GLU A C 1
ATOM 3013 O O . GLU A 1 421 ? -16.068 -2.546 31.746 1.00 142.46 448 GLU A O 1
ATOM 3019 N N . GLU A 1 422 ? -15.631 -0.728 30.499 1.00 147.02 449 GLU A N 1
ATOM 3020 C CA . GLU A 1 422 ? -16.822 -0.027 30.952 1.00 160.51 449 GLU A CA 1
ATOM 3021 C C . GLU A 1 422 ? -17.891 0.123 29.879 1.00 154.57 449 GLU A C 1
ATOM 3022 O O . GLU A 1 422 ? -19.059 0.330 30.221 1.00 159.58 449 GLU A O 1
ATOM 3028 N N . LEU A 1 423 ? -17.533 0.007 28.599 1.00 134.00 450 LEU A N 1
ATOM 3029 C CA . LEU A 1 423 ? -18.532 0.168 27.550 1.00 118.64 450 LEU A CA 1
ATOM 3030 C C . LEU A 1 423 ? -19.426 -1.057 27.398 1.00 118.79 450 LEU A C 1
ATOM 3031 O O . LEU A 1 423 ? -20.579 -0.922 26.975 1.00 119.97 450 LEU A O 1
ATOM 3036 N N . PHE A 1 424 ? -18.929 -2.247 27.727 1.00 119.04 451 PHE A N 1
ATOM 3037 C CA . PHE A 1 424 ? -19.694 -3.472 27.549 1.00 118.49 451 PHE A CA 1
ATOM 3038 C C . PHE A 1 424 ? -19.615 -4.338 28.796 1.00 125.06 451 PHE A C 1
ATOM 3039 O O . PHE A 1 424 ? -18.623 -4.315 29.530 1.00 130.77 451 PHE A O 1
ATOM 3047 N N . TYR A 1 425 ? -20.672 -5.109 29.022 1.00 124.82 452 TYR A N 1
ATOM 3048 C CA . TYR A 1 425 ? -20.630 -6.237 29.935 1.00 134.92 452 TYR A CA 1
ATOM 3049 C C . TYR A 1 425 ? -20.726 -7.526 29.130 1.00 128.04 452 TYR A C 1
ATOM 3050 O O . TYR A 1 425 ? -21.335 -7.563 28.056 1.00 130.87 452 TYR A O 1
ATOM 3059 N N . THR A 1 426 ? -20.102 -8.579 29.646 1.00 118.69 453 THR A N 1
ATOM 3060 C CA . THR A 1 426 ? -19.988 -9.822 28.901 1.00 115.28 453 THR A CA 1
ATOM 3061 C C . THR A 1 426 ? -21.260 -10.654 29.025 1.00 117.35 453 THR A C 1
ATOM 3062 O O . THR A 1 426 ? -21.935 -10.655 30.059 1.00 112.05 453 THR A O 1
ATOM 3066 N N . ILE A 1 427 ? -21.587 -11.362 27.945 1.00 120.17 454 ILE A N 1
ATOM 3067 C CA . ILE A 1 427 ? -22.736 -12.259 27.894 1.00 122.51 454 ILE A CA 1
ATOM 3068 C C . ILE A 1 427 ? -22.276 -13.575 27.283 1.00 122.26 454 ILE A C 1
ATOM 3069 O O . ILE A 1 427 ? -21.799 -13.601 26.142 1.00 125.16 454 ILE A O 1
ATOM 3074 N N . TYR A 1 428 ? -22.424 -14.662 28.034 1.00 122.65 455 TYR A N 1
ATOM 3075 C CA . TYR A 1 428 ? -21.895 -15.961 27.647 1.00 124.36 455 TYR A CA 1
ATOM 3076 C C . TYR A 1 428 ? -22.990 -16.833 27.051 1.00 120.34 455 TYR A C 1
ATOM 3077 O O . TYR A 1 428 ? -24.139 -16.808 27.503 1.00 117.77 455 TYR A O 1
ATOM 3086 N N . LEU A 1 429 ? -22.622 -17.606 26.030 1.00 120.14 456 LEU A N 1
ATOM 3087 C CA . LEU A 1 429 ? -23.554 -18.456 25.296 1.00 120.64 456 LEU A CA 1
ATOM 3088 C C . LEU A 1 429 ? -22.991 -19.869 25.258 1.00 123.53 456 LEU A C 1
ATOM 3089 O O . LEU A 1 429 ? -22.017 -20.133 24.548 1.00 127.93 456 LEU A O 1
ATOM 3094 N N . ALA A 1 430 ? -23.602 -20.769 26.010 1.00 123.84 457 ALA A N 1
ATOM 3095 C CA . ALA A 1 430 ? -23.187 -22.157 26.018 1.00 121.84 457 ALA A CA 1
ATOM 3096 C C . ALA A 1 430 ? -24.240 -23.031 25.346 1.00 123.53 457 ALA A C 1
ATOM 3097 O O . ALA A 1 430 ? -25.418 -22.662 25.290 1.00 123.97 457 ALA A O 1
ATOM 3099 N N . PRO A 1 431 ? -23.850 -24.184 24.808 1.00 124.93 458 PRO A N 1
ATOM 3100 C CA . PRO A 1 431 ? -24.851 -25.138 24.321 1.00 120.27 458 PRO A CA 1
ATOM 3101 C C . PRO A 1 431 ? -25.672 -25.688 25.475 1.00 126.39 458 PRO A C 1
ATOM 3102 O O . PRO A 1 431 ? -25.210 -25.766 26.615 1.00 139.84 458 PRO A O 1
ATOM 3106 N N . ALA A 1 432 ? -26.910 -26.066 25.169 1.00 120.06 459 ALA A N 1
ATOM 3107 C CA . ALA A 1 432 ? -27.808 -26.582 26.192 1.00 111.89 459 ALA A CA 1
ATOM 3108 C C . ALA A 1 432 ? -28.808 -27.526 25.548 1.00 115.78 459 ALA A C 1
ATOM 3109 O O . ALA A 1 432 ? -29.430 -27.182 24.539 1.00 125.26 459 ALA A O 1
ATOM 3111 N N . ARG A 1 433 ? -28.962 -28.707 26.138 1.00 112.53 460 ARG A N 1
ATOM 3112 C CA . ARG A 1 433 ? -29.820 -29.751 25.611 1.00 113.73 460 ARG A CA 1
ATOM 3113 C C . ARG A 1 433 ? -30.914 -30.090 26.612 1.00 127.78 460 ARG A C 1
ATOM 3114 O O . ARG A 1 433 ? -30.790 -29.842 27.814 1.00 125.02 460 ARG A O 1
ATOM 3122 N N . PHE A 1 434 ? -31.989 -30.676 26.096 1.00 129.05 461 PHE A N 1
ATOM 3123 C CA . PHE A 1 434 ? -32.970 -31.355 26.925 1.00 134.05 461 PHE A CA 1
ATOM 3124 C C . PHE A 1 434 ? -32.537 -32.804 27.106 1.00 154.80 461 PHE A C 1
ATOM 3125 O O . PHE A 1 434 ? -32.263 -33.503 26.125 1.00 141.92 461 PHE A O 1
ATOM 3133 N N . LEU A 1 435 ? -32.458 -33.246 28.357 1.00 68.58 462 LEU A N 1
ATOM 3134 C CA . LEU A 1 435 ? -32.135 -34.638 28.661 1.00 81.55 462 LEU A CA 1
ATOM 3135 C C . LEU A 1 435 ? -33.375 -35.479 28.399 1.00 83.54 462 LEU A C 1
ATOM 3136 O O . LEU A 1 435 ? -34.269 -35.573 29.243 1.00 87.09 462 LEU A O 1
ATOM 3141 N N . ARG A 1 436 ? -33.425 -36.100 27.218 1.00 91.28 463 ARG A N 1
ATOM 3142 C CA . ARG A 1 436 ? -34.614 -36.842 26.813 1.00 98.00 463 ARG A CA 1
ATOM 3143 C C . ARG A 1 436 ? -34.824 -38.093 27.656 1.00 106.67 463 ARG A C 1
ATOM 3144 O O . ARG A 1 436 ? -35.971 -38.469 27.928 1.00 112.84 463 ARG A O 1
ATOM 3152 N N . HIS A 1 437 ? -33.742 -38.746 28.084 1.00 108.52 464 HIS A N 1
ATOM 3153 C CA . HIS A 1 437 ? -33.875 -39.974 28.857 1.00 105.64 464 HIS A CA 1
ATOM 3154 C C . HIS A 1 437 ? -34.378 -39.731 30.275 1.00 103.42 464 HIS A C 1
ATOM 3155 O O . HIS A 1 437 ? -34.725 -40.699 30.960 1.00 106.19 464 HIS A O 1
ATOM 3162 N N . LEU A 1 438 ? -34.438 -38.479 30.730 1.00 99.03 465 LEU A N 1
ATOM 3163 C CA . LEU A 1 438 ? -34.886 -38.170 32.081 1.00 101.91 465 LEU A CA 1
ATOM 3164 C C . LEU A 1 438 ? -36.124 -37.291 32.145 1.00 97.46 465 LEU A C 1
ATOM 3165 O O . LEU A 1 438 ? -36.907 -37.429 33.088 1.00 102.57 465 LEU A O 1
ATOM 3170 N N . SER A 1 439 ? -36.322 -36.394 31.183 1.00 166.49 466 SER A N 1
ATOM 3171 C CA . SER A 1 439 ? -37.457 -35.476 31.213 1.00 161.41 466 SER A CA 1
ATOM 3172 C C . SER A 1 439 ? -38.718 -36.224 30.796 1.00 154.91 466 SER A C 1
ATOM 3173 O O . SER A 1 439 ? -38.876 -36.592 29.628 1.00 156.32 466 SER A O 1
ATOM 3176 N N . LYS A 1 440 ? -39.615 -36.449 31.751 1.00 144.85 467 LYS A N 1
ATOM 3177 C CA . LYS A 1 440 ? -40.878 -37.138 31.523 1.00 135.80 467 LYS A CA 1
ATOM 3178 C C . LYS A 1 440 ? -42.030 -36.233 31.960 1.00 132.82 467 LYS A C 1
ATOM 3179 O O . LYS A 1 440 ? -41.832 -35.072 32.331 1.00 129.33 467 LYS A O 1
ATOM 3185 N N . ILE A 1 441 ? -43.245 -36.779 31.906 1.00 131.08 468 ILE A N 1
ATOM 3186 C CA . ILE A 1 441 ? -44.433 -36.137 32.462 1.00 128.39 468 ILE A CA 1
ATOM 3187 C C . ILE A 1 441 ? -45.261 -37.213 33.152 1.00 138.90 468 ILE A C 1
ATOM 3188 O O . ILE A 1 441 ? -45.638 -38.208 32.523 1.00 139.88 468 ILE A O 1
ATOM 3193 N N . ASN A 1 442 ? -45.544 -37.019 34.435 1.00 146.23 469 ASN A N 1
ATOM 3194 C CA . ASN A 1 442 ? -46.380 -37.963 35.157 1.00 153.60 469 ASN A CA 1
ATOM 3195 C C . ASN A 1 442 ? -47.858 -37.709 34.851 1.00 156.19 469 ASN A C 1
ATOM 3196 O O . ASN A 1 442 ? -48.254 -36.571 34.586 1.00 157.13 469 ASN A O 1
ATOM 3201 N N . PRO A 1 443 ? -48.700 -38.761 34.873 1.00 159.14 470 PRO A N 1
ATOM 3202 C CA . PRO A 1 443 ? -50.127 -38.661 34.532 1.00 167.83 470 PRO A CA 1
ATOM 3203 C C . PRO A 1 443 ? -50.928 -37.729 35.439 1.00 172.72 470 PRO A C 1
ATOM 3204 O O . PRO A 1 443 ? -50.425 -37.281 36.468 1.00 174.92 470 PRO A O 1
ATOM 3208 N N . GLY A 1 450 ? -52.485 -34.659 36.938 1.00 167.25 477 GLY A N 1
ATOM 3209 C CA . GLY A 1 450 ? -52.083 -33.292 37.213 1.00 169.17 477 GLY A CA 1
ATOM 3210 C C . GLY A 1 450 ? -50.930 -32.843 36.340 1.00 170.21 477 GLY A C 1
ATOM 3211 O O . GLY A 1 450 ? -49.985 -33.598 36.114 1.00 170.42 477 GLY A O 1
ATOM 3212 N N . GLY A 1 451 ? -51.006 -31.607 35.853 1.00 171.21 478 GLY A N 1
ATOM 3213 C CA . GLY A 1 451 ? -50.017 -31.091 34.927 1.00 163.70 478 GLY A CA 1
ATOM 3214 C C . GLY A 1 451 ? -48.726 -30.642 35.577 1.00 155.21 478 GLY A C 1
ATOM 3215 O O . GLY A 1 451 ? -48.639 -29.518 36.078 1.00 158.41 478 GLY A O 1
ATOM 3216 N N . LEU A 1 452 ? -47.712 -31.508 35.569 1.00 144.42 479 LEU A N 1
ATOM 3217 C CA . LEU A 1 452 ? -46.396 -31.174 36.109 1.00 134.09 479 LEU A CA 1
ATOM 3218 C C . LEU A 1 452 ? -45.335 -31.722 35.163 1.00 119.56 479 LEU A C 1
ATOM 3219 O O . LEU A 1 452 ? -45.190 -32.940 35.028 1.00 114.04 479 LEU A O 1
ATOM 3224 N N . ILE A 1 453 ? -44.593 -30.827 34.519 1.00 116.46 480 ILE A N 1
ATOM 3225 C CA . ILE A 1 453 ? -43.600 -31.193 33.516 1.00 122.76 480 ILE A CA 1
ATOM 3226 C C . ILE A 1 453 ? -42.233 -31.216 34.187 1.00 123.81 480 ILE A C 1
ATOM 3227 O O . ILE A 1 453 ? -41.722 -30.175 34.612 1.00 126.07 480 ILE A O 1
ATOM 3232 N N . ASP A 1 454 ? -41.628 -32.398 34.276 1.00 124.26 481 ASP A N 1
ATOM 3233 C CA . ASP A 1 454 ? -40.287 -32.544 34.836 1.00 127.76 481 ASP A CA 1
ATOM 3234 C C . ASP A 1 454 ? -39.274 -32.448 33.699 1.00 123.58 481 ASP A C 1
ATOM 3235 O O . ASP A 1 454 ? -39.201 -33.339 32.847 1.00 126.47 481 ASP A O 1
ATOM 3240 N N . LEU A 1 455 ? -38.494 -31.368 33.683 1.00 116.86 482 LEU A N 1
ATOM 3241 C CA . LEU A 1 455 ? -37.547 -31.092 32.610 1.00 113.49 482 LEU A CA 1
ATOM 3242 C C . LEU A 1 455 ? -36.123 -31.051 33.146 1.00 108.23 482 LEU A C 1
ATOM 3243 O O . LEU A 1 455 ? -35.858 -30.448 34.191 1.00 106.23 482 LEU A O 1
ATOM 3248 N N . TRP A 1 456 ? -35.208 -31.680 32.410 1.00 106.46 483 TRP A N 1
ATOM 3249 C CA . TRP A 1 456 ? -33.794 -31.729 32.760 1.00 100.42 483 TRP A CA 1
ATOM 3250 C C . TRP A 1 456 ? -32.986 -31.088 31.642 1.00 84.96 483 TRP A C 1
ATOM 3251 O O . TRP A 1 456 ? -33.083 -31.507 30.483 1.00 85.76 483 TRP A O 1
ATOM 3262 N N . ILE A 1 457 ? -32.197 -30.075 31.987 1.00 73.87 484 ILE A N 1
ATOM 3263 C CA . ILE A 1 457 ? -31.369 -29.357 31.027 1.00 87.72 484 ILE A CA 1
ATOM 3264 C C . ILE A 1 457 ? -29.911 -29.466 31.451 1.00 84.70 484 ILE A C 1
ATOM 3265 O O . ILE A 1 457 ? -29.590 -29.383 32.642 1.00 80.19 484 ILE A O 1
ATOM 3270 N N . VAL A 1 458 ? -29.032 -29.655 30.473 1.00 84.53 485 VAL A N 1
ATOM 3271 C CA . VAL A 1 458 ? -27.599 -29.753 30.712 1.00 84.27 485 VAL A CA 1
ATOM 3272 C C . VAL A 1 458 ? -26.896 -28.737 29.825 1.00 87.17 485 VAL A C 1
ATOM 3273 O O . VAL A 1 458 ? -27.281 -28.536 28.668 1.00 86.04 485 VAL A O 1
ATOM 3277 N N . SER A 1 459 ? -25.892 -28.070 30.383 1.00 92.06 486 SER A N 1
ATOM 3278 C CA . SER A 1 459 ? -24.959 -27.262 29.610 1.00 91.31 486 SER A CA 1
ATOM 3279 C C . SER A 1 459 ? -23.663 -28.053 29.485 1.00 87.78 486 SER A C 1
ATOM 3280 O O . SER A 1 459 ? -23.038 -28.389 30.497 1.00 82.40 486 SER A O 1
ATOM 3283 N N . GLU A 1 460 ? -23.278 -28.375 28.257 1.00 84.35 487 GLU A N 1
ATOM 3284 C CA . GLU A 1 460 ? -22.091 -29.181 28.024 1.00 83.72 487 GLU A CA 1
ATOM 3285 C C . GLU A 1 460 ? -20.947 -28.309 27.524 1.00 87.79 487 GLU A C 1
ATOM 3286 O O . GLU A 1 460 ? -21.148 -27.334 26.794 1.00 90.41 487 GLU A O 1
ATOM 3292 N N . GLY A 1 461 ? -19.743 -28.677 27.934 1.00 80.29 488 GLY A N 1
ATOM 3293 C CA . GLY A 1 461 ? -18.554 -27.881 27.726 1.00 86.86 488 GLY A CA 1
ATOM 3294 C C . GLY A 1 461 ? -17.881 -27.547 29.043 1.00 85.26 488 GLY A C 1
ATOM 3295 O O . GLY A 1 461 ? -18.319 -27.946 30.121 1.00 88.23 488 GLY A O 1
ATOM 3296 N N . THR A 1 462 ? -16.795 -26.795 28.933 1.00 81.48 489 THR A N 1
ATOM 3297 C CA . THR A 1 462 ? -16.030 -26.365 30.090 1.00 74.55 489 THR A CA 1
ATOM 3298 C C . THR A 1 462 ? -16.119 -24.854 30.233 1.00 70.50 489 THR A C 1
ATOM 3299 O O . THR A 1 462 ? -16.231 -24.125 29.243 1.00 83.39 489 THR A O 1
ATOM 3303 N N . GLY A 1 463 ? -16.084 -24.394 31.468 1.00 62.93 490 GLY A N 1
ATOM 3304 C CA . GLY A 1 463 ? -16.129 -22.973 31.752 1.00 59.56 490 GLY A CA 1
ATOM 3305 C C . GLY A 1 463 ? -16.747 -22.710 33.108 1.00 77.32 490 GLY A C 1
ATOM 3306 O O . GLY A 1 463 ? -17.473 -23.530 33.671 1.00 83.77 490 GLY A O 1
ATOM 3307 N N . GLN A 1 464 ? -16.447 -21.527 33.643 1.00 77.73 491 GLN A N 1
ATOM 3308 C CA . GLN A 1 464 ? -16.939 -21.106 34.948 1.00 73.47 491 GLN A CA 1
ATOM 3309 C C . GLN A 1 464 ? -17.887 -19.919 34.858 1.00 83.34 491 GLN A C 1
ATOM 3310 O O . GLN A 1 464 ? -18.294 -19.385 35.894 1.00 91.26 491 GLN A O 1
ATOM 3316 N N . ASN A 1 465 ? -18.251 -19.495 33.649 1.00 84.90 492 ASN A N 1
ATOM 3317 C CA . ASN A 1 465 ? -19.145 -18.361 33.444 1.00 89.90 492 ASN A CA 1
ATOM 3318 C C . ASN A 1 465 ? -20.533 -18.892 33.101 1.00 93.15 492 ASN A C 1
ATOM 3319 O O . ASN A 1 465 ? -20.730 -19.500 32.043 1.00 96.98 492 ASN A O 1
ATOM 3324 N N . ALA A 1 466 ? -21.490 -18.660 33.995 1.00 90.67 493 ALA A N 1
ATOM 3325 C CA . ALA A 1 466 ? -22.838 -19.167 33.795 1.00 95.66 493 ALA A CA 1
ATOM 3326 C C . ALA A 1 466 ? -23.520 -18.451 32.636 1.00 96.63 493 ALA A C 1
ATOM 3327 O O . ALA A 1 466 ? -23.216 -17.299 32.318 1.00 99.85 493 ALA A O 1
ATOM 3329 N N . ALA A 1 467 ? -24.448 -19.155 31.996 1.00 95.78 494 ALA A N 1
ATOM 3330 C CA . ALA A 1 467 ? -25.262 -18.598 30.928 1.00 97.15 494 ALA A CA 1
ATOM 3331 C C . ALA A 1 467 ? -26.728 -18.703 31.318 1.00 102.73 494 ALA A C 1
ATOM 3332 O O . ALA A 1 467 ? -27.154 -19.708 31.897 1.00 106.63 494 ALA A O 1
ATOM 3334 N N . GLN A 1 468 ? -27.494 -17.660 31.012 1.00 105.39 495 GLN A N 1
ATOM 3335 C CA . GLN A 1 468 ? -28.917 -17.636 31.316 1.00 108.47 495 GLN A CA 1
ATOM 3336 C C . GLN A 1 468 ? -29.699 -18.228 30.152 1.00 106.82 495 GLN A C 1
ATOM 3337 O O . GLN A 1 468 ? -29.449 -17.890 28.990 1.00 105.20 495 GLN A O 1
ATOM 3343 N N . PHE A 1 469 ? -30.640 -19.115 30.471 1.00 106.61 496 PHE A N 1
ATOM 3344 C CA . PHE A 1 469 ? -31.458 -19.797 29.480 1.00 102.32 496 PHE A CA 1
ATOM 3345 C C . PHE A 1 469 ? -32.929 -19.631 29.833 1.00 109.31 496 PHE A C 1
ATOM 3346 O O . PHE A 1 469 ? -33.298 -19.560 31.008 1.00 115.77 496 PHE A O 1
ATOM 3354 N N . THR A 1 470 ? -33.767 -19.573 28.803 1.00 106.99 497 THR A N 1
ATOM 3355 C CA . THR A 1 470 ? -35.210 -19.471 28.965 1.00 106.96 497 THR A CA 1
ATOM 3356 C C . THR A 1 470 ? -35.860 -20.763 28.495 1.00 112.64 497 THR A C 1
ATOM 3357 O O . THR A 1 470 ? -35.536 -21.267 27.414 1.00 115.15 497 THR A O 1
ATOM 3361 N N . VAL A 1 471 ? -36.764 -21.301 29.311 1.00 120.71 498 VAL A N 1
ATOM 3362 C CA . VAL A 1 471 ? -37.506 -22.517 28.994 1.00 126.89 498 VAL A CA 1
ATOM 3363 C C . VAL A 1 471 ? -38.978 -22.150 28.881 1.00 135.20 498 VAL A C 1
ATOM 3364 O O . VAL A 1 471 ? -39.557 -21.596 29.823 1.00 137.00 498 VAL A O 1
ATOM 3368 N N . SER A 1 472 ? -39.583 -22.461 27.737 1.00 143.82 499 SER A N 1
ATOM 3369 C CA . SER A 1 472 ? -40.997 -22.207 27.507 1.00 144.55 499 SER A CA 1
ATOM 3370 C C . SER A 1 472 ? -41.718 -23.516 27.211 1.00 138.95 499 SER A C 1
ATOM 3371 O O . SER A 1 472 ? -41.117 -24.493 26.754 1.00 131.36 499 SER A O 1
ATOM 3374 N N . ALA A 1 473 ? -43.022 -23.526 27.480 1.00 137.98 500 ALA A N 1
ATOM 3375 C CA . ALA A 1 473 ? -43.848 -24.708 27.275 1.00 128.22 500 ALA A CA 1
ATOM 3376 C C . ALA A 1 473 ? -45.156 -24.295 26.623 1.00 126.64 500 ALA A C 1
ATOM 3377 O O . ALA A 1 473 ? -45.791 -23.330 27.059 1.00 121.02 500 ALA A O 1
ATOM 3379 N N . SER A 1 474 ? -45.561 -25.030 25.586 1.00 137.58 501 SER A N 1
ATOM 3380 C CA . SER A 1 474 ? -46.759 -24.715 24.811 1.00 150.06 501 SER A CA 1
ATOM 3381 C C . SER A 1 474 ? -47.637 -25.966 24.714 1.00 153.39 501 SER A C 1
ATOM 3382 O O . SER A 1 474 ? -47.785 -26.562 23.645 1.00 154.60 501 SER A O 1
ATOM 3385 N N . CYS A 1 475 ? -48.220 -26.362 25.843 1.00 155.38 502 CYS A N 1
ATOM 3386 C CA . CYS A 1 475 ? -49.201 -27.440 25.859 1.00 163.88 502 CYS A CA 1
ATOM 3387 C C . CYS A 1 475 ? -50.530 -26.891 25.352 1.00 179.98 502 CYS A C 1
ATOM 3388 O O . CYS A 1 475 ? -51.121 -26.005 25.979 1.00 186.76 502 CYS A O 1
ATOM 3391 N N . GLU A 1 476 ? -51.002 -27.421 24.228 1.00 185.65 503 GLU A N 1
ATOM 3392 C CA . GLU A 1 476 ? -52.017 -26.737 23.433 1.00 191.87 503 GLU A CA 1
ATOM 3393 C C . GLU A 1 476 ? -53.458 -27.151 23.739 1.00 187.14 503 GLU A C 1
ATOM 3394 O O . GLU A 1 476 ? -54.301 -26.269 23.950 1.00 187.49 503 GLU A O 1
ATOM 3400 N N . PRO A 1 477 ? -53.806 -28.459 23.773 1.00 181.79 504 PRO A N 1
ATOM 3401 C CA . PRO A 1 477 ? -55.230 -28.820 23.899 1.00 175.63 504 PRO A CA 1
ATOM 3402 C C . PRO A 1 477 ? -55.815 -28.597 25.288 1.00 166.31 504 PRO A C 1
ATOM 3403 O O . PRO A 1 477 ? -55.607 -29.413 26.193 1.00 159.96 504 PRO A O 1
ATOM 3407 N N . ASN A 1 478 ? -56.562 -27.500 25.456 1.00 163.13 505 ASN A N 1
ATOM 3408 C CA . ASN A 1 478 ? -57.310 -27.208 26.685 1.00 162.08 505 ASN A CA 1
ATOM 3409 C C . ASN A 1 478 ? -56.405 -27.196 27.917 1.00 160.61 505 ASN A C 1
ATOM 3410 O O . ASN A 1 478 ? -56.721 -27.781 28.956 1.00 160.50 505 ASN A O 1
ATOM 3415 N N . VAL A 1 479 ? -55.273 -26.507 27.799 1.00 157.61 506 VAL A N 1
ATOM 3416 C CA . VAL A 1 479 ? -54.303 -26.380 28.880 1.00 153.54 506 VAL A CA 1
ATOM 3417 C C . VAL A 1 479 ? -54.066 -24.899 29.138 1.00 153.08 506 VAL A C 1
ATOM 3418 O O . VAL A 1 479 ? -53.768 -24.142 28.207 1.00 150.39 506 VAL A O 1
ATOM 3422 N N . GLU A 1 480 ? -54.201 -24.491 30.403 1.00 154.30 507 GLU A N 1
ATOM 3423 C CA . GLU A 1 480 ? -53.985 -23.104 30.782 1.00 154.77 507 GLU A CA 1
ATOM 3424 C C . GLU A 1 480 ? -52.534 -22.703 30.512 1.00 152.62 507 GLU A C 1
ATOM 3425 O O . GLU A 1 480 ? -51.643 -23.556 30.466 1.00 149.25 507 GLU A O 1
ATOM 3431 N N . PRO A 1 481 ? -52.274 -21.406 30.319 1.00 152.17 508 PRO A N 1
ATOM 3432 C CA . PRO A 1 481 ? -50.924 -20.977 29.930 1.00 144.49 508 PRO A CA 1
ATOM 3433 C C . PRO A 1 481 ? -49.880 -21.319 30.984 1.00 139.70 508 PRO A C 1
ATOM 3434 O O . PRO A 1 481 ? -50.165 -21.387 32.181 1.00 136.29 508 PRO A O 1
ATOM 3438 N N . ILE A 1 482 ? -48.654 -21.542 30.511 1.00 139.61 509 ILE A N 1
ATOM 3439 C CA . ILE A 1 482 ? -47.506 -21.857 31.354 1.00 132.19 509 ILE A CA 1
ATOM 3440 C C . ILE A 1 482 ? -46.471 -20.756 31.168 1.00 132.36 509 ILE A C 1
ATOM 3441 O O . ILE A 1 482 ? -46.071 -20.460 30.037 1.00 133.14 509 ILE A O 1
ATOM 3446 N N . GLN A 1 483 ? -46.044 -20.151 32.274 1.00 128.23 510 GLN A N 1
ATOM 3447 C CA . GLN A 1 483 ? -45.088 -19.055 32.208 1.00 125.69 510 GLN A CA 1
ATOM 3448 C C . GLN A 1 483 ? -43.674 -19.598 32.050 1.00 129.30 510 GLN A C 1
ATOM 3449 O O . GLN A 1 483 ? -43.269 -20.520 32.766 1.00 126.31 510 GLN A O 1
ATOM 3455 N N . ALA A 1 484 ? -42.929 -19.026 31.107 1.00 131.72 511 ALA A N 1
ATOM 3456 C CA . ALA A 1 484 ? -41.540 -19.409 30.915 1.00 123.61 511 ALA A CA 1
ATOM 3457 C C . ALA A 1 484 ? -40.722 -19.080 32.161 1.00 126.30 511 ALA A C 1
ATOM 3458 O O . ALA A 1 484 ? -41.148 -18.324 33.039 1.00 135.34 511 ALA A O 1
ATOM 3460 N N . GLN A 1 485 ? -39.530 -19.665 32.236 1.00 124.31 512 GLN A N 1
ATOM 3461 C CA . GLN A 1 485 ? -38.672 -19.488 33.398 1.00 131.63 512 GLN A CA 1
ATOM 3462 C C . GLN A 1 485 ? -37.220 -19.368 32.962 1.00 125.59 512 GLN A C 1
ATOM 3463 O O . GLN A 1 485 ? -36.746 -20.153 32.135 1.00 118.25 512 GLN A O 1
ATOM 3469 N N . ILE A 1 486 ? -36.525 -18.385 33.521 1.00 123.03 513 ILE A N 1
ATOM 3470 C CA . ILE A 1 486 ? -35.104 -18.205 33.257 1.00 117.48 513 ILE A CA 1
ATOM 3471 C C . ILE A 1 486 ? -34.317 -19.165 34.136 1.00 113.88 513 ILE A C 1
ATOM 3472 O O . ILE A 1 486 ? -34.570 -19.271 35.342 1.00 114.60 513 ILE A O 1
ATOM 3477 N N . VAL A 1 487 ? -33.371 -19.880 33.533 1.00 109.75 514 VAL A N 1
ATOM 3478 C CA . VAL A 1 487 ? -32.483 -20.787 34.249 1.00 107.17 514 VAL A CA 1
ATOM 3479 C C . VAL A 1 487 ? -31.047 -20.352 33.992 1.00 110.20 514 VAL A C 1
ATOM 3480 O O . VAL A 1 487 ? -30.718 -19.887 32.896 1.00 108.59 514 VAL A O 1
ATOM 3484 N N . THR A 1 488 ? -30.197 -20.495 35.004 1.00 125.01 515 THR A N 1
ATOM 3485 C CA . THR A 1 488 ? -28.785 -20.149 34.904 1.00 126.90 515 THR A CA 1
ATOM 3486 C C . THR A 1 488 ? -27.947 -21.417 35.001 1.00 115.42 515 THR A C 1
ATOM 3487 O O . THR A 1 488 ? -28.107 -22.203 35.942 1.00 111.99 515 THR A O 1
ATOM 3491 N N . LEU A 1 489 ? -27.060 -21.615 34.027 1.00 108.96 516 LEU A N 1
ATOM 3492 C CA . LEU A 1 489 ? -26.240 -22.818 33.956 1.00 98.82 516 LEU A CA 1
ATOM 3493 C C . LEU A 1 489 ? -24.825 -22.464 33.529 1.00 98.53 516 LEU A C 1
ATOM 3494 O O . LEU A 1 489 ? -24.628 -21.814 32.497 1.00 101.13 516 LEU A O 1
ATOM 3499 N N . ALA A 1 490 ? -23.852 -22.898 34.319 1.00 91.54 517 ALA A N 1
ATOM 3500 C CA . ALA A 1 490 ? -22.456 -22.858 33.919 1.00 91.77 517 ALA A CA 1
ATOM 3501 C C . ALA A 1 490 ? -22.113 -24.114 33.135 1.00 89.62 517 ALA A C 1
ATOM 3502 O O . ALA A 1 490 ? -22.772 -25.148 33.284 1.00 85.92 517 ALA A O 1
ATOM 3504 N N . PRO A 1 491 ? -21.098 -24.059 32.272 1.00 87.28 518 PRO A N 1
ATOM 3505 C CA . PRO A 1 491 ? -20.730 -25.254 31.501 1.00 81.87 518 PRO A CA 1
ATOM 3506 C C . PRO A 1 491 ? -20.429 -26.429 32.420 1.00 76.41 518 PRO A C 1
ATOM 3507 O O . PRO A 1 491 ? -19.686 -26.305 33.396 1.00 79.76 518 PRO A O 1
ATOM 3511 N N . GLY A 1 492 ? -21.039 -27.572 32.111 1.00 75.00 519 GLY A N 1
ATOM 3512 C CA . GLY A 1 492 ? -20.908 -28.762 32.919 1.00 72.06 519 GLY A CA 1
ATOM 3513 C C . GLY A 1 492 ? -21.999 -28.967 33.950 1.00 64.54 519 GLY A C 1
ATOM 3514 O O . GLY A 1 492 ? -22.038 -30.031 34.580 1.00 58.13 519 GLY A O 1
ATOM 3515 N N . GLN A 1 493 ? -22.880 -27.989 34.146 1.00 73.74 520 GLN A N 1
ATOM 3516 C CA . GLN A 1 493 ? -23.929 -28.079 35.151 1.00 87.75 520 GLN A CA 1
ATOM 3517 C C . GLN A 1 493 ? -25.169 -28.772 34.589 1.00 91.18 520 GLN A C 1
ATOM 3518 O O . GLN A 1 493 ? -25.272 -29.062 33.395 1.00 89.73 520 GLN A O 1
ATOM 3524 N N . LEU A 1 494 ? -26.131 -29.017 35.477 1.00 96.22 521 LEU A N 1
ATOM 3525 C CA . LEU A 1 494 ? -27.306 -29.819 35.143 1.00 96.00 521 LEU A CA 1
ATOM 3526 C C . LEU A 1 494 ? -28.365 -29.564 36.204 1.00 99.20 521 LEU A C 1
ATOM 3527 O O . LEU A 1 494 ? -28.123 -29.825 37.387 1.00 100.01 521 LEU A O 1
ATOM 3532 N N . VAL A 1 495 ? -29.527 -29.046 35.794 1.00 98.59 522 VAL A N 1
ATOM 3533 C CA . VAL A 1 495 ? -30.600 -28.719 36.725 1.00 106.24 522 VAL A CA 1
ATOM 3534 C C . VAL A 1 495 ? -31.925 -29.268 36.212 1.00 104.39 522 VAL A C 1
ATOM 3535 O O . VAL A 1 495 ? -32.102 -29.540 35.021 1.00 90.59 522 VAL A O 1
ATOM 3539 N N . SER A 1 496 ? -32.866 -29.418 37.142 1.00 109.33 523 SER A N 1
ATOM 3540 C CA . SER A 1 496 ? -34.212 -29.889 36.851 1.00 111.74 523 SER A CA 1
ATOM 3541 C C . SER A 1 496 ? -35.216 -28.888 37.396 1.00 118.54 523 SER A C 1
ATOM 3542 O O . SER A 1 496 ? -35.082 -28.426 38.534 1.00 124.43 523 SER A O 1
ATOM 3545 N N . ILE A 1 497 ? -36.218 -28.554 36.584 1.00 121.07 524 ILE A N 1
ATOM 3546 C CA . ILE A 1 497 ? -37.295 -27.659 36.983 1.00 129.10 524 ILE A CA 1
ATOM 3547 C C . ILE A 1 497 ? -38.621 -28.302 36.601 1.00 130.54 524 ILE A C 1
ATOM 3548 O O . ILE A 1 497 ? -38.718 -29.025 35.604 1.00 125.87 524 ILE A O 1
ATOM 3553 N N . SER A 1 498 ? -39.647 -28.042 37.408 1.00 130.96 525 SER A N 1
ATOM 3554 C CA . SER A 1 498 ? -40.992 -28.546 37.170 1.00 125.71 525 SER A CA 1
ATOM 3555 C C . SER A 1 498 ? -41.897 -27.405 36.724 1.00 127.51 525 SER A C 1
ATOM 3556 O O . SER A 1 498 ? -41.879 -26.322 37.320 1.00 129.45 525 SER A O 1
ATOM 3559 N N . LEU A 1 499 ? -42.682 -27.651 35.675 1.00 125.41 526 LEU A N 1
ATOM 3560 C CA . LEU A 1 499 ? -43.627 -26.675 35.157 1.00 132.57 526 LEU A CA 1
ATOM 3561 C C . LEU A 1 499 ? -45.050 -27.137 35.425 1.00 137.74 526 LEU A C 1
ATOM 3562 O O . LEU A 1 499 ? -45.413 -28.257 35.040 1.00 135.18 526 LEU A O 1
ATOM 3567 N N . PRO A 1 500 ? -45.884 -26.314 36.082 1.00 142.91 527 PRO A N 1
ATOM 3568 C CA . PRO A 1 500 ? -47.267 -26.667 36.429 1.00 148.26 527 PRO A CA 1
ATOM 3569 C C . PRO A 1 500 ? -48.245 -26.547 35.261 1.00 141.27 527 PRO A C 1
ATOM 3570 O O . PRO A 1 500 ? -47.883 -26.018 34.212 1.00 138.78 527 PRO A O 1
ATOM 3574 N N . ALA A 1 510 ? -54.803 -36.369 26.674 1.00 132.98 537 ALA A N 1
ATOM 3575 C CA . ALA A 1 510 ? -54.865 -36.347 25.217 1.00 140.00 537 ALA A CA 1
ATOM 3576 C C . ALA A 1 510 ? -54.075 -35.172 24.648 1.00 140.30 537 ALA A C 1
ATOM 3577 O O . ALA A 1 510 ? -54.301 -34.758 23.511 1.00 148.19 537 ALA A O 1
ATOM 3579 N N . GLY A 1 511 ? -53.140 -34.641 25.438 1.00 137.23 538 GLY A N 1
ATOM 3580 C CA . GLY A 1 511 ? -52.420 -33.438 25.092 1.00 133.20 538 GLY A CA 1
ATOM 3581 C C . GLY A 1 511 ? -50.952 -33.685 24.773 1.00 132.78 538 GLY A C 1
ATOM 3582 O O . GLY A 1 511 ? -50.401 -34.760 24.999 1.00 134.54 538 GLY A O 1
ATOM 3583 N N . VAL A 1 512 ? -50.325 -32.640 24.237 1.00 132.99 539 VAL A N 1
ATOM 3584 C CA . VAL A 1 512 ? -48.917 -32.649 23.853 1.00 133.65 539 VAL A CA 1
ATOM 3585 C C . VAL A 1 512 ? -48.317 -31.299 24.227 1.00 138.51 539 VAL A C 1
ATOM 3586 O O . VAL A 1 512 ? -48.974 -30.262 24.090 1.00 144.83 539 VAL A O 1
ATOM 3590 N N . CYS A 1 513 ? -47.076 -31.310 24.718 1.00 136.23 540 CYS A N 1
ATOM 3591 C CA . CYS A 1 513 ? -46.393 -30.099 25.160 1.00 136.90 540 CYS A CA 1
ATOM 3592 C C . CYS A 1 513 ? -45.179 -29.836 24.281 1.00 132.23 540 CYS A C 1
ATOM 3593 O O . CYS A 1 513 ? -44.275 -30.675 24.196 1.00 127.04 540 CYS A O 1
ATOM 3596 N N . ASN A 1 514 ? -45.156 -28.669 23.640 1.00 134.39 541 ASN A N 1
ATOM 3597 C CA . ASN A 1 514 ? -43.976 -28.191 22.926 1.00 133.55 541 ASN A CA 1
ATOM 3598 C C . ASN A 1 514 ? -43.101 -27.421 23.909 1.00 130.35 541 ASN A C 1
ATOM 3599 O O . ASN A 1 514 ? -43.459 -26.317 24.336 1.00 130.12 541 ASN A O 1
ATOM 3604 N N . CYS A 1 515 ? -41.960 -28.001 24.273 1.00 125.57 542 CYS A N 1
ATOM 3605 C CA . CYS A 1 515 ? -41.007 -27.376 25.182 1.00 124.31 542 CYS A CA 1
ATOM 3606 C C . CYS A 1 515 ? -39.811 -26.875 24.386 1.00 131.56 542 CYS A C 1
ATOM 3607 O O . CYS A 1 515 ? -39.177 -27.652 23.665 1.00 135.64 542 CYS A O 1
ATOM 3610 N N . THR A 1 516 ? -39.500 -25.587 24.520 1.00 130.46 543 THR A N 1
ATOM 3611 C CA . THR A 1 516 ? -38.440 -24.953 23.748 1.00 126.27 543 THR A CA 1
ATOM 3612 C C . THR A 1 516 ? -37.375 -24.371 24.671 1.00 113.52 543 THR A C 1
ATOM 3613 O O . THR A 1 516 ? -37.693 -23.750 25.691 1.00 108.50 543 THR A O 1
ATOM 3617 N N . LEU A 1 517 ? -36.113 -24.569 24.300 1.00 108.72 544 LEU A N 1
ATOM 3618 C CA . LEU A 1 517 ? -34.974 -24.004 25.012 1.00 108.03 544 LEU A CA 1
ATOM 3619 C C . LEU A 1 517 ? -34.444 -22.802 24.242 1.00 111.73 544 LEU A C 1
ATOM 3620 O O . LEU A 1 517 ? -34.161 -22.906 23.044 1.00 120.09 544 LEU A O 1
ATOM 3625 N N . ARG A 1 518 ? -34.301 -21.669 24.930 1.00 112.36 545 ARG A N 1
ATOM 3626 C CA . ARG A 1 518 ? -33.875 -20.428 24.300 1.00 114.07 545 ARG A CA 1
ATOM 3627 C C . ARG A 1 518 ? -32.669 -19.847 25.027 1.00 118.16 545 ARG A C 1
ATOM 3628 O O . ARG A 1 518 ? -32.515 -20.008 26.242 1.00 108.33 545 ARG A O 1
ATOM 3636 N N . ASN A 1 519 ? -31.815 -19.165 24.264 1.00 129.59 546 ASN A N 1
ATOM 3637 C CA . ASN A 1 519 ? -30.626 -18.524 24.801 1.00 133.23 546 ASN A CA 1
ATOM 3638 C C . ASN A 1 519 ? -30.989 -17.253 25.561 1.00 136.98 546 ASN A C 1
ATOM 3639 O O . ASN A 1 519 ? -32.143 -16.817 25.595 1.00 145.27 546 ASN A O 1
ATOM 3644 N N . ALA A 1 520 ? -29.969 -16.646 26.170 1.00 135.83 547 ALA A N 1
ATOM 3645 C CA . ALA A 1 520 ? -30.182 -15.394 26.885 1.00 139.80 547 ALA A CA 1
ATOM 3646 C C . ALA A 1 520 ? -30.604 -14.278 25.942 1.00 146.06 547 ALA A C 1
ATOM 3647 O O . ALA A 1 520 ? -31.305 -13.348 26.357 1.00 150.99 547 ALA A O 1
ATOM 3649 N N . LEU A 1 521 ? -30.203 -14.355 24.673 1.00 149.28 548 LEU A N 1
ATOM 3650 C CA . LEU A 1 521 ? -30.473 -13.286 23.712 1.00 162.29 548 LEU A CA 1
ATOM 3651 C C . LEU A 1 521 ? -30.877 -13.895 22.372 1.00 167.85 548 LEU A C 1
ATOM 3652 O O . LEU A 1 521 ? -30.026 -14.388 21.626 1.00 161.89 548 LEU A O 1
ATOM 3657 N N . GLY A 1 522 ? -32.178 -13.854 22.083 1.00 182.98 549 GLY A N 1
ATOM 3658 C CA . GLY A 1 522 ? -32.734 -14.126 20.768 1.00 189.16 549 GLY A CA 1
ATOM 3659 C C . GLY A 1 522 ? -32.220 -15.336 20.014 1.00 185.68 549 GLY A C 1
ATOM 3660 O O . GLY A 1 522 ? -31.833 -15.218 18.848 1.00 197.06 549 GLY A O 1
ATOM 3661 N N . GLN A 1 523 ? -32.220 -16.502 20.654 1.00 170.16 550 GLN A N 1
ATOM 3662 C CA . GLN A 1 523 ? -31.823 -17.735 19.991 1.00 159.62 550 GLN A CA 1
ATOM 3663 C C . GLN A 1 523 ? -32.629 -18.887 20.570 1.00 151.35 550 GLN A C 1
ATOM 3664 O O . GLN A 1 523 ? -33.175 -18.795 21.671 1.00 158.42 550 GLN A O 1
ATOM 3670 N N . VAL A 1 524 ? -32.702 -19.976 19.809 1.00 136.39 551 VAL A N 1
ATOM 3671 C CA . VAL A 1 524 ? -33.373 -21.197 20.236 1.00 125.14 551 VAL A CA 1
ATOM 3672 C C . VAL A 1 524 ? -32.396 -22.352 20.080 1.00 125.59 551 VAL A C 1
ATOM 3673 O O . VAL A 1 524 ? -31.742 -22.480 19.039 1.00 130.33 551 VAL A O 1
ATOM 3677 N N . LEU A 1 525 ? -32.296 -23.189 21.114 1.00 120.95 552 LEU A N 1
ATOM 3678 C CA . LEU A 1 525 ? -31.334 -24.282 21.145 1.00 116.22 552 LEU A CA 1
ATOM 3679 C C . LEU A 1 525 ? -31.986 -25.640 20.918 1.00 122.04 552 LEU A C 1
ATOM 3680 O O . LEU A 1 525 ? -31.640 -26.338 19.960 1.00 126.86 552 LEU A O 1
ATOM 3685 N N . ASP A 1 526 ? -32.921 -26.041 21.777 1.00 118.09 553 ASP A N 1
ATOM 3686 C CA . ASP A 1 526 ? -33.488 -27.381 21.722 1.00 111.59 553 ASP A CA 1
ATOM 3687 C C . ASP A 1 526 ? -34.990 -27.327 21.959 1.00 116.84 553 ASP A C 1
ATOM 3688 O O . ASP A 1 526 ? -35.473 -26.520 22.758 1.00 119.20 553 ASP A O 1
ATOM 3693 N N . VAL A 1 527 ? -35.721 -28.193 21.258 1.00 117.68 554 VAL A N 1
ATOM 3694 C CA . VAL A 1 527 ? -37.169 -28.315 21.393 1.00 122.71 554 VAL A CA 1
ATOM 3695 C C . VAL A 1 527 ? -37.521 -29.794 21.491 1.00 119.77 554 VAL A C 1
ATOM 3696 O O . VAL A 1 527 ? -37.042 -30.603 20.688 1.00 123.52 554 VAL A O 1
ATOM 3700 N N . LEU A 1 528 ? -38.354 -30.145 22.470 1.00 113.84 555 LEU A N 1
ATOM 3701 C CA . LEU A 1 528 ? -38.796 -31.518 22.664 1.00 113.63 555 LEU A CA 1
ATOM 3702 C C . LEU A 1 528 ? -40.312 -31.563 22.807 1.00 121.47 555 LEU A C 1
ATOM 3703 O O . LEU A 1 528 ? -40.914 -30.690 23.439 1.00 121.23 555 LEU A O 1
ATOM 3708 N N . VAL A 1 529 ? -40.919 -32.589 22.214 1.00 121.75 556 VAL A N 1
ATOM 3709 C CA . VAL A 1 529 ? -42.360 -32.809 22.256 1.00 121.13 556 VAL A CA 1
ATOM 3710 C C . VAL A 1 529 ? -42.638 -33.962 23.210 1.00 118.77 556 VAL A C 1
ATOM 3711 O O . VAL A 1 529 ? -42.033 -35.034 23.088 1.00 119.63 556 VAL A O 1
ATOM 3715 N N . LEU A 1 530 ? -43.547 -33.743 24.160 1.00 114.43 557 LEU A N 1
ATOM 3716 C CA . LEU A 1 530 ? -43.888 -34.746 25.162 1.00 113.87 557 LEU A CA 1
ATOM 3717 C C . LEU A 1 530 ? -45.398 -34.834 25.313 1.00 123.68 557 LEU A C 1
ATOM 3718 O O . LEU A 1 530 ? -46.077 -33.807 25.415 1.00 123.30 557 LEU A O 1
ATOM 3723 N N . GLU A 1 531 ? -45.915 -36.060 25.334 1.00 129.27 558 GLU A N 1
ATOM 3724 C CA . GLU A 1 531 ? -47.339 -36.289 25.512 1.00 138.32 558 GLU A CA 1
ATOM 3725 C C . GLU A 1 531 ? -47.739 -36.077 26.969 1.00 144.61 558 GLU A C 1
ATOM 3726 O O . GLU A 1 531 ? -46.903 -36.056 27.877 1.00 144.22 558 GLU A O 1
ATOM 3732 N N . PHE A 1 532 ? -49.044 -35.928 27.185 1.00 150.77 559 PHE A N 1
ATOM 3733 C CA . PHE A 1 532 ? -49.575 -35.619 28.503 1.00 161.66 559 P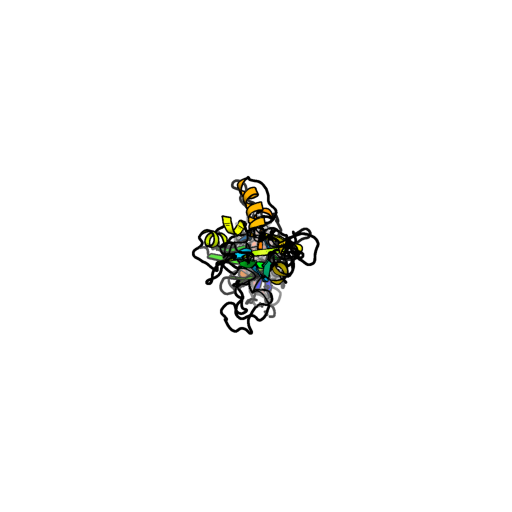HE A CA 1
ATOM 3734 C C . PHE A 1 532 ? -50.932 -36.287 28.670 1.00 170.06 559 PHE A C 1
ATOM 3735 O O . PHE A 1 532 ? -51.731 -36.321 27.729 1.00 171.99 559 PHE A O 1
ATOM 3743 N N . ASN A 1 533 ? -51.179 -36.813 29.869 1.00 172.98 560 ASN A N 1
ATOM 3744 C CA . ASN A 1 533 ? -52.418 -37.525 30.193 1.00 175.76 560 ASN A CA 1
ATOM 3745 C C . ASN A 1 533 ? -52.682 -38.675 29.225 1.00 167.70 560 ASN A C 1
ATOM 3746 O O . ASN A 1 533 ? -53.832 -39.036 28.972 1.00 167.27 560 ASN A O 1
#

Solvent-accessible surface area: 26050 Å² total; per-residue (Å²): 123,13,46,3,55,62,31,161,193,136,87,41,85,66,28,0,38,9,68,25,48,1,82,14,36,114,66,62,108,111,81,71,102,40,29,38,120,29,70,18,7,57,56,119,89,85,33,42,1,202,19,62,75,112,112,81,26,23,13,5,4,95,67,37,0,66,1,38,0,49,17,45,124,3,41,3,27,6,44,38,130,130,55,42,52,8,4,1,80,3,90,9,40,50,87,61,127,50,188,160,18,26,0,8,152,104,92,10,106,15,37,17,100,126,50,30,103,84,20,34,7,27,31,24,47,108,55,100,207,7,116,143,86,99,37,46,55,90,80,2,9,4,4,37,1,37,34,89,81,27,157,92,157,54,165,22,13,31,91,90,6,7,55,12,61,41,91,90,182,83,141,116,21,14,18,13,0,0,0,0,2,70,57,24,6,0,64,2,9,0,23,90,11,15,99,5,87,16,34,10,63,0,85,0,47,2,21,39,11,62,77,81,194,169,80,59,79,52,98,4,66,1,17,24,102,64,41,76,13,124,10,25,155,24,59,4,18,0,67,4,75,50,145,51,73,49,56,178,77,26,64,53,12,63,98,30,4,0,0,0,4,16,42,16,94,66,107,97,62,75,97,0,68,88,15,44,36,52,88,77,86,12,5,35,53,2,0,0,0,49,71,104,46,16,9,108,102,3,87,64,32,48,60,0,18,2,31,25,26,6,1,12,90,22,44,95,79,6,54,85,94,54,64,6,0,7,98,78,0,0,31,50,23,14,69,58,1,34,54,47,44,128,82,73,120,115,10,66,50,0,0,58,44,56,40,66,12,8,41,70,75,21,72,92,151,94,11,77,0,22,7,56,25,151,86,69,79,67,9,90,0,27,0,39,2,12,5,155,82,6,9,110,52,29,60,26,13,76,7,111,2,14,119,127,79,1,118,31,92,131,82,40,85,5,42,6,74,4,14,0,87,50,139,27,167,74,56,4,100,1,36,9,18,11,55,16,116,72,165,52,148,129,30,158,43,67,124,13,79,0,19,28,58,90,86,43,53,70,49,3,106,124,8,54,2,44,0,22,0,110,10,38,85,88,90,89,66,22,67,26,84,35,140,35,127

Sequence (485 aa):
VGSIVTCLDIPCSKKWVLTLAVENGATAASSSVSATQAVYGSSSANATVRSADNPNTVYAFKYQVHITLTKSRIRLDYPLYYQSDFNNKPYEIVYKYNQKGPLNWLDNQCVATWGSSDPTCGYAYNPSWSTKPADRILYSQGFCCDCNAGDLLGLSPNRIRGGLDCSLLNFDNPTESAHCLRFDSLWYSAFQIGEPDVNFVILVNVTKCPLANNCSTEIISLSPSSPIGYASNGKISAQAIGDFAPWEGTPSYSEKLFFVPSVCTDTSEAWCVDRISYIPTEINRWMLIDNDLVTITGDTCDKIGVSYSAFTNEGQRCERPTQSCLHDQLQDYYDSDLALEQTGKVGSYFVQFFGDFDVSGLTPRNPLLRFFTNRTQATEVVLQFAAEELFYTIYLAPARFLRHLSKINPGGLIDLWIVSEGTGQNAAQFTVSASCEPNVEPIQAQIVTLAPGQLVSISLPAGVCNCTLRNALGQVLDVLVLEFN

Secondary structure (DSSP, 8-state):
---EEE------SEEEEEEEEEE-----SSS----EEEEES-SSSSSEEEBSS-TTEEEEESSEEEEEEEE---EEEE-EEEEEEEES-EEEEEE-EETTEE-BTTTB-----TT-S--TT---BSSTT---GGGBPTTTT-EEEESS--SSSSSSGGGTTTT--TT---TTS--EEEEEEEE-SEEEEEEEE---EEE--EEEEEEEE------EEEEEEE-SSS-EEEETTTTEEEEEES--PPPTT----TTEEEEEEEEESSTT-HHHHHHT--SHHHHTT-EEEEGGGB-SSS-STTSBT--HHHHHT-TTGGGSPTTTT--S-HHHHHHHHHHHHTTT---SSBGGGTSEE--TTPBTTB--EEEE-----EEEEEEEEEHHHHEEEEE---EEE-TTT--B-----EEEEEEE-S--S--EEEEEEEEE-TT------EEEEE-TT-EEEEEE--EEEEEEEE-SSS-EEEEEEEEE-

Nearest PDB structures (foldseek):
  7s0k-assembly1_A  TM=1.002E+00  e=0.000E+00  Cyanidioschyzon merolae
  6dbs-assembly1_A  TM=5.708E-01  e=3.914E-36  Chlamydomonas reinhardtii
  6dbs-assembly1_B  TM=5.695E-01  e=2.867E-35  Chlamydomonas reinhardtii
  5ow3-assembly1_C-3  TM=5.522E-01  e=5.800E-30  Arabidopsis thaliana
  5ow4-assembly1_A  TM=8.196E-01  e=3.106E-19  Trypanosoma cruzi strain CL Brener

Radius of gyration: 43.1 Å; Cα contacts (8 Å, |Δi|>4): 1136; chains: 1; bounding box: 98×118×66 Å

Foldseek 3Di:
DFAKEADPPLDFRIKTKDKDKAKADDADPVGRDRKDKDKACADQVRQWHAHPPDRLKIWGFQWIKIKIKYKFFKKWFKDWAWDFKFFFFKFKDKDQADPVAGAADPDHHADDDPPDPDHPQDFAFVVRPDDPSVRTDPLQSADKFFQDDDPDDDHSLLCAARVADSPDPDRNGHGMMGMGMGGAFWMWTKIAIHGIFMWMKMKMWMKTHGHPCPIDIDIFIAIPVRFWTATDVRQKMKGWDDDRGDDPPDDDLRQWMWIAIAGGNDVVDVVRVVCNDLDVVNLLLTWIGGCVQADSPLLAFQGTRNDSNVQRPPPPNSNDYGCGSRHNGNNVLSVQVVVCVVVVHAHDIGVNNVAAFDSPPADHPRGTTMHGDPDMDMIMMMMMGRSPPRIDMAGHFAKEWPPVPFAADQQGKTKTKMATADDDDDKWKKKKAKCWDDPDDHWDIDIDIGDHGDMDIDITRCIKMWIWMAGPRPGTHYIDIYGYD

InterPro domains:
  IPR018928 Generative cell specific-1/HAP2 domain [PF10699] (51-613)
  IPR040326 HAP2/GCS1 [PTHR31764] (32-633)

Organism: Cyanidioschyzon merolae (strain NIES-3377 / 10D) (NCBI:txid280699)

B-factor: mean 90.79, std 32.68, range [36.79, 199.82]